Protein 3LID (pdb70)

Nearest PDB structures (foldseek):
  3lid-assembly1_A  TM=1.004E+00  e=1.587E-54  Vibrio parahaemolyticus
  2p7j-assembly1_A  TM=9.965E-01  e=7.376E-49  Vibrio parahaemolyticus RIMD 2210633
  3lie-assembly2_B  TM=9.604E-01  e=1.108E-43  Vibrio parahaemolyticus
  3lie-assembly1_A  TM=9.553E-01  e=3.890E-42  Vibrio parahaemolyticus
  6fu4-assembly2_B  TM=5.283E-01  e=1.754E-09  Pseudomonas aeruginosa PAO1

Radius of gyration: 26.39 Å; Cα contacts (8 Å, |Δi|>4): 1049; chains: 2; bounding box: 69×64×71 Å

Organism: Vibrio parahaemolyticus serotype O3:K6 (strain RIMD 2210633) (NCBI:txid223926)

InterPro domains:
  IPR000014 PAS domain [PF13426] (352-453)
  IPR000014 PAS domain [PS50112] (338-409)
  IPR000014 PAS domain [TIGR00229] (344-461)
  IPR000014 PAS domain [cd00130] (351-451)
  IPR000160 GGDEF domain [PF00990] (467-614)
  IPR000160 GGDEF domain [PS50887] (497-621)
  IPR000160 GGDEF domain [SM00267] (454-619)
  IPR000160 GGDEF domain [TIGR00254] (462-617)
  IPR000160 GGDEF domain [cd01949] (468-616)
  IPR000700 PAS-associated, C-terminal [PS50113] (411-463)
  IPR029151 Periplasmic sensor-like domain superfamily [SSF103190] (36-206)
  IPR029151 Periplasmic sensor-like domain superfamily [SSF103190] (207-298)
  IPR029787 Nucleotide cyclase [SSF55073] (470-618)
  IPR035965 PAS domain superfamily [SSF55785] (352-462)
  IPR043128 Reverse transcriptase/Diguanylate cyclase domain [G3DSA:3.30.70.270] (469-624)
  IPR048760 Histidine kinase VP0354-like, sensor domain [PF21623] (38-290)
  IPR050469 Diguanylate cyclase Dgc-like, bacteria [PTHR45138] (398-618)

CATH classification: 1.20.5.170 (+2 more: 3.30.450.20, 3.30.450.20)

Secondary structure (DSSP, 8-state):
-HHHHHHHHHHHHHHHHHHHHHHHHHHHHHHHHHHHHHT-HHHHHHHHS--HHHHHHHHHHHHHHHHHH--EEEEEEEETTSBEEEEEEEETTTTEEEE-S---B-TTSHHHHHHHHSPTT--EEPPPEE-EETTEEPSS--EEEEEEEEEEETTEEEEEEEEEEEHHHHHHHHSEETTTTEEPEEEETTSBEEE-S-GGGBTTTT-GGGTT-BHHHH-TTTHHHHHTT--EEEE-SSEEEEEEEEE-SSSSEEEEEEEEEHHHHHHTTT--HHHHS--/-HHHHHHHHHHHHHHHHHHHHHHHHHHHHHHHHHHT-HHHHHHHH---HHHHHHHHHHHHHHHHHH--EEEEEEEETTSBEEEEEEEETTTTEEEE-S---B-TTSHHHHHHHHSPTT--EE---EE-EETTEEPSS--EEEEEEEEEEETTEEEEEEEEEEEHHHHHHHHSEETTTTEEPEEEETTSBEEE-S-GGGB-TTTSGGGTT-BHHHH-TTTHHHHTT-SEEEEE-SSEEEEEEEE--SSSS-EEEEEEEEHHHHHHGGG--HHHHHH-

Structure (mmCIF, N/CA/C/O backbone):
data_3LID
#
_entry.id   3LID
#
_cell.length_a   74.102
_cell.length_b   79.444
_cell.length_c   123.142
_cell.angle_alpha   90.000
_cell.angle_beta   90.000
_cell.angle_gamma   90.000
#
_symmetry.space_group_name_H-M   'P 21 21 21'
#
loop_
_entity.id
_entity.type
_entity.pdbx_description
1 polymer 'Putative sensory box/GGDEF family protein'
2 non-polymer 'PHOSPHATE ION'
3 non-polymer 'CHLORIDE ION'
4 non-polymer 1,2-ETHANEDIOL
5 water water
#
loop_
_atom_site.group_PDB
_atom_site.id
_atom_site.type_symbol
_atom_site.label_atom_id
_atom_site.label_alt_id
_atom_site.label_comp_id
_atom_site.label_asym_id
_atom_site.label_entity_id
_atom_site.label_seq_id
_atom_site.pdbx_PDB_ins_code
_atom_site.Cartn_x
_atom_site.Cartn_y
_atom_site.Cartn_z
_atom_site.occupancy
_atom_site.B_iso_or_equiv
_atom_site.auth_seq_id
_atom_site.auth_comp_id
_atom_site.auth_asym_id
_atom_site.auth_atom_id
_atom_site.pdbx_PDB_model_num
ATOM 1 N N . LEU A 1 8 ? -12.416 55.323 -31.693 1.00 51.85 33 LEU A N 1
ATOM 2 C CA . LEU A 1 8 ? -12.298 54.337 -30.585 1.00 51.31 33 LEU A CA 1
ATOM 3 C C . LEU A 1 8 ? -11.476 53.112 -31.009 1.00 50.32 33 LEU A C 1
ATOM 4 O O . LEU A 1 8 ? -10.273 53.091 -30.771 1.00 50.44 33 LEU A O 1
ATOM 9 N N . ALA A 1 9 ? -12.084 52.122 -31.666 1.00 49.19 34 ALA A N 1
ATOM 10 C CA . ALA A 1 9 ? -11.336 50.895 -32.015 1.00 46.79 34 ALA A CA 1
ATOM 11 C C . ALA A 1 9 ? -9.819 51.077 -31.810 1.00 45.65 34 ALA A C 1
ATOM 12 O O . ALA A 1 9 ? -9.218 50.449 -30.946 1.00 43.13 34 ALA A O 1
ATOM 14 N N . ASN A 1 10 ? -9.196 51.972 -32.571 1.00 44.73 35 ASN A N 1
ATOM 15 C CA . ASN A 1 10 ? -7.753 52.175 -32.400 1.00 45.34 35 ASN A CA 1
ATOM 16 C C . ASN A 1 10 ? -7.333 52.716 -31.048 1.00 42.99 35 ASN A C 1
ATOM 17 O O . ASN A 1 10 ? -6.262 52.369 -30.538 1.00 41.84 35 ASN A O 1
ATOM 22 N N . ASN A 1 11 ? -8.149 53.582 -30.477 1.00 40.99 36 ASN A N 1
ATOM 23 C CA . ASN A 1 11 ? -7.833 54.078 -29.143 1.00 40.01 36 ASN A CA 1
ATOM 24 C C . ASN A 1 11 ? -8.000 53.033 -28.033 1.00 36.94 36 ASN A C 1
ATOM 25 O O . ASN A 1 11 ? -7.185 52.937 -27.123 1.00 35.42 36 ASN A O 1
ATOM 30 N N . VAL A 1 12 ? -8.988 52.160 -28.170 1.00 33.21 37 VAL A N 1
ATOM 31 C CA . VAL A 1 12 ? -9.082 51.023 -27.285 1.00 31.70 37 VAL A CA 1
ATOM 32 C C . VAL A 1 12 ? -7.822 50.204 -27.384 1.00 30.19 37 VAL A C 1
ATOM 33 O O . VAL A 1 12 ? -7.222 49.826 -26.369 1.00 28.94 37 VAL A O 1
ATOM 37 N N . GLU A 1 13 ? -7.372 49.945 -28.600 1.00 28.89 38 GLU A N 1
ATOM 38 C CA . GLU A 1 13 ? -6.238 49.080 -28.766 1.00 27.33 38 GLU A CA 1
ATOM 39 C C . GLU A 1 13 ? -4.969 49.727 -28.239 1.00 27.01 38 GLU A C 1
ATOM 40 O O . GLU A 1 13 ? -4.069 49.061 -27.736 1.00 26.91 38 GLU A O 1
ATOM 46 N N . ASN A 1 14 ? -4.862 51.012 -28.450 1.00 25.07 39 ASN A N 1
ATOM 47 C CA . ASN A 1 14 ? -3.592 51.678 -28.086 1.00 27.68 39 ASN A CA 1
ATOM 48 C C . ASN A 1 14 ? -3.556 51.731 -26.566 1.00 25.8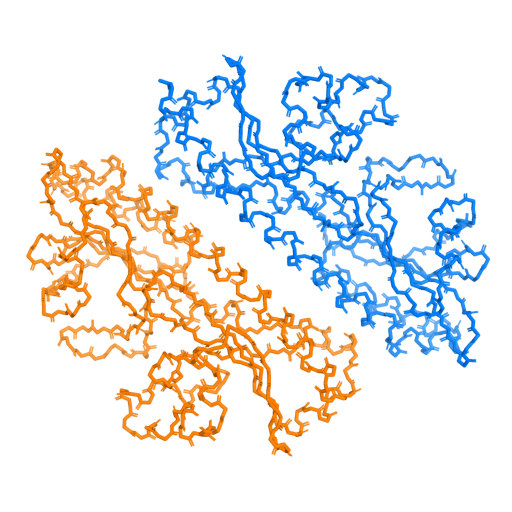4 39 ASN A C 1
ATOM 49 O O . ASN A 1 14 ? -2.510 51.605 -25.980 1.00 26.12 39 ASN A O 1
ATOM 54 N N . THR A 1 15 ? -4.720 51.897 -25.966 1.00 25.28 40 THR A N 1
ATOM 55 C CA . THR A 1 15 ? -4.769 51.951 -24.475 1.00 25.68 40 THR A CA 1
ATOM 56 C C . THR A 1 15 ? -4.431 50.572 -23.941 1.00 24.39 40 THR A C 1
ATOM 57 O O . THR A 1 15 ? -3.710 50.437 -22.929 1.00 24.46 40 THR A O 1
ATOM 61 N N . ALA A 1 16 ? -4.886 49.545 -24.645 1.00 22.04 41 ALA A N 1
ATOM 62 C CA . ALA A 1 16 ? -4.644 48.199 -24.164 1.00 21.14 41 ALA A CA 1
ATOM 63 C C . ALA A 1 16 ? -3.159 47.895 -24.232 1.00 24.05 41 ALA A C 1
ATOM 64 O O . ALA A 1 16 ? -2.594 47.206 -23.299 1.00 21.78 41 ALA A O 1
ATOM 66 N N . LYS A 1 17 ? -2.480 48.381 -25.287 1.00 23.23 42 LYS A N 1
ATOM 67 C CA . LYS A 1 17 ? -1.031 48.176 -25.387 1.00 25.94 42 LYS A CA 1
ATOM 68 C C . LYS A 1 17 ? -0.304 48.900 -24.210 1.00 24.51 42 LYS A C 1
ATOM 69 O O . LYS A 1 17 ? 0.648 48.337 -23.593 1.00 24.34 42 LYS A O 1
ATOM 75 N N . GLU A 1 18 ? -0.728 50.128 -23.876 1.00 23.22 43 GLU A N 1
ATOM 76 C CA . GLU A 1 18 ? -0.060 50.842 -22.774 1.00 21.66 43 GLU A CA 1
ATOM 77 C C . GLU A 1 18 ? -0.288 50.070 -21.438 1.00 21.24 43 GLU A C 1
ATOM 78 O O . GLU A 1 18 ? 0.594 49.930 -20.605 1.00 21.10 43 GLU A O 1
ATOM 84 N N . ALA A 1 19 ? -1.501 49.614 -21.272 1.00 19.58 44 ALA A N 1
ATOM 85 C CA . ALA A 1 19 ? -1.830 48.897 -20.023 1.00 19.00 44 ALA A CA 1
ATOM 86 C C . ALA A 1 19 ? -1.066 47.614 -19.940 1.00 19.82 44 ALA A C 1
ATOM 87 O O . ALA A 1 19 ? -0.672 47.164 -18.819 1.00 19.23 44 ALA A O 1
ATOM 89 N N . LEU A 1 20 ? -0.845 46.965 -21.073 1.00 18.27 45 LEU A N 1
ATOM 90 C CA . LEU A 1 20 ? -0.009 45.766 -21.030 1.00 19.76 45 LEU A CA 1
ATOM 91 C C . LEU A 1 20 ? 1.420 46.111 -20.574 1.00 19.34 45 LEU A C 1
ATOM 92 O O . LEU A 1 20 ? 2.083 45.293 -19.856 1.00 19.06 45 LEU A O 1
ATOM 97 N N . HIS A 1 21 ? 1.951 47.238 -21.059 1.00 18.89 46 HIS A N 1
ATOM 98 C CA . HIS A 1 21 ? 3.295 47.621 -20.563 1.00 19.78 46 HIS A CA 1
ATOM 99 C C . HIS A 1 21 ? 3.235 47.837 -19.059 1.00 18.99 46 HIS A C 1
ATOM 100 O O . HIS A 1 21 ? 4.173 47.479 -18.338 1.00 18.39 46 HIS A O 1
ATOM 107 N N . GLN A 1 22 ? 2.173 48.484 -18.604 1.00 17.48 47 GLN A N 1
ATOM 108 C CA . GLN A 1 22 ? 2.079 48.849 -17.171 1.00 16.33 47 GLN A CA 1
ATOM 109 C C . GLN A 1 22 ? 2.042 47.499 -16.390 1.00 16.26 47 GLN A C 1
ATOM 110 O O . GLN A 1 22 ? 2.679 47.365 -15.300 1.00 14.74 47 GLN A O 1
ATOM 116 N N . LEU A 1 23 ? 1.213 46.564 -16.848 1.00 17.23 48 LEU A N 1
ATOM 117 C CA . LEU A 1 23 ? 1.098 45.266 -16.123 1.00 17.03 48 LEU A CA 1
ATOM 118 C C . LEU A 1 23 ? 2.463 44.552 -16.060 1.00 17.58 48 LEU A C 1
ATOM 119 O O . LEU A 1 23 ? 2.791 43.932 -15.071 1.00 16.63 48 LEU A O 1
ATOM 124 N N . ALA A 1 24 ? 3.265 44.609 -17.139 1.00 16.14 49 ALA A N 1
ATOM 125 C CA . ALA A 1 24 ? 4.569 44.020 -17.068 1.00 16.56 49 ALA A CA 1
ATOM 126 C C . ALA A 1 24 ? 5.464 44.736 -16.049 1.00 15.67 49 ALA A C 1
ATOM 127 O O . ALA A 1 24 ? 6.238 44.058 -15.348 1.00 16.39 49 ALA A O 1
ATOM 129 N N . TYR A 1 25 ? 5.414 46.069 -16.040 1.00 14.97 50 TYR A N 1
ATOM 130 C CA . TYR A 1 25 ? 6.167 46.883 -15.098 1.00 14.50 50 TYR A CA 1
ATOM 131 C C . TYR A 1 25 ? 5.828 46.474 -13.623 1.00 14.61 50 TYR A C 1
ATOM 132 O O . TYR A 1 25 ? 6.740 46.237 -12.785 1.00 14.92 50 TYR A O 1
ATOM 141 N N . THR A 1 26 ? 4.540 46.454 -13.373 1.00 14.14 51 THR A N 1
ATOM 142 C CA . THR A 1 26 ? 4.134 46.284 -11.996 1.00 16.16 51 THR A CA 1
ATOM 143 C C . THR A 1 26 ? 4.397 44.836 -11.633 1.00 14.34 51 THR A C 1
ATOM 144 O O . THR A 1 26 ? 4.745 44.527 -10.470 1.00 14.02 51 THR A O 1
ATOM 148 N N . GLY A 1 27 ? 4.274 43.906 -12.579 1.00 14.32 52 GLY A N 1
ATOM 149 C CA . GLY A 1 27 ? 4.590 42.504 -12.220 1.00 15.88 52 GLY A CA 1
ATOM 150 C C . GLY A 1 27 ? 6.033 42.368 -11.818 1.00 15.32 52 GLY A C 1
ATOM 151 O O . GLY A 1 27 ? 6.358 41.615 -10.878 1.00 14.82 52 GLY A O 1
ATOM 152 N N . ARG A 1 28 ? 6.933 43.069 -12.533 1.00 13.88 53 ARG A N 1
ATOM 153 C CA . ARG A 1 28 ? 8.343 43.033 -12.154 1.00 14.48 53 ARG A CA 1
ATOM 154 C C . ARG A 1 28 ? 8.574 43.622 -10.743 1.00 14.50 53 ARG A C 1
ATOM 155 O O . ARG A 1 28 ? 9.431 43.137 -9.991 1.00 15.52 53 ARG A O 1
ATOM 163 N N . GLU A 1 29 ? 7.820 44.650 -10.404 1.00 13.76 54 GLU A N 1
ATOM 164 C CA . GLU A 1 29 ? 7.941 45.231 -9.042 1.00 14.47 54 GLU A CA 1
ATOM 165 C C . GLU A 1 29 ? 7.504 44.207 -7.956 1.00 15.06 54 GLU A C 1
ATOM 166 O O . GLU A 1 29 ? 8.229 44.030 -6.940 1.00 14.76 54 GLU A O 1
ATOM 172 N N . TYR A 1 30 ? 6.400 43.496 -8.190 1.00 15.36 55 TYR A N 1
ATOM 173 C CA . TYR A 1 30 ? 6.024 42.430 -7.243 1.00 14.25 55 TYR A CA 1
ATOM 174 C C . TYR A 1 30 ? 7.076 41.343 -7.203 1.00 15.28 55 TYR A C 1
ATOM 175 O O . TYR A 1 30 ? 7.337 40.801 -6.105 1.00 15.24 55 TYR A O 1
ATOM 184 N N . ASN A 1 31 ? 7.636 40.954 -8.352 1.00 13.50 56 ASN A N 1
ATOM 185 C CA . ASN A 1 31 ? 8.701 39.950 -8.273 1.00 14.68 56 ASN A CA 1
ATOM 186 C C . ASN A 1 31 ? 9.878 40.419 -7.442 1.00 14.84 56 ASN A C 1
ATOM 187 O O . ASN A 1 31 ? 10.481 39.614 -6.671 1.00 15.20 56 ASN A O 1
ATOM 192 N N . ASN A 1 32 ? 10.219 41.691 -7.566 1.00 13.62 57 ASN A N 1
ATOM 193 C CA . ASN A 1 32 ? 11.305 42.233 -6.742 1.00 14.53 57 ASN A CA 1
ATOM 194 C C . ASN A 1 32 ? 10.945 42.250 -5.254 1.00 15.41 57 ASN A C 1
ATOM 195 O O . ASN A 1 32 ? 11.739 41.923 -4.349 1.00 16.15 57 ASN A O 1
ATOM 200 N N . ILE A 1 33 ? 9.730 42.646 -4.988 1.00 14.39 58 ILE A N 1
ATOM 201 C CA . ILE A 1 33 ? 9.285 42.615 -3.572 1.00 13.76 58 ILE A CA 1
ATOM 202 C C . ILE A 1 33 ? 9.394 41.153 -3.008 1.00 16.19 58 ILE A C 1
ATOM 203 O O . ILE A 1 33 ? 9.835 40.922 -1.865 1.00 15.24 58 ILE A O 1
ATOM 208 N N . GLN A 1 34 ? 8.964 40.181 -3.795 1.00 15.12 59 GLN A N 1
ATOM 209 C CA . GLN A 1 34 ? 9.089 38.786 -3.356 1.00 15.67 59 GLN A CA 1
ATOM 210 C C . GLN A 1 34 ? 10.562 38.437 -3.038 1.00 16.33 59 GLN A C 1
ATOM 211 O O . GLN A 1 34 ? 10.858 37.813 -1.986 1.00 15.46 59 GLN A O 1
ATOM 217 N N . ASP A 1 35 ? 11.490 38.846 -3.890 1.00 15.26 60 ASP A N 1
ATOM 218 C CA . ASP A 1 35 ? 12.956 38.558 -3.642 1.00 16.24 60 ASP A CA 1
ATOM 219 C C . ASP A 1 35 ? 13.374 39.236 -2.304 1.00 16.32 60 ASP A C 1
ATOM 220 O O . ASP A 1 35 ? 14.119 38.663 -1.486 1.00 19.59 60 ASP A O 1
ATOM 225 N N . GLN A 1 36 ? 12.903 40.447 -2.066 1.00 15.51 61 GLN A N 1
ATOM 226 C CA . GLN A 1 36 ? 13.291 41.238 -0.866 1.00 17.36 61 GLN A CA 1
ATOM 227 C C . GLN A 1 36 ? 12.716 40.467 0.392 1.00 17.84 61 GLN A C 1
ATOM 228 O O . GLN A 1 36 ? 13.353 40.321 1.431 1.00 17.09 61 GLN A O 1
ATOM 234 N N . ILE A 1 37 ? 11.466 40.004 0.262 1.00 15.09 62 ILE A N 1
ATOM 235 C CA . ILE A 1 37 ? 10.837 39.251 1.362 1.00 16.21 62 ILE A CA 1
ATOM 236 C C . ILE A 1 37 ? 11.603 37.893 1.605 1.00 16.73 62 ILE A C 1
ATOM 237 O O . ILE A 1 37 ? 11.887 37.504 2.783 1.00 18.35 62 ILE A O 1
ATOM 242 N N . GLU A 1 38 ? 11.931 37.194 0.548 1.00 17.94 63 GLU A N 1
ATOM 243 C CA . GLU A 1 38 ? 12.730 35.949 0.707 1.00 20.17 63 GLU A CA 1
ATOM 244 C C . GLU A 1 38 ? 14.049 36.171 1.397 1.00 20.90 63 GLU A C 1
ATOM 245 O O . GLU A 1 38 ? 14.411 35.400 2.279 1.00 19.16 63 GLU A O 1
ATOM 251 N N . THR A 1 39 ? 14.748 37.233 1.028 1.00 18.55 64 THR A N 1
ATOM 252 C CA . THR A 1 39 ? 16.032 37.499 1.638 1.00 18.11 64 THR A CA 1
ATOM 253 C C . THR A 1 39 ? 15.931 37.859 3.103 1.00 17.88 64 THR A C 1
ATOM 254 O O . THR A 1 39 ? 16.746 37.344 3.973 1.00 17.13 64 THR A O 1
ATOM 258 N N . ILE A 1 40 ? 15.008 38.767 3.418 1.00 15.52 65 ILE A N 1
ATOM 259 C CA . ILE A 1 40 ? 14.891 39.283 4.767 1.00 14.48 65 ILE A CA 1
ATOM 260 C C . ILE A 1 40 ? 14.351 38.122 5.629 1.00 16.35 65 ILE A C 1
ATOM 261 O O . ILE A 1 40 ? 14.763 38.006 6.822 1.00 16.41 65 ILE A O 1
ATOM 266 N N . SER A 1 41 ? 13.437 37.307 5.097 1.00 15.55 66 SER A N 1
ATOM 267 C CA . SER A 1 41 ? 12.865 36.216 5.988 1.00 17.06 66 SER A CA 1
ATOM 268 C C . SER A 1 41 ? 14.004 35.258 6.380 1.00 18.64 66 SER A C 1
ATOM 269 O O . SER A 1 41 ? 14.088 34.790 7.571 1.00 18.89 66 SER A O 1
ATOM 272 N N . ASP A 1 42 ? 14.844 34.929 5.407 1.00 17.33 67 ASP A N 1
ATOM 273 C CA . ASP A 1 42 ? 16.005 34.061 5.691 1.00 18.97 67 ASP A CA 1
ATOM 274 C C . ASP A 1 42 ? 16.944 34.703 6.731 1.00 19.73 67 ASP A C 1
ATOM 275 O O . ASP A 1 42 ? 17.424 34.017 7.662 1.00 19.66 67 ASP A O 1
ATOM 280 N N . LEU A 1 43 ? 17.222 36.019 6.616 1.00 16.95 68 LEU A N 1
ATOM 281 C CA . LEU A 1 43 ? 18.114 36.694 7.584 1.00 17.06 68 LEU A CA 1
ATOM 282 C C . LEU A 1 43 ? 17.436 36.696 8.943 1.00 16.85 68 LEU A C 1
ATOM 283 O O . LEU A 1 43 ? 18.111 36.423 9.960 1.00 17.67 68 LEU A O 1
ATOM 288 N N . LEU A 1 44 ? 16.108 36.947 9.010 1.00 16.01 69 LEU A N 1
ATOM 289 C CA . LEU A 1 44 ? 15.549 36.980 10.371 1.00 16.92 69 LEU A CA 1
ATOM 290 C C . LEU A 1 44 ? 15.539 35.568 11.027 1.00 19.52 69 LEU A C 1
ATOM 291 O O . LEU A 1 44 ? 15.691 35.430 12.233 1.00 20.06 69 LEU A O 1
ATOM 296 N N . GLY A 1 45 ? 15.396 34.561 10.210 1.00 18.20 70 GLY A N 1
ATOM 297 C CA . GLY A 1 45 ? 15.277 33.219 10.739 1.00 20.29 70 GLY A CA 1
ATOM 298 C C . GLY A 1 45 ? 16.639 32.725 11.191 1.00 20.15 70 GLY A C 1
ATOM 299 O O . GLY A 1 45 ? 16.703 31.816 12.010 1.00 25.09 70 GLY A O 1
ATOM 300 N N . HIS A 1 46 ? 17.702 33.300 10.682 1.00 19.12 71 HIS A N 1
ATOM 301 C CA . HIS A 1 46 ? 19.075 32.889 11.037 1.00 20.92 71 HIS A CA 1
ATOM 302 C C . HIS A 1 46 ? 19.823 33.950 11.849 1.00 21.53 71 HIS A C 1
ATOM 303 O O . HIS A 1 46 ? 21.070 34.011 11.828 1.00 23.63 71 HIS A O 1
ATOM 310 N N . SER A 1 47 ? 19.121 34.763 12.613 1.00 20.21 72 SER A N 1
ATOM 311 C CA . SER A 1 47 ? 19.743 35.912 13.172 1.00 22.02 72 SER A CA 1
ATOM 312 C C . SER A 1 47 ? 20.280 35.578 14.557 1.00 19.44 72 SER A C 1
ATOM 313 O O . SER A 1 47 ? 19.748 34.730 15.304 1.00 19.00 72 SER A O 1
ATOM 316 N N . GLN A 1 48 ? 21.371 36.219 14.842 1.00 20.86 73 GLN A N 1
ATOM 317 C CA . GLN A 1 48 ? 22.012 36.047 16.153 1.00 22.49 73 GLN A CA 1
ATOM 318 C C . GLN A 1 48 ? 21.085 36.476 17.317 1.00 21.33 73 GLN A C 1
ATOM 319 O O . GLN A 1 48 ? 21.029 35.806 18.375 1.00 21.40 73 GLN A O 1
ATOM 325 N N . SER A 1 49 ? 20.367 37.576 17.140 1.00 18.78 74 SER A N 1
ATOM 326 C CA . SER A 1 49 ? 19.505 38.087 18.202 1.00 19.63 74 SER A CA 1
ATOM 327 C C . SER A 1 49 ? 18.385 37.088 18.479 1.00 18.51 74 SER A C 1
ATOM 328 O O . SER A 1 49 ? 17.970 36.902 19.605 1.00 16.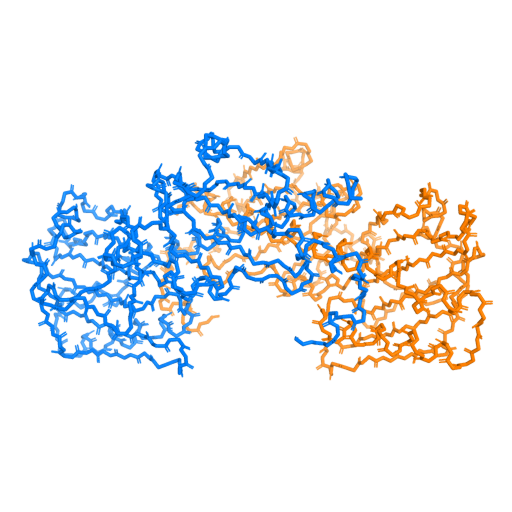90 74 SER A O 1
ATOM 331 N N . LEU A 1 50 ? 17.855 36.452 17.428 1.00 17.71 75 LEU A N 1
ATOM 332 C CA . LEU A 1 50 ? 16.788 35.496 17.700 1.00 16.26 75 LEU A CA 1
ATOM 333 C C . LEU A 1 50 ? 17.405 34.244 18.389 1.00 17.30 75 LEU A C 1
ATOM 334 O O . LEU A 1 50 ? 16.845 33.721 19.380 1.00 16.03 75 LEU A O 1
ATOM 339 N N . TYR A 1 51 ? 18.561 33.815 17.897 1.00 18.72 76 TYR A N 1
ATOM 340 C CA . TYR A 1 51 ? 19.264 32.654 18.464 1.00 19.71 76 TYR A CA 1
ATOM 341 C C . TYR A 1 51 ? 19.542 32.910 19.946 1.00 19.63 76 TYR A C 1
ATOM 342 O O . TYR A 1 51 ? 19.224 32.067 20.804 1.00 19.83 76 TYR A O 1
ATOM 351 N N . ASP A 1 52 ? 20.059 34.092 20.244 1.00 19.86 77 ASP A N 1
ATOM 352 C CA . ASP A 1 52 ? 20.352 34.404 21.673 1.00 20.13 77 ASP A CA 1
ATOM 353 C C . ASP A 1 52 ? 19.141 34.325 22.571 1.00 19.88 77 ASP A C 1
ATOM 354 O O . ASP A 1 52 ? 19.218 33.769 23.727 1.00 19.36 77 ASP A O 1
ATOM 359 N N . TYR A 1 53 ? 18.028 34.894 22.116 1.00 17.10 78 TYR A N 1
ATOM 360 C CA . TYR A 1 53 ? 16.812 34.858 22.839 1.00 17.51 78 TYR A CA 1
ATOM 361 C C . TYR A 1 53 ? 16.330 33.382 23.030 1.00 16.25 78 TYR A C 1
ATOM 362 O O . TYR A 1 53 ? 15.864 33.037 24.125 1.00 17.40 78 TYR A O 1
ATOM 371 N N . LEU A 1 54 ? 16.326 32.593 21.975 1.00 15.13 79 LEU A N 1
ATOM 372 C CA . LEU A 1 54 ? 15.789 31.242 22.114 1.00 16.06 79 LEU A CA 1
ATOM 373 C C . LEU A 1 54 ? 16.696 30.418 23.083 1.00 18.66 79 LEU A C 1
ATOM 374 O O . LEU A 1 54 ? 16.218 29.525 23.791 1.00 18.09 79 LEU A O 1
ATOM 379 N N . ARG A 1 55 ? 17.972 30.668 23.056 1.00 20.24 80 ARG A N 1
ATOM 380 C CA . ARG A 1 55 ? 18.878 29.970 24.027 1.00 20.71 80 ARG A CA 1
ATOM 381 C C . ARG A 1 55 ? 18.642 30.439 25.455 1.00 22.07 80 ARG A C 1
ATOM 382 O O . ARG A 1 55 ? 18.656 29.622 26.393 1.00 21.78 80 ARG A O 1
ATOM 390 N N . GLU A 1 56 ? 18.464 31.731 25.618 1.00 19.52 81 GLU A N 1
ATOM 391 C CA . GLU A 1 56 ? 18.334 32.295 26.939 1.00 21.34 81 GLU A CA 1
ATOM 392 C C . GLU A 1 56 ? 17.244 33.350 26.896 1.00 20.52 81 GLU A C 1
ATOM 393 O O . GLU A 1 56 ? 17.570 34.556 26.688 1.00 19.42 81 GLU A O 1
ATOM 399 N N . PRO A 1 57 ? 15.968 32.931 27.091 1.00 19.51 82 PRO A N 1
ATOM 400 C CA . PRO A 1 57 ? 14.887 33.940 26.886 1.00 19.30 82 PRO A CA 1
ATOM 401 C C . PRO A 1 57 ? 14.660 34.900 28.078 1.00 19.07 82 PRO A C 1
ATOM 402 O O . PRO A 1 57 ? 13.519 34.986 28.588 1.00 21.06 82 PRO A O 1
ATOM 406 N N . SER A 1 58 ? 15.723 35.590 28.447 1.00 19.04 83 SER A N 1
ATOM 407 C CA . SER A 1 58 ? 15.693 36.599 29.507 1.00 21.56 83 SER A CA 1
ATOM 408 C C . SER A 1 58 ? 14.978 37.848 28.999 1.00 21.60 83 SER A C 1
ATOM 409 O O . SER A 1 58 ? 14.939 38.107 27.789 1.00 21.12 83 SER A O 1
ATOM 412 N N . LYS A 1 59 ? 14.505 38.664 29.917 1.00 23.32 84 LYS A N 1
ATOM 413 C CA . LYS A 1 59 ? 13.955 39.964 29.531 1.00 25.10 84 LYS A CA 1
ATOM 414 C C . LYS A 1 59 ? 14.980 40.747 28.712 1.00 25.28 84 LYS A C 1
ATOM 415 O O . LYS A 1 59 ? 14.620 41.407 27.746 1.00 25.13 84 LYS A O 1
ATOM 421 N N . ALA A 1 60 ? 16.257 40.692 29.100 1.00 23.90 85 ALA A N 1
ATOM 422 C CA . ALA A 1 60 ? 17.272 41.396 28.382 1.00 23.17 85 ALA A CA 1
ATOM 423 C C . ALA A 1 60 ? 17.412 40.963 26.919 1.00 22.59 85 ALA A C 1
ATOM 424 O O . ALA A 1 60 ? 17.606 41.792 26.034 1.00 21.87 85 ALA A O 1
ATOM 426 N N . ASN A 1 61 ? 17.436 39.665 26.699 1.00 18.72 86 ASN A N 1
ATOM 427 C CA . ASN A 1 61 ? 17.530 39.165 25.346 1.00 19.25 86 ASN A CA 1
ATOM 428 C C . ASN A 1 61 ? 16.248 39.409 24.559 1.00 18.15 86 ASN A C 1
ATOM 429 O O . ASN A 1 61 ? 16.293 39.609 23.316 1.00 17.70 86 ASN A O 1
ATOM 434 N N . LEU A 1 62 ? 15.124 39.413 25.235 1.00 18.35 87 LEU A N 1
ATOM 435 C CA . LEU A 1 62 ? 13.839 39.661 24.522 1.00 17.49 87 LEU A CA 1
ATOM 436 C C . LEU A 1 62 ? 13.899 41.116 24.048 1.00 20.49 87 LEU A C 1
ATOM 437 O O . LEU A 1 62 ? 13.465 41.491 22.956 1.00 19.05 87 LEU A O 1
ATOM 442 N N . THR A 1 63 ? 14.391 41.992 24.912 1.00 19.47 88 THR A N 1
ATOM 443 C CA . THR A 1 63 ? 14.453 43.426 24.507 1.00 20.16 88 THR A CA 1
ATOM 444 C C . THR A 1 63 ? 15.344 43.644 23.296 1.00 18.27 88 THR A C 1
ATOM 445 O O . THR A 1 63 ? 15.019 44.419 22.399 1.00 19.04 88 THR A O 1
ATOM 449 N N . ILE A 1 64 ? 16.501 43.005 23.277 1.00 18.35 89 ILE A N 1
ATOM 450 C CA . ILE A 1 64 ? 17.388 43.152 22.157 1.00 18.28 89 ILE A CA 1
ATOM 451 C C . ILE A 1 64 ? 16.684 42.669 20.863 1.00 18.63 89 ILE A C 1
ATOM 452 O O . ILE A 1 64 ? 16.769 43.353 19.808 1.00 17.62 89 ILE A O 1
ATOM 457 N N . LEU A 1 65 ? 16.015 41.514 20.956 1.00 16.85 90 LEU A N 1
ATOM 458 C CA . LEU A 1 65 ? 15.314 40.945 19.787 1.00 16.78 90 LEU A CA 1
ATOM 459 C C . LEU A 1 65 ? 14.199 41.919 19.345 1.00 17.11 90 LEU A C 1
ATOM 460 O O . LEU A 1 65 ? 14.088 42.234 18.162 1.00 17.67 90 LEU A O 1
ATOM 465 N N . GLU A 1 66 ? 13.398 42.410 20.295 1.00 15.74 91 GLU A N 1
ATOM 466 C CA . GLU A 1 66 ? 12.282 43.292 19.982 1.00 15.69 91 GLU A CA 1
ATOM 467 C C . GLU A 1 66 ? 12.802 44.585 19.300 1.00 17.16 91 GLU A C 1
ATOM 468 O O . GLU A 1 66 ? 12.233 45.052 18.311 1.00 15.57 91 GLU A O 1
ATOM 474 N N . ASN A 1 67 ? 13.887 45.135 19.826 1.00 16.51 92 ASN A N 1
ATOM 475 C CA . ASN A 1 67 ? 14.454 46.364 19.235 1.00 18.05 92 ASN A CA 1
ATOM 476 C C . ASN A 1 67 ? 14.928 46.102 17.825 1.00 18.46 92 ASN A C 1
ATOM 477 O O . ASN A 1 67 ? 14.761 46.967 16.951 1.00 18.08 92 ASN A O 1
ATOM 482 N N . MET A 1 68 ? 15.544 44.928 17.592 1.00 17.27 93 MET A N 1
ATOM 483 C CA A MET A 1 68 ? 16.003 44.595 16.269 0.50 16.50 93 MET A CA 1
ATOM 484 C CA B MET A 1 68 ? 15.990 44.594 16.267 0.50 16.56 93 MET A CA 1
ATOM 485 C C . MET A 1 68 ? 14.813 44.461 15.309 1.00 15.76 93 MET A C 1
ATOM 486 O O . MET A 1 68 ? 14.809 45.060 14.179 1.00 15.47 93 MET A O 1
ATOM 495 N N . TRP A 1 69 ? 13.800 43.681 15.713 1.00 15.04 94 TRP A N 1
ATOM 496 C CA . TRP A 1 69 ? 12.651 43.500 14.823 1.00 15.40 94 TRP A CA 1
ATOM 497 C C . TRP A 1 69 ? 11.928 44.833 14.574 1.00 16.36 94 TRP A C 1
ATOM 498 O O . TRP A 1 69 ? 11.418 45.026 13.486 1.00 16.09 94 TRP A O 1
ATOM 509 N N . SER A 1 70 ? 11.827 45.714 15.569 1.00 15.80 95 SER A N 1
ATOM 510 C CA . SER A 1 70 ? 11.199 46.989 15.370 1.00 16.42 95 SER A CA 1
ATOM 511 C C . SE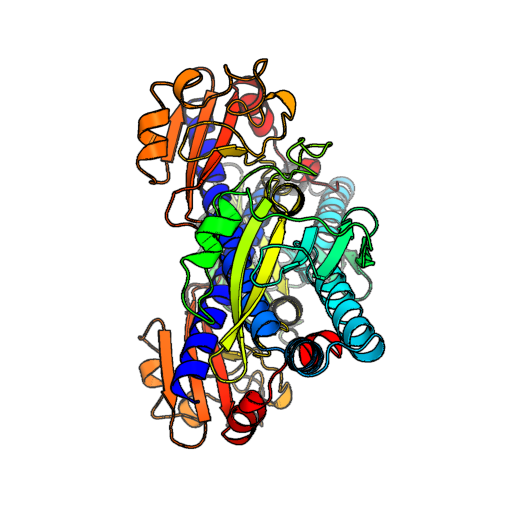R A 1 70 ? 12.013 47.755 14.316 1.00 15.70 95 SER A C 1
ATOM 512 O O . SER A 1 70 ? 11.383 48.445 13.466 1.00 16.06 95 SER A O 1
ATOM 515 N N . SER A 1 71 ? 13.349 47.731 14.429 1.00 16.91 96 SER A N 1
ATOM 516 C CA . SER A 1 71 ? 14.198 48.408 13.411 1.00 16.40 96 SER A CA 1
ATOM 517 C C . SER A 1 71 ? 13.982 47.844 12.035 1.00 17.34 96 SER A C 1
ATOM 518 O O . SER A 1 71 ? 13.964 48.589 11.028 1.00 16.50 96 SER A O 1
ATOM 521 N N . VAL A 1 72 ? 13.897 46.517 11.945 1.00 15.95 97 VAL A N 1
ATOM 522 C CA . VAL A 1 72 ? 13.711 45.876 10.625 1.00 15.04 97 VAL A CA 1
ATOM 523 C C . VAL A 1 72 ? 12.312 46.323 10.077 1.00 15.21 97 VAL A C 1
ATOM 524 O O . VAL A 1 72 ? 12.188 46.585 8.850 1.00 15.56 97 VAL A O 1
ATOM 528 N N . ALA A 1 73 ? 11.282 46.335 10.937 1.00 14.20 98 ALA A N 1
ATOM 529 C CA . ALA A 1 73 ? 9.962 46.713 10.437 1.00 14.14 98 ALA A CA 1
ATOM 530 C C . ALA A 1 73 ? 9.976 48.166 9.919 1.00 15.35 98 ALA A C 1
ATOM 531 O O . ALA A 1 73 ? 9.310 48.452 8.927 1.00 14.94 98 ALA A O 1
ATOM 533 N N . ARG A 1 74 ? 10.597 49.073 10.667 1.00 15.34 99 ARG A N 1
ATOM 534 C CA . ARG A 1 74 ? 10.676 50.483 10.206 1.00 15.35 99 ARG A CA 1
ATOM 535 C C . ARG A 1 74 ? 11.460 50.607 8.879 1.00 16.08 99 ARG A C 1
ATOM 536 O O . ARG A 1 74 ? 11.130 51.473 8.016 1.00 16.04 99 ARG A O 1
ATOM 544 N N . ASN A 1 75 ? 12.506 49.793 8.718 1.00 16.42 100 ASN A N 1
ATOM 545 C CA . ASN A 1 75 ? 13.341 49.816 7.515 1.00 17.02 100 ASN A CA 1
ATOM 546 C C . ASN A 1 75 ? 12.638 49.193 6.297 1.00 18.42 100 ASN A C 1
ATOM 547 O O . ASN A 1 75 ? 12.666 49.792 5.181 1.00 18.95 100 ASN A O 1
ATOM 552 N N . GLN A 1 76 ? 11.904 48.096 6.511 1.00 15.57 101 GLN A N 1
ATOM 553 C CA . GLN A 1 76 ? 11.300 47.364 5.389 1.00 15.75 101 GLN A CA 1
ATOM 554 C C . GLN A 1 76 ? 9.870 47.827 5.020 1.00 14.96 101 GLN A C 1
ATOM 555 O O . GLN A 1 76 ? 9.477 47.635 3.871 1.00 15.83 101 GLN A O 1
ATOM 561 N N . LYS A 1 77 ? 9.104 48.279 6.017 1.00 15.28 102 LYS A N 1
ATOM 562 C CA . LYS A 1 77 ? 7.747 48.891 5.932 1.00 15.06 102 LYS A CA 1
ATOM 563 C C . LYS A 1 77 ? 6.615 47.896 5.550 1.00 14.40 102 LYS A C 1
ATOM 564 O O . LYS A 1 77 ? 5.457 48.160 5.902 1.00 16.59 102 LYS A O 1
ATOM 570 N N . LEU A 1 78 ? 6.945 46.800 4.864 1.00 14.40 103 LEU A N 1
ATOM 571 C CA . LEU A 1 78 ? 5.906 45.951 4.342 1.00 15.51 103 LEU A CA 1
ATOM 572 C C . LEU A 1 78 ? 5.435 44.854 5.312 1.00 16.23 103 LEU A C 1
ATOM 573 O O . LEU A 1 78 ? 4.506 44.104 4.969 1.00 17.74 103 LEU A O 1
ATOM 578 N N . TYR A 1 79 ? 6.067 44.783 6.469 1.00 15.86 104 TYR A N 1
ATOM 579 C CA . TYR A 1 79 ? 5.579 43.833 7.533 1.00 16.22 104 TYR A CA 1
ATOM 580 C C . TYR A 1 79 ? 4.702 44.533 8.544 1.00 16.08 104 TYR A C 1
ATOM 581 O O . TYR A 1 79 ? 5.140 45.499 9.162 1.00 18.93 104 TYR A O 1
ATOM 590 N N . LYS A 1 80 ? 3.450 44.090 8.646 1.00 14.93 105 LYS A N 1
ATOM 591 C CA . LYS A 1 80 ? 2.524 44.626 9.615 1.00 16.96 105 LYS A CA 1
ATOM 592 C C . LYS A 1 80 ? 2.794 43.997 11.027 1.00 15.14 105 LYS A C 1
ATOM 593 O O . LYS A 1 80 ? 2.600 44.639 12.036 1.00 16.21 105 LYS A O 1
ATOM 599 N N . GLN A 1 81 ? 3.316 42.789 11.044 1.00 13.26 106 GLN A N 1
ATOM 600 C CA . GLN A 1 81 ? 3.737 42.166 12.295 1.00 13.72 106 GLN A CA 1
ATOM 601 C C . GLN A 1 81 ? 4.882 41.272 12.027 1.00 12.81 106 GLN A C 1
ATOM 602 O O . GLN A 1 81 ? 5.006 40.751 10.948 1.00 14.40 106 GLN A O 1
ATOM 608 N N . ILE A 1 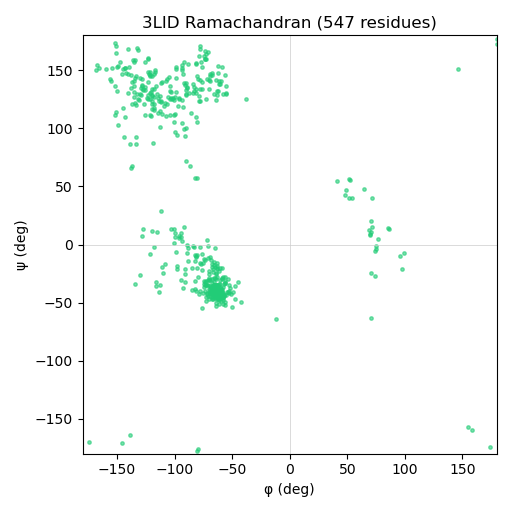82 ? 5.718 41.056 13.059 1.00 12.81 107 ILE A N 1
ATOM 609 C CA . ILE A 1 82 ? 6.809 40.113 13.016 1.00 13.04 107 ILE A CA 1
ATOM 610 C C . ILE A 1 82 ? 6.720 39.414 14.383 1.00 14.15 107 ILE A C 1
ATOM 611 O O . ILE A 1 82 ? 6.727 40.099 15.416 1.00 14.30 107 ILE A O 1
ATOM 616 N N . ARG A 1 83 ? 6.544 38.091 14.355 1.00 13.61 108 ARG A N 1
ATOM 617 C CA . ARG A 1 83 ? 6.272 37.363 15.585 1.00 12.60 108 ARG A CA 1
ATOM 618 C C . ARG A 1 83 ? 7.086 36.106 15.687 1.00 12.96 108 ARG A C 1
ATOM 619 O O . ARG A 1 83 ? 7.514 35.480 14.709 1.00 12.51 108 ARG A O 1
ATOM 627 N N . PHE A 1 84 ? 7.252 35.677 16.940 1.00 13.78 109 PHE A N 1
ATOM 628 C CA . PHE A 1 84 ? 7.751 34.337 17.183 1.00 13.63 109 PHE A CA 1
ATOM 629 C C . PHE A 1 84 ? 6.653 33.646 18.018 1.00 15.09 109 PHE A C 1
ATOM 630 O O . PHE A 1 84 ? 6.166 34.204 19.020 1.00 14.96 109 PHE A O 1
ATOM 638 N N . LEU A 1 85 ? 6.186 32.486 17.533 1.00 13.99 110 LEU A N 1
ATOM 639 C CA . LEU A 1 85 ? 5.207 31.632 18.255 1.00 13.73 110 LEU A CA 1
ATOM 640 C C . LEU A 1 85 ? 5.965 30.419 18.773 1.00 14.04 110 LEU A C 1
ATOM 641 O O . LEU A 1 85 ? 6.822 29.856 18.107 1.00 14.94 110 LEU A O 1
ATOM 646 N N . ASP A 1 86 ? 5.601 29.981 19.980 1.00 15.04 111 ASP A N 1
ATOM 647 C CA . ASP A 1 86 ? 6.292 28.770 20.451 1.00 15.15 111 ASP A CA 1
ATOM 648 C C . ASP A 1 86 ? 5.681 27.528 19.823 1.00 15.46 111 ASP A C 1
ATOM 649 O O . ASP A 1 86 ? 4.737 27.638 18.987 1.00 17.65 111 ASP A O 1
ATOM 654 N N . THR A 1 87 ? 6.167 26.342 20.239 1.00 17.59 112 THR A N 1
ATOM 655 C CA . THR A 1 87 ? 5.661 25.145 19.552 1.00 18.37 112 THR A CA 1
ATOM 656 C C . THR A 1 87 ? 4.199 24.879 19.812 1.00 18.62 112 THR A C 1
ATOM 657 O O . THR A 1 87 ? 3.558 24.199 19.036 1.00 20.63 112 THR A O 1
ATOM 661 N N . SER A 1 88 ? 3.627 25.438 20.870 1.00 19.95 113 SER A N 1
ATOM 662 C CA . SER A 1 88 ? 2.200 25.268 21.126 1.00 22.02 113 SER A CA 1
ATOM 663 C C . SER A 1 88 ? 1.318 26.238 20.362 1.00 21.76 113 SER A C 1
ATOM 664 O O . SER A 1 88 ? 0.076 26.140 20.399 1.00 21.60 113 SER A O 1
ATOM 667 N N . GLY A 1 89 ? 1.972 27.133 19.614 1.00 19.58 114 GLY A N 1
ATOM 668 C CA . GLY A 1 89 ? 1.250 28.170 18.838 1.00 17.97 114 GLY A CA 1
ATOM 669 C C . GLY A 1 89 ? 0.910 29.446 19.591 1.00 17.34 114 GLY A C 1
ATOM 670 O O . GLY A 1 89 ? 0.121 30.287 19.100 1.00 17.68 114 GLY A O 1
ATOM 671 N N . THR A 1 90 ? 1.509 29.645 20.757 1.00 17.61 115 THR A N 1
ATOM 672 C CA . THR A 1 90 ? 1.287 30.847 21.578 1.00 16.92 115 THR A CA 1
ATOM 673 C C . THR A 1 90 ? 2.330 31.924 21.180 1.00 15.21 115 THR A C 1
ATOM 674 O O . THR A 1 90 ? 3.514 31.641 21.100 1.00 15.23 115 THR A O 1
ATOM 678 N N . GLU A 1 91 ? 1.854 33.127 20.910 1.00 15.40 116 GLU A N 1
ATOM 679 C CA . GLU A 1 91 ? 2.780 34.231 20.576 1.00 15.05 116 GLU A CA 1
ATOM 680 C C . GLU A 1 91 ? 3.697 34.509 21.770 1.00 15.57 116 GLU A C 1
ATOM 681 O O . GLU A 1 91 ? 3.197 34.662 22.916 1.00 16.37 116 GLU A O 1
ATOM 687 N N . LYS A 1 92 ? 4.983 34.606 21.516 1.00 14.20 117 LYS A N 1
ATOM 688 C CA . LYS A 1 92 ? 5.974 34.873 22.593 1.00 15.05 117 LYS A CA 1
ATOM 689 C C . LYS A 1 92 ? 6.628 36.245 22.310 1.00 16.15 117 LYS A C 1
ATOM 690 O O . LYS A 1 92 ? 6.999 36.995 23.274 1.00 16.43 117 LYS A O 1
ATOM 696 N N . VAL A 1 93 ? 6.765 36.585 21.013 1.00 15.78 118 VAL A N 1
ATOM 697 C CA . VAL A 1 93 ? 7.415 37.862 20.648 1.00 15.23 118 VAL A CA 1
ATOM 698 C C . VAL A 1 93 ? 6.530 38.434 19.574 1.00 14.79 118 VAL A C 1
ATOM 699 O O . VAL A 1 93 ? 6.168 37.717 18.632 1.00 14.30 118 VAL A O 1
ATOM 703 N N . ARG A 1 94 ? 6.096 39.680 19.754 1.00 13.15 119 ARG A N 1
ATOM 704 C CA . ARG A 1 94 ? 5.181 40.233 18.750 1.00 14.59 119 ARG A CA 1
ATOM 705 C C . ARG A 1 94 ? 5.498 41.721 18.531 1.00 15.47 119 ARG A C 1
ATOM 706 O O . ARG A 1 94 ? 5.272 42.553 19.432 1.00 16.05 119 ARG A O 1
ATOM 714 N N . ILE A 1 95 ? 6.043 42.020 17.354 1.00 14.14 120 ILE A N 1
ATOM 715 C CA . ILE A 1 95 ? 6.301 43.434 17.005 1.00 16.15 120 ILE A CA 1
ATOM 716 C C . ILE A 1 95 ? 5.213 43.768 16.028 1.00 15.28 120 ILE A C 1
ATOM 717 O O . ILE A 1 95 ? 4.946 43.002 15.116 1.00 14.87 120 ILE A O 1
ATOM 722 N N . LYS A 1 96 ? 4.640 44.950 16.214 1.00 14.63 121 LYS A N 1
ATOM 723 C CA . LYS A 1 96 ? 3.581 45.465 15.297 1.00 15.21 121 LYS A CA 1
ATOM 724 C C . LYS A 1 96 ? 4.134 46.740 14.683 1.00 16.40 121 LYS A C 1
ATOM 725 O O . LYS A 1 96 ? 4.865 47.492 15.353 1.00 16.78 121 LYS A O 1
ATOM 731 N N . TYR A 1 97 ? 3.749 46.991 13.416 1.00 15.15 122 TYR A N 1
ATOM 732 C CA . TYR A 1 97 ? 4.259 48.186 12.726 1.00 15.79 122 TYR A CA 1
ATOM 733 C C . TYR A 1 97 ? 3.080 48.830 12.029 1.00 14.96 122 TYR A C 1
ATOM 734 O O . TYR A 1 97 ? 2.182 48.143 11.432 1.00 17.36 122 TYR A O 1
ATOM 743 N N . ASP A 1 98 ? 3.063 50.169 12.074 1.00 15.80 123 ASP A N 1
ATOM 744 C CA . ASP A 1 98 ? 1.960 50.887 11.479 1.00 15.37 123 ASP A CA 1
ATOM 745 C C . ASP A 1 98 ? 2.538 51.814 10.383 1.00 17.63 123 ASP A C 1
ATOM 746 O O . ASP A 1 98 ? 3.284 52.720 10.715 1.00 17.44 123 ASP A O 1
ATOM 751 N N . PHE A 1 99 ? 2.253 51.505 9.116 1.00 18.01 124 PHE A N 1
ATOM 752 C CA . PHE A 1 99 ? 3.001 52.252 8.059 1.00 21.55 124 PHE A CA 1
ATOM 753 C C . PHE A 1 99 ? 2.640 53.702 7.997 1.00 22.56 124 PHE A C 1
ATOM 754 O O . PHE A 1 99 ? 3.460 54.522 7.643 1.00 22.62 124 PHE A O 1
ATOM 762 N N . LYS A 1 100 ? 1.415 54.040 8.346 1.00 23.79 125 LYS A N 1
ATOM 763 C CA . LYS A 1 100 ? 1.064 55.481 8.292 1.00 25.69 125 LYS A CA 1
ATOM 764 C C . LYS A 1 100 ? 1.868 56.369 9.190 1.00 26.03 125 LYS A C 1
ATOM 765 O O . LYS A 1 100 ? 2.230 57.478 8.797 1.00 27.54 125 LYS A O 1
ATOM 771 N N . THR A 1 101 ? 2.186 55.933 10.390 1.00 23.25 126 THR A N 1
ATOM 772 C CA . THR A 1 101 ? 2.933 56.709 11.350 1.00 22.73 126 THR A CA 1
ATOM 773 C C . THR A 1 101 ? 4.393 56.344 11.359 1.00 23.69 126 THR A C 1
ATOM 774 O O . THR A 1 101 ? 5.200 57.084 11.910 1.00 24.34 126 THR A O 1
ATOM 778 N N . SER A 1 102 ? 4.694 55.173 10.825 1.00 22.82 127 SER A N 1
ATOM 779 C CA . SER A 1 102 ? 6.053 54.558 10.898 1.00 24.77 127 SER A CA 1
ATOM 780 C C . SER A 1 102 ? 6.475 54.063 12.289 1.00 21.17 127 SER A C 1
ATOM 781 O O . SER A 1 102 ? 7.686 53.848 12.576 1.00 19.31 127 SER A O 1
ATOM 784 N N . ILE A 1 103 ? 5.502 53.836 13.174 1.00 18.23 128 ILE A N 1
ATOM 785 C CA . ILE A 1 103 ? 5.799 53.381 14.528 1.00 17.11 128 ILE A CA 1
ATOM 786 C C . ILE A 1 103 ? 5.830 51.854 14.569 1.00 17.14 128 ILE A C 1
ATOM 787 O O . ILE A 1 103 ? 4.877 51.237 14.052 1.00 18.15 128 ILE A O 1
ATOM 792 N N . ALA A 1 104 ? 6.914 51.286 15.112 1.00 17.44 129 ALA A N 1
ATOM 793 C CA . ALA A 1 104 ? 7.030 49.842 15.386 1.00 17.62 129 ALA A CA 1
ATOM 794 C C . ALA A 1 104 ? 7.298 49.656 16.851 1.00 18.88 129 ALA A C 1
ATOM 795 O O . ALA A 1 104 ? 8.090 50.417 17.455 1.00 19.95 129 ALA A O 1
ATOM 797 N N . GLY A 1 105 ? 6.795 48.576 17.453 1.00 17.67 130 GLY A N 1
ATOM 798 C CA . GLY A 1 105 ? 7.254 48.268 18.797 1.00 16.21 130 GLY A CA 1
ATOM 799 C C . GLY A 1 105 ? 6.533 47.009 19.262 1.00 16.64 130 GLY A C 1
ATOM 800 O O . GLY A 1 105 ? 5.574 46.512 18.594 1.00 14.30 130 GLY A O 1
ATOM 801 N N . PRO A 1 106 ? 6.937 46.495 20.413 1.00 17.70 131 PRO A N 1
ATOM 802 C CA . PRO A 1 106 ? 6.392 45.196 20.849 1.00 17.92 131 PRO A CA 1
ATOM 803 C C . PRO A 1 106 ? 5.038 45.335 21.498 1.00 18.20 131 PRO A C 1
ATOM 804 O O . PRO A 1 106 ? 4.727 46.420 22.080 1.00 18.70 131 PRO A O 1
ATOM 808 N N . SER A 1 107 ? 4.238 44.263 21.494 1.00 16.51 132 SER A N 1
ATOM 809 C CA . SER A 1 107 ? 2.971 44.236 22.240 1.00 15.90 132 SER A CA 1
ATOM 810 C C . SER A 1 107 ? 3.015 43.168 23.298 1.00 16.92 132 SER A C 1
ATOM 811 O O . SER A 1 107 ? 3.630 42.060 23.059 1.00 18.69 132 SER A O 1
ATOM 814 N N . LEU A 1 108 ? 2.280 43.418 24.378 1.00 16.38 133 LEU A N 1
ATOM 815 C CA . LEU A 1 108 ? 2.155 42.388 25.377 1.00 18.01 133 LEU A CA 1
ATOM 816 C C . LEU A 1 108 ? 0.821 41.670 25.183 1.00 18.82 133 LEU A C 1
ATOM 817 O O . LEU A 1 108 ? 0.472 40.772 26.032 1.00 20.17 133 LEU A O 1
ATOM 822 N N . ILE A 1 109 ? 0.131 41.939 24.068 1.00 17.20 134 ILE A N 1
ATOM 823 C CA . ILE A 1 109 ? -1.167 41.280 23.826 1.00 17.80 134 ILE A CA 1
ATOM 824 C C . ILE A 1 109 ? -0.773 39.998 23.037 1.00 18.63 134 ILE A C 1
ATOM 825 O O . ILE A 1 109 ? -0.532 40.086 21.816 1.00 18.85 134 ILE A O 1
ATOM 830 N N . LEU A 1 110 ? -0.569 38.879 23.767 1.00 17.65 135 LEU A N 1
ATOM 831 C CA . LEU A 1 110 ? 0.002 37.665 23.205 1.00 17.85 135 LEU A CA 1
ATOM 832 C C . LEU A 1 110 ? -1.071 36.577 23.241 1.00 18.89 135 LEU A C 1
ATOM 833 O O . LEU A 1 110 ? -1.657 36.320 24.299 1.00 20.95 135 LEU A O 1
ATOM 838 N N . ARG A 1 111 ? -1.358 35.953 22.115 1.00 17.27 136 ARG A N 1
ATOM 839 C CA . ARG A 1 111 ? -2.514 35.041 22.035 1.00 17.30 136 ARG A CA 1
ATOM 840 C C . ARG A 1 111 ? -2.106 33.657 21.596 1.00 17.85 136 ARG A C 1
ATOM 841 O O . ARG A 1 111 ? -1.026 33.433 21.026 1.00 18.46 136 ARG A O 1
ATOM 849 N N . ASP A 1 112 ? -2.996 32.707 21.910 1.00 17.54 137 ASP A N 1
ATOM 850 C CA . ASP A 1 112 ? -2.801 31.339 21.412 1.00 16.69 137 ASP A CA 1
ATOM 851 C C . ASP A 1 112 ? -3.401 31.230 20.002 1.00 15.55 137 ASP A C 1
ATOM 852 O O . ASP A 1 112 ? -4.623 31.328 19.832 1.00 16.48 137 ASP A O 1
ATOM 857 N N . LYS A 1 113 ? -2.534 31.022 18.984 1.00 16.93 138 LYS A N 1
ATOM 858 C CA . LYS A 1 113 ? -2.938 30.984 17.579 1.00 14.96 138 LYS A CA 1
ATOM 859 C C . LYS A 1 113 ? -3.055 29.568 17.075 1.00 16.66 138 LYS A C 1
ATOM 860 O O . LYS A 1 113 ? -3.118 29.308 15.864 1.00 15.83 138 LYS A O 1
ATOM 866 N N . SER A 1 114 ? -3.050 28.613 18.027 1.00 18.03 139 SER A N 1
ATOM 867 C CA . SER A 1 114 ? -3.011 27.227 17.587 1.00 17.81 139 SER A CA 1
ATOM 868 C C . SER A 1 114 ? -4.207 26.735 16.770 1.00 18.25 139 SER A C 1
ATOM 869 O O . SER A 1 114 ? -4.049 25.699 16.045 1.00 18.38 139 SER A O 1
ATOM 872 N N . ALA A 1 115 ? -5.364 27.407 16.845 1.00 17.10 140 ALA A N 1
ATOM 873 C CA . ALA A 1 115 ? -6.543 26.977 16.067 1.00 18.61 140 ALA A CA 1
ATOM 874 C C . ALA A 1 115 ? -6.494 27.459 14.606 1.00 19.27 140 ALA A C 1
ATOM 875 O O . ALA A 1 115 ? -7.254 26.960 13.759 1.00 19.54 140 ALA A O 1
ATOM 877 N N . ARG A 1 116 ? -5.553 28.347 14.283 1.00 15.46 141 ARG A N 1
ATOM 878 C CA . ARG A 1 116 ? -5.514 28.904 12.944 1.00 17.08 141 ARG A CA 1
ATOM 879 C C . ARG A 1 116 ? -4.940 27.930 11.949 1.00 16.54 141 ARG A C 1
ATOM 880 O O . ARG A 1 116 ? -3.955 27.245 12.219 1.00 15.80 141 ARG A O 1
ATOM 888 N N . GLU A 1 117 ? -5.546 27.902 10.752 1.00 16.77 142 GLU A N 1
ATOM 889 C CA . GLU A 1 117 ? -4.995 26.988 9.749 1.00 17.69 142 GLU A CA 1
ATOM 890 C C . GLU A 1 117 ? -3.567 27.309 9.329 1.00 17.80 142 GLU A C 1
ATOM 891 O O . GLU A 1 117 ? -2.806 26.415 8.971 1.00 19.01 142 GLU A O 1
ATOM 897 N N . TYR A 1 118 ? -3.170 28.583 9.411 1.00 17.25 143 TYR A N 1
ATOM 898 C CA . TYR A 1 118 ? -1.840 28.920 8.954 1.00 16.33 143 TYR A CA 1
ATOM 899 C C . TYR A 1 118 ? -0.859 28.340 9.933 1.00 15.05 143 TYR A C 1
ATOM 900 O O . TYR A 1 118 ? 0.261 27.981 9.555 1.00 15.60 143 TYR A O 1
ATOM 909 N N . PHE A 1 119 ? -1.286 28.215 11.204 1.00 15.22 144 PHE A N 1
ATOM 910 C CA . PHE A 1 119 ? -0.423 27.627 12.208 1.00 14.80 144 PHE A CA 1
ATOM 911 C C . PHE A 1 119 ? -0.292 26.129 12.015 1.00 15.30 144 PHE A C 1
ATOM 912 O O . PHE A 1 119 ? 0.821 25.586 12.053 1.00 15.38 144 PHE A O 1
ATOM 920 N N . LYS A 1 120 ? -1.401 25.454 11.775 1.00 16.28 145 LYS A N 1
ATOM 921 C CA . LYS A 1 120 ? -1.302 24.026 11.513 1.00 18.38 145 LYS A CA 1
ATOM 922 C C . LYS A 1 120 ? -0.448 23.752 10.276 1.00 17.40 145 LYS A C 1
ATOM 923 O O . LYS A 1 120 ? 0.286 22.759 10.228 1.00 18.61 145 LYS A O 1
ATOM 929 N N . TYR A 1 121 ? -0.553 24.611 9.255 1.00 16.99 146 TYR A N 1
ATOM 930 C CA . TYR A 1 121 ? 0.339 24.490 8.066 1.00 18.29 146 TYR A CA 1
ATOM 931 C C . TYR A 1 121 ? 1.825 24.676 8.466 1.00 16.92 146 TYR A C 1
ATOM 932 O O . TYR A 1 121 ? 2.711 23.870 8.135 1.00 16.87 146 TYR A O 1
ATOM 941 N N . ALA A 1 122 ? 2.089 25.717 9.259 1.00 16.35 147 ALA A N 1
ATOM 942 C CA . ALA A 1 122 ? 3.505 25.965 9.666 1.00 16.44 147 ALA A CA 1
ATOM 943 C C . ALA A 1 122 ? 4.049 24.709 10.404 1.00 16.66 147 ALA A C 1
ATOM 944 O O . ALA A 1 122 ? 5.213 24.394 10.273 1.00 17.70 147 ALA A O 1
ATOM 946 N N . GLN A 1 123 ? 3.219 24.052 11.184 1.00 16.35 148 GLN A N 1
ATOM 947 C CA . GLN A 1 123 ? 3.698 22.895 11.954 1.00 18.61 148 GLN A CA 1
ATOM 948 C C . GLN A 1 123 ? 4.138 21.788 11.029 1.00 20.94 148 GLN A C 1
ATOM 949 O O . GLN A 1 123 ? 5.029 21.021 11.362 1.00 19.82 148 GLN A O 1
ATOM 955 N N . SER A 1 124 ? 3.427 21.648 9.896 1.00 20.96 149 SER A N 1
ATOM 956 C CA . SER A 1 124 ? 3.785 20.677 8.859 1.00 21.00 149 SER A CA 1
ATOM 957 C C . SER A 1 124 ? 5.105 20.894 8.124 1.00 21.67 149 SER A C 1
ATOM 958 O O . SER A 1 124 ? 5.646 19.967 7.482 1.00 21.51 149 SER A O 1
ATOM 961 N N . LEU A 1 125 ? 5.700 22.079 8.229 1.00 19.75 150 LEU A N 1
ATOM 962 C CA . LEU A 1 125 ? 6.957 22.412 7.582 1.00 19.94 150 LEU A CA 1
ATOM 963 C C . LEU A 1 125 ? 8.139 21.736 8.278 1.00 20.74 150 LEU A C 1
ATOM 964 O O . LEU A 1 125 ? 8.031 21.339 9.447 1.00 20.70 150 LEU A O 1
ATOM 969 N N . ASP A 1 126 ? 9.235 21.612 7.566 1.00 20.45 151 ASP A N 1
ATOM 970 C CA . ASP A 1 126 ? 10.478 21.122 8.190 1.00 21.82 151 ASP A CA 1
ATOM 971 C C . ASP A 1 126 ? 11.160 22.221 8.975 1.00 21.28 151 ASP A C 1
ATOM 972 O O . ASP A 1 126 ? 10.913 23.385 8.751 1.00 20.12 151 ASP A O 1
ATOM 977 N N . ASN A 1 127 ? 12.077 21.850 9.877 1.00 20.70 152 ASN A N 1
ATOM 978 C CA . ASN A 1 127 ? 12.888 22.875 10.553 1.00 20.87 152 ASN A CA 1
ATOM 979 C C . ASN A 1 127 ? 13.644 23.713 9.543 1.00 21.16 152 ASN A C 1
ATOM 980 O O . ASN A 1 127 ? 14.250 23.157 8.649 1.00 21.40 152 ASN A O 1
ATOM 985 N N . GLU A 1 128 ? 13.542 25.040 9.658 1.00 20.50 153 GLU A N 1
ATOM 986 C CA . GLU A 1 128 ? 14.286 26.038 8.932 1.00 21.01 153 GLU A CA 1
ATOM 987 C C . GLU A 1 128 ? 13.742 26.169 7.508 1.00 21.82 153 GLU A C 1
ATOM 988 O O . GLU A 1 128 ? 14.284 26.900 6.715 1.00 21.67 153 GLU A O 1
ATOM 994 N N . GLN A 1 129 ? 12.659 25.446 7.214 1.00 20.66 154 GLN A N 1
ATOM 995 C CA . GLN A 1 129 ? 12.017 25.586 5.905 1.00 22.58 154 GLN A CA 1
ATOM 996 C C . GLN A 1 129 ? 11.167 26.836 5.872 1.00 21.91 154 GLN A C 1
ATOM 997 O O . GLN A 1 129 ? 10.283 27.007 6.726 1.00 22.46 154 GLN A O 1
ATOM 1003 N N . ILE A 1 130 ? 11.374 27.690 4.870 1.00 21.42 155 ILE A N 1
ATOM 1004 C CA . ILE A 1 130 ? 10.547 28.901 4.755 1.00 19.51 155 ILE A CA 1
ATOM 1005 C C . ILE A 1 130 ? 9.406 28.645 3.778 1.00 19.94 155 ILE A C 1
ATOM 1006 O O . ILE A 1 130 ? 9.664 28.212 2.632 1.00 18.83 155 ILE A O 1
ATOM 1011 N N . SER A 1 131 ? 8.160 28.858 4.182 1.00 17.90 156 SER A N 1
ATOM 1012 C CA . SER A 1 131 ? 7.102 28.738 3.233 1.00 17.07 156 SER A CA 1
ATOM 1013 C C . SER A 1 131 ? 6.149 29.901 3.541 1.00 16.98 156 SER A C 1
ATOM 1014 O O . SER A 1 131 ? 6.539 30.859 4.180 1.00 16.17 156 SER A O 1
ATOM 1017 N N . ALA A 1 132 ? 4.926 29.824 3.021 1.00 16.32 157 ALA A N 1
ATOM 1018 C CA . ALA A 1 132 ? 3.987 30.948 3.150 1.00 15.21 157 ALA A CA 1
ATOM 1019 C C . ALA A 1 132 ? 2.545 30.510 3.073 1.00 16.08 157 ALA A C 1
ATOM 1020 O O . ALA A 1 132 ? 2.257 29.489 2.442 1.00 17.58 157 ALA A O 1
ATOM 1022 N N . TRP A 1 133 ? 1.646 31.257 3.722 1.00 15.46 158 TRP A N 1
ATOM 1023 C CA . TRP A 1 133 ? 0.231 30.947 3.719 1.00 14.39 158 TRP A CA 1
ATOM 1024 C C . TRP A 1 133 ? -0.424 31.862 2.641 1.00 14.81 158 TRP A C 1
ATOM 1025 O O . TRP A 1 133 ? 0.078 32.963 2.354 1.00 15.40 158 TRP A O 1
ATOM 1036 N N . GLY A 1 134 ? -1.524 31.369 2.037 1.00 17.03 159 GLY A N 1
ATOM 1037 C CA . GLY A 1 134 ? -2.298 32.249 1.074 1.00 17.82 159 GLY A CA 1
ATOM 1038 C C . GLY A 1 134 ? -2.785 33.535 1.775 1.00 17.27 159 GLY A C 1
ATOM 1039 O O . GLY A 1 134 ? -3.063 33.571 2.980 1.00 16.00 159 GLY A O 1
ATOM 1040 N N . ILE A 1 135 ? -2.957 34.591 0.995 1.00 16.81 160 ILE A N 1
ATOM 1041 C CA . ILE A 1 135 ? -3.441 35.873 1.534 1.00 15.32 160 ILE A CA 1
ATOM 1042 C C . ILE A 1 135 ? -4.765 35.683 2.276 1.00 15.42 160 ILE A C 1
ATOM 1043 O O . ILE A 1 135 ? -5.661 35.003 1.778 1.00 17.72 160 ILE A O 1
ATOM 1048 N N . GLU A 1 136 ? -4.826 36.208 3.511 1.00 14.90 161 GLU A N 1
ATOM 1049 C CA . GLU A 1 136 ? -5.973 35.958 4.412 1.00 15.00 161 GLU A CA 1
ATOM 1050 C C . GLU A 1 136 ? -6.020 37.094 5.401 1.00 14.85 161 GLU A C 1
ATOM 1051 O O . GLU A 1 136 ? -4.959 37.614 5.857 1.00 14.86 161 GLU A O 1
ATOM 1057 N N . LEU A 1 137 ? -7.241 37.503 5.721 1.00 13.82 162 LEU A N 1
ATOM 1058 C CA . LEU A 1 137 ? -7.396 38.685 6.623 1.00 13.38 162 LEU A CA 1
ATOM 1059 C C . LEU A 1 137 ? -6.889 38.317 8.026 1.00 14.82 162 LEU A C 1
ATOM 1060 O O . LEU A 1 137 ? -7.035 37.187 8.493 1.00 15.77 162 LEU A O 1
ATOM 1065 N N . GLU A 1 138 ? -6.319 39.300 8.689 1.00 14.28 163 GLU A N 1
ATOM 1066 C CA . GLU A 1 138 ? -5.918 39.126 10.117 1.00 13.84 163 GLU A CA 1
ATOM 1067 C C . GLU A 1 138 ? -7.104 38.974 11.080 1.00 14.91 163 GLU A C 1
ATOM 1068 O O . GLU A 1 138 ? -8.177 39.569 10.851 1.00 14.55 163 GLU A O 1
ATOM 1074 N N . ARG A 1 139 ? -6.877 38.192 12.128 1.00 16.25 164 ARG A N 1
ATOM 1075 C CA . ARG A 1 139 ? -7.905 38.046 13.173 1.00 15.04 164 ARG A CA 1
ATOM 1076 C C . ARG A 1 139 ? -7.259 38.168 14.569 1.00 16.28 164 ARG A C 1
ATOM 1077 O O . ARG A 1 139 ? -6.051 37.929 14.741 1.00 16.10 164 ARG A O 1
ATOM 1085 N N . ASP A 1 140 ? -8.128 38.497 15.551 1.00 16.34 165 ASP A N 1
ATOM 1086 C CA . ASP A 1 140 ? -7.766 38.542 17.011 1.00 16.43 165 ASP A CA 1
ATOM 1087 C C . ASP A 1 140 ? -8.815 37.662 17.674 1.00 15.64 165 ASP A C 1
ATOM 1088 O O . ASP A 1 140 ? -10.009 37.974 17.599 1.00 16.88 165 ASP A O 1
ATOM 1093 N N . LYS A 1 141 ? -8.365 36.595 18.358 1.00 16.48 166 LYS A N 1
ATOM 1094 C CA . LYS A 1 141 ? -9.279 35.626 19.027 1.00 17.96 166 LYS A CA 1
ATOM 1095 C C . LYS A 1 141 ? -10.381 35.194 18.081 1.00 18.16 166 LYS A C 1
ATOM 1096 O O . LYS A 1 141 ? -11.593 35.179 18.424 1.00 19.09 166 LYS A O 1
ATOM 1102 N N . GLY A 1 142 ? -9.965 34.940 16.815 1.00 18.43 167 GLY A N 1
ATOM 1103 C CA . GLY A 1 142 ? -10.875 34.534 15.791 1.00 18.67 167 GLY A CA 1
ATOM 1104 C C . GLY A 1 142 ? -11.798 35.598 15.178 1.00 18.12 167 GLY A C 1
ATOM 1105 O O . GLY A 1 142 ? -12.620 35.253 14.339 1.00 19.92 167 GLY A O 1
ATOM 1106 N N . GLU A 1 143 ? -11.744 36.833 15.634 1.00 17.91 168 GLU A N 1
ATOM 1107 C CA . GLU A 1 143 ? -12.618 37.869 15.126 1.00 16.81 168 GLU A CA 1
ATOM 1108 C C . GLU A 1 143 ? -11.831 38.662 14.113 1.00 17.48 168 GLU A C 1
ATOM 1109 O O . GLU A 1 143 ? -10.681 38.992 14.365 1.00 16.08 168 GLU A O 1
ATOM 1115 N N . LEU A 1 144 ? -12.480 39.094 13.059 1.00 15.40 169 LEU A N 1
ATOM 1116 C CA . LEU A 1 144 ? -11.724 39.910 12.108 1.00 14.46 169 LEU A CA 1
ATOM 1117 C C . LEU A 1 144 ? -11.170 41.217 12.704 1.00 15.93 169 LEU A C 1
ATOM 1118 O O . LEU A 1 144 ? -11.882 41.949 13.437 1.00 15.82 169 LEU A O 1
ATOM 1123 N N . VAL A 1 145 ? -9.950 41.534 12.298 1.00 15.31 170 VAL A N 1
ATOM 1124 C CA . VAL A 1 145 ? -9.369 42.824 12.652 1.00 15.58 170 VAL A CA 1
ATOM 1125 C C . VAL A 1 145 ? -9.900 43.847 11.708 1.00 17.46 170 VAL A C 1
ATOM 1126 O O . VAL A 1 145 ? -9.928 43.588 10.493 1.00 16.89 170 VAL A O 1
ATOM 1130 N N . TYR A 1 146 ? -10.403 44.960 12.233 1.00 17.16 171 TYR A N 1
ATOM 1131 C CA . TYR A 1 146 ? -10.816 46.085 11.356 1.00 18.10 171 TYR A CA 1
ATOM 1132 C C . TYR A 1 146 ? -10.000 47.282 11.718 1.00 20.92 171 TYR A C 1
ATOM 1133 O O . TYR A 1 146 ? -9.763 47.530 12.930 1.00 22.95 171 TYR A O 1
ATOM 1142 N N . PRO A 1 147 ? -9.646 48.121 10.730 1.00 22.07 172 PRO A N 1
ATOM 1143 C CA . PRO A 1 147 ? -10.019 47.897 9.309 1.00 20.65 172 PRO A CA 1
ATOM 1144 C C . PRO A 1 147 ? -9.389 46.609 8.808 1.00 19.52 172 PRO A C 1
ATOM 1145 O O . PRO A 1 147 ? -8.274 46.204 9.228 1.00 17.41 172 PRO A O 1
ATOM 1149 N N . LEU A 1 148 ? -10.057 46.035 7.811 1.00 17.70 173 LEU A N 1
ATOM 1150 C CA . LEU A 1 148 ? -9.679 44.722 7.319 1.00 16.26 173 LEU A CA 1
ATOM 1151 C C . LEU A 1 148 ? -8.279 44.749 6.814 1.00 18.00 173 LEU A C 1
ATOM 1152 O O . LEU A 1 148 ? -7.858 45.695 6.138 1.00 18.46 173 LEU A O 1
ATOM 1157 N N . SER A 1 149 ? -7.584 43.672 7.106 1.00 16.89 174 SER A N 1
ATOM 1158 C CA . SER A 1 149 ? -6.128 43.596 6.934 1.00 19.14 174 SER A CA 1
ATOM 1159 C C . SER A 1 149 ? -5.640 42.324 6.239 1.00 16.86 174 SER A C 1
ATOM 1160 O O . SER A 1 149 ? -5.319 41.309 6.910 1.00 17.19 174 SER A O 1
ATOM 1163 N N . PRO A 1 150 ? -5.602 42.320 4.873 1.00 17.10 175 PRO A N 1
ATOM 1164 C CA . PRO A 1 150 ? -5.171 41.136 4.144 1.00 15.54 175 PRO A CA 1
ATOM 1165 C C . PRO A 1 150 ? -3.630 40.948 4.282 1.00 16.53 175 PRO A C 1
ATOM 1166 O O . PRO A 1 150 ? -2.852 41.930 4.048 1.00 16.12 175 PRO A O 1
ATOM 1170 N N . SER A 1 151 ? -3.230 39.772 4.750 1.00 14.92 176 SER A N 1
ATOM 1171 C CA . SER A 1 151 ? -1.796 39.498 5.040 1.00 14.35 176 SER A CA 1
ATOM 1172 C C . SER A 1 151 ? -1.387 38.238 4.357 1.00 14.31 176 SER A C 1
ATOM 1173 O O . SER A 1 151 ? -2.160 37.280 4.277 1.00 14.10 176 SER A O 1
ATOM 1176 N N . LEU A 1 152 ? -0.134 38.256 3.860 1.00 13.85 177 LEU A N 1
ATOM 1177 C CA . LEU A 1 152 ? 0.502 37.079 3.304 1.00 13.43 177 LEU A CA 1
ATOM 1178 C C . LEU A 1 152 ? 1.561 36.662 4.346 1.00 13.82 177 LEU A C 1
ATOM 1179 O O . LEU A 1 152 ? 2.500 37.399 4.640 1.00 15.05 177 LEU A O 1
ATOM 1184 N N . ARG A 1 153 ? 1.317 35.545 4.999 1.00 13.34 178 ARG A N 1
ATOM 1185 C CA . ARG A 1 153 ? 2.149 35.221 6.200 1.00 14.14 178 ARG A CA 1
ATOM 1186 C C . ARG A 1 153 ? 3.307 34.335 5.734 1.00 14.77 178 ARG A C 1
ATOM 1187 O O . ARG A 1 153 ? 3.109 33.258 5.177 1.00 15.14 178 ARG A O 1
ATOM 1195 N N . ILE A 1 154 ? 4.528 34.769 6.019 1.00 14.76 179 ILE A N 1
ATOM 1196 C CA . ILE A 1 154 ? 5.732 33.929 5.763 1.00 13.89 179 ILE A CA 1
ATOM 1197 C C . ILE A 1 154 ? 5.947 33.095 7.074 1.00 13.47 179 ILE A C 1
ATOM 1198 O O . ILE A 1 154 ? 5.811 33.681 8.177 1.00 13.91 179 ILE A O 1
ATOM 1203 N N . LEU A 1 155 ? 6.212 31.811 6.922 1.00 14.68 180 LEU A N 1
ATOM 1204 C CA . LEU A 1 155 ? 6.253 30.863 8.042 1.00 13.65 180 LEU A CA 1
ATOM 1205 C C . LEU A 1 155 ? 7.552 30.112 8.000 1.00 16.19 180 LEU A C 1
ATOM 1206 O O . LEU A 1 155 ? 7.959 29.679 6.956 1.00 15.89 180 LEU A O 1
ATOM 1211 N N . MET A 1 156 ? 8.231 29.990 9.168 1.00 15.42 181 MET A N 1
ATOM 1212 C CA . MET A 1 156 ? 9.519 29.275 9.201 1.00 15.78 181 MET A CA 1
ATOM 1213 C C . MET A 1 156 ? 9.664 28.677 10.608 1.00 15.88 181 MET A C 1
ATOM 1214 O O . MET A 1 156 ? 9.891 29.432 11.580 1.00 16.43 181 MET A O 1
ATOM 1219 N N . PRO A 1 157 ? 9.648 27.344 10.701 1.00 17.46 182 PRO A N 1
ATOM 1220 C CA . PRO A 1 157 ? 9.942 26.730 12.047 1.00 15.87 182 PRO A CA 1
ATOM 1221 C C . PRO A 1 157 ? 11.438 26.949 12.343 1.00 16.20 182 PRO A C 1
ATOM 1222 O O . PRO A 1 157 ? 12.288 26.893 11.419 1.00 16.45 182 PRO A O 1
ATOM 1226 N N . ILE A 1 158 ? 11.771 27.245 13.621 1.00 15.19 183 ILE A N 1
ATOM 1227 C CA . ILE A 1 158 ? 13.103 27.615 13.994 1.00 15.93 183 ILE A CA 1
ATOM 1228 C C . ILE A 1 158 ? 13.541 26.538 15.050 1.00 17.32 183 ILE A C 1
ATOM 1229 O O . ILE A 1 158 ? 12.800 26.263 15.969 1.00 18.46 183 ILE A O 1
ATOM 1234 N N . SER A 1 159 ? 14.728 25.988 14.828 1.00 18.36 184 SER A N 1
ATOM 1235 C CA . SER A 1 159 ? 15.232 24.930 15.737 1.00 18.07 184 SER A CA 1
ATOM 1236 C C . SER A 1 159 ? 16.593 25.328 16.330 1.00 18.25 184 SER A C 1
ATOM 1237 O O . SER A 1 159 ? 17.339 26.196 15.810 1.00 18.14 184 SER A O 1
ATOM 1240 N N . VAL A 1 160 ? 16.942 24.675 17.446 1.00 17.99 185 VAL A N 1
ATOM 1241 C CA . VAL A 1 160 ? 18.258 24.893 18.131 1.00 18.44 185 VAL A CA 1
ATOM 1242 C C . VAL A 1 160 ? 18.719 23.455 18.419 1.00 18.62 185 VAL A C 1
ATOM 1243 O O . VAL A 1 160 ? 17.944 22.695 19.053 1.00 18.04 185 VAL A O 1
ATOM 1247 N N . ASN A 1 161 ? 19.893 23.097 17.890 1.00 19.33 186 ASN A N 1
ATOM 1248 C CA . ASN A 1 161 ? 20.394 21.705 18.018 1.00 21.50 186 ASN A CA 1
ATOM 1249 C C . ASN A 1 161 ? 19.363 20.739 17.517 1.00 21.19 186 ASN A C 1
ATOM 1250 O O . ASN A 1 161 ? 19.114 19.706 18.120 1.00 21.90 186 ASN A O 1
ATOM 1255 N N . ASP A 1 162 ? 18.679 21.093 16.406 1.00 20.58 187 ASP A N 1
ATOM 1256 C CA . ASP A 1 162 ? 17.659 20.228 15.847 1.00 21.23 187 ASP A CA 1
ATOM 1257 C C . ASP A 1 162 ? 16.369 20.054 16.604 1.00 20.11 187 ASP A C 1
ATOM 1258 O O . ASP A 1 162 ? 15.548 19.285 16.193 1.00 22.94 187 ASP A O 1
ATOM 1263 N N . VAL A 1 163 ? 16.144 20.832 17.671 1.00 18.53 188 VAL A N 1
ATOM 1264 C CA . VAL A 1 163 ? 14.923 20.736 18.391 1.00 16.65 188 VAL A CA 1
ATOM 1265 C C . VAL A 1 163 ? 14.095 22.008 18.087 1.00 17.18 188 VAL A C 1
ATOM 1266 O O . VAL A 1 163 ? 14.555 23.123 18.334 1.00 17.84 188 VAL A O 1
ATOM 1270 N N . ARG A 1 164 ? 12.904 21.776 17.561 1.00 17.79 189 ARG A N 1
ATOM 1271 C CA . ARG A 1 164 ? 12.056 22.925 17.182 1.00 18.37 189 ARG A CA 1
ATOM 1272 C C . ARG A 1 164 ? 11.707 23.747 18.413 1.00 18.38 189 ARG A C 1
ATOM 1273 O O . ARG A 1 164 ? 11.262 23.205 19.464 1.00 18.24 189 ARG A O 1
ATOM 1281 N N . GLN A 1 165 ? 11.946 25.063 18.326 1.00 17.14 190 GLN A N 1
ATOM 1282 C CA . GLN A 1 165 ? 11.605 26.023 19.397 1.00 17.85 190 GLN A CA 1
ATOM 1283 C C . GLN A 1 165 ? 10.281 26.760 19.173 1.00 17.53 190 GLN A C 1
ATOM 1284 O O . GLN A 1 165 ? 9.668 27.290 20.100 1.00 16.60 190 GLN A O 1
ATOM 1290 N N . GLY A 1 166 ? 9.860 26.785 17.924 1.00 16.17 191 GLY A N 1
ATOM 1291 C CA . GLY A 1 166 ? 8.674 27.607 17.588 1.00 14.85 191 GLY A CA 1
ATOM 1292 C C . GLY A 1 166 ? 8.746 27.993 16.095 1.00 14.87 191 GLY A C 1
ATOM 1293 O O . GLY A 1 166 ? 9.430 27.391 15.304 1.00 15.70 191 GLY A O 1
ATOM 1294 N N . TYR A 1 167 ? 8.041 29.080 15.800 1.00 14.15 192 TYR A N 1
ATOM 1295 C CA . TYR A 1 167 ? 7.856 29.495 14.402 1.00 15.06 192 TYR A CA 1
ATOM 1296 C C . TYR A 1 167 ? 8.070 30.963 14.295 1.00 15.72 192 TYR A C 1
ATOM 1297 O O . TYR A 1 167 ? 7.485 31.738 15.048 1.00 16.31 192 TYR A O 1
ATOM 1306 N N . LEU A 1 168 ? 8.888 31.359 13.321 1.00 14.12 193 LEU A N 1
ATOM 1307 C CA . LEU A 1 168 ? 8.929 32.776 12.919 1.00 14.16 193 LEU A CA 1
ATOM 1308 C C . LEU A 1 168 ? 7.783 33.016 11.943 1.00 14.20 193 LEU A C 1
ATOM 1309 O O . LEU A 1 168 ? 7.619 32.243 11.009 1.00 14.29 193 LEU A O 1
ATOM 1314 N N . VAL A 1 169 ? 7.011 34.085 12.156 1.00 12.77 194 VAL A N 1
ATOM 1315 C CA . VAL A 1 169 ? 5.888 34.393 11.294 1.00 14.07 194 VAL A CA 1
ATOM 1316 C C . VAL A 1 169 ? 5.975 35.857 10.944 1.00 15.66 194 VAL A C 1
ATOM 1317 O O . VAL A 1 169 ? 6.075 36.725 11.833 1.00 12.84 194 VAL A O 1
ATOM 1321 N N . LEU A 1 170 ? 5.892 36.157 9.637 1.00 14.13 195 LEU A N 1
ATOM 1322 C CA . LEU A 1 170 ? 5.978 37.564 9.229 1.00 14.23 195 LEU A CA 1
ATOM 1323 C C . LEU A 1 170 ? 4.719 37.889 8.446 1.00 14.39 195 LEU A C 1
ATOM 1324 O O . LEU A 1 170 ? 4.402 37.175 7.531 1.00 15.18 195 LEU A O 1
ATOM 1329 N N . ASN A 1 171 ? 4.027 38.940 8.784 1.00 12.69 196 ASN A N 1
ATOM 1330 C CA . ASN A 1 171 ? 2.759 39.268 8.109 1.00 12.42 196 ASN A CA 1
ATOM 1331 C C . ASN A 1 171 ? 3.089 40.354 7.108 1.00 12.87 196 ASN A C 1
ATOM 1332 O O . ASN A 1 171 ? 3.203 41.524 7.471 1.00 14.88 196 ASN A O 1
ATOM 1337 N N . VAL A 1 172 ? 3.116 39.940 5.851 1.00 14.74 197 VAL A N 1
ATOM 1338 C CA . VAL A 1 172 ? 3.306 40.891 4.715 1.00 14.64 197 VAL A CA 1
ATOM 1339 C C . VAL A 1 172 ? 1.978 41.583 4.444 1.00 14.09 197 VAL A C 1
ATOM 1340 O O . VAL A 1 172 ? 0.923 40.945 4.265 1.00 14.66 197 VAL A O 1
ATOM 1344 N N . ASP A 1 173 ? 2.010 42.890 4.492 1.00 15.68 198 ASP A N 1
ATOM 1345 C CA . ASP A 1 173 ? 0.809 43.730 4.520 1.00 15.87 198 ASP A CA 1
ATOM 1346 C C . ASP A 1 173 ? 0.405 44.066 3.045 1.00 15.71 198 ASP A C 1
ATOM 1347 O O . ASP A 1 173 ? 1.047 44.857 2.323 1.00 14.85 198 ASP A O 1
ATOM 1352 N N . ILE A 1 174 ? -0.590 43.326 2.551 1.00 15.50 199 ILE A N 1
ATOM 1353 C CA . ILE A 1 174 ? -1.041 43.542 1.149 1.00 17.12 199 ILE A CA 1
ATOM 1354 C C . ILE A 1 174 ? -1.650 44.931 0.912 1.00 17.25 199 ILE A C 1
ATOM 1355 O O . ILE A 1 174 ? -1.488 45.519 -0.175 1.00 18.03 199 ILE A O 1
ATOM 1360 N N . GLU A 1 175 ? -2.259 45.543 1.927 1.00 16.92 200 GLU A N 1
ATOM 1361 C CA . GLU A 1 175 ? -2.747 46.901 1.739 1.00 18.62 200 GLU A CA 1
ATOM 1362 C C . GLU A 1 175 ? -1.611 47.909 1.511 1.00 17.75 200 GLU A C 1
ATOM 1363 O O . GLU A 1 175 ? -1.693 48.788 0.674 1.00 17.69 200 GLU A O 1
ATOM 1369 N N . TYR A 1 176 ? -0.542 47.766 2.286 1.00 17.06 201 TYR A N 1
ATOM 1370 C CA . TYR A 1 176 ? 0.625 48.618 2.087 1.00 16.14 201 TYR A CA 1
ATOM 1371 C C . TYR A 1 176 ? 1.181 48.370 0.649 1.00 15.90 201 TYR A C 1
ATOM 1372 O O . TYR A 1 176 ? 1.474 49.367 -0.059 1.00 15.82 201 TYR A O 1
ATOM 1381 N N . LEU A 1 177 ? 1.401 47.099 0.291 1.00 15.20 202 LEU A N 1
ATOM 1382 C CA . LEU A 1 177 ? 1.994 46.826 -1.009 1.00 16.22 202 LEU A CA 1
ATOM 1383 C C . LEU A 1 177 ? 1.088 47.413 -2.113 1.00 17.33 202 LEU A C 1
ATOM 1384 O O . LEU A 1 177 ? 1.603 47.936 -3.094 1.00 17.12 202 LEU A O 1
ATOM 1389 N N . SER A 1 178 ? -0.244 47.243 -1.983 1.00 16.22 203 SER A N 1
ATOM 1390 C CA . SER A 1 178 ? -1.193 47.842 -2.959 1.00 18.05 203 SER A CA 1
ATOM 1391 C C . SER A 1 178 ? -1.033 49.338 -3.047 1.00 17.96 203 SER A C 1
ATOM 1392 O O . SER A 1 178 ? -1.045 49.899 -4.158 1.00 18.35 203 SER A O 1
ATOM 1395 N N . SER A 1 179 ? -0.927 49.998 -1.901 1.00 19.19 204 SER A N 1
ATOM 1396 C CA . SER A 1 179 ? -0.777 51.436 -1.845 1.00 20.14 204 SER A CA 1
ATOM 1397 C C . SER A 1 179 ? 0.536 51.842 -2.519 1.00 20.53 204 SER A C 1
ATOM 1398 O O . SER A 1 179 ? 0.601 52.846 -3.199 1.00 20.99 204 SER A O 1
ATOM 1401 N N . LEU A 1 180 ? 1.560 51.015 -2.391 1.00 16.25 205 LEU A N 1
ATOM 1402 C CA . LEU A 1 180 ? 2.900 51.341 -2.917 1.00 16.96 205 LEU A CA 1
ATOM 1403 C C . LEU A 1 180 ? 2.943 51.115 -4.431 1.00 19.13 205 LEU A C 1
ATOM 1404 O O . LEU A 1 180 ? 3.575 51.914 -5.156 1.00 20.94 205 LEU A O 1
ATOM 1409 N N . LEU A 1 181 ? 2.319 50.052 -4.921 1.00 15.72 206 LEU A N 1
ATOM 1410 C CA . LEU A 1 181 ? 2.648 49.536 -6.235 1.00 18.00 206 LEU A CA 1
ATOM 1411 C C . LEU A 1 181 ? 1.540 49.753 -7.279 1.00 18.65 206 LEU A C 1
ATOM 1412 O O . LEU A 1 181 ? 1.816 49.652 -8.494 1.00 19.25 206 LEU A O 1
ATOM 1417 N N . ASN A 1 182 ? 0.310 49.883 -6.835 1.00 18.34 207 ASN A N 1
ATOM 1418 C CA . ASN A 1 182 ? -0.807 49.628 -7.789 1.00 19.18 207 ASN A CA 1
ATOM 1419 C C . ASN A 1 182 ? -1.335 50.891 -8.490 1.00 20.95 207 ASN A C 1
ATOM 1420 O O . ASN A 1 182 ? -2.331 50.788 -9.228 1.00 24.23 207 ASN A O 1
ATOM 1425 N N . TYR A 1 183 ? -0.683 52.020 -8.297 1.00 18.19 208 TYR A N 1
ATOM 1426 C CA . TYR A 1 183 ? -1.054 53.198 -9.146 1.00 21.49 208 TYR A CA 1
ATOM 1427 C C . TYR A 1 183 ? 0.179 53.724 -9.808 1.00 23.67 208 TYR A C 1
ATOM 1428 O O . TYR A 1 183 ? 1.232 53.868 -9.163 1.00 24.34 208 TYR A O 1
ATOM 1437 N N . SER A 1 184 ? 0.071 54.020 -11.108 1.00 24.06 209 SER A N 1
ATOM 1438 C CA . SER A 1 184 ? 1.190 54.572 -11.863 1.00 26.24 209 SER A CA 1
ATOM 1439 C C . SER A 1 184 ? 0.844 56.004 -12.245 1.00 27.53 209 SER A C 1
ATOM 1440 O O . SER A 1 184 ? -0.078 56.228 -13.005 1.00 26.89 209 SER A O 1
ATOM 1443 N N . PRO A 1 185 ? 1.593 56.962 -11.719 1.00 30.15 210 PRO A N 1
ATOM 1444 C CA . PRO A 1 185 ? 1.207 58.324 -12.007 1.00 32.03 210 PRO A CA 1
ATOM 1445 C C . PRO A 1 185 ? 1.543 58.638 -13.474 1.00 32.12 210 PRO A C 1
ATOM 1446 O O . PRO A 1 185 ? 0.812 59.389 -14.116 1.00 34.98 210 PRO A O 1
ATOM 1450 N N . VAL A 1 186 ? 2.590 58.039 -14.019 1.00 31.89 211 VAL A N 1
ATOM 1451 C CA . VAL A 1 186 ? 2.971 58.402 -15.359 1.00 33.87 211 VAL A CA 1
ATOM 1452 C C . VAL A 1 186 ? 1.950 57.911 -16.381 1.00 33.49 211 VAL A C 1
ATOM 1453 O O . VAL A 1 186 ? 1.503 58.703 -17.233 1.00 34.21 211 VAL A O 1
ATOM 1457 N N . ARG A 1 187 ? 1.526 56.643 -16.288 1.00 30.70 212 ARG A N 1
ATOM 1458 C CA . ARG A 1 187 ? 0.490 56.149 -17.212 1.00 27.97 212 ARG A CA 1
ATOM 1459 C C . ARG A 1 187 ? -0.946 56.342 -16.722 1.00 28.55 212 ARG A C 1
ATOM 1460 O O . ARG A 1 187 ? -1.856 56.082 -17.475 1.00 25.28 212 ARG A O 1
ATOM 1468 N N . ASP A 1 188 ? -1.116 56.786 -15.474 1.00 27.07 213 ASP A N 1
ATOM 1469 C CA . ASP A 1 188 ? -2.424 57.000 -14.846 1.00 25.78 213 ASP A CA 1
ATOM 1470 C C . ASP A 1 188 ? -3.262 55.749 -14.969 1.00 26.13 213 ASP A C 1
ATOM 1471 O O . ASP A 1 188 ? -4.391 55.785 -15.456 1.00 26.50 213 ASP A O 1
ATOM 1476 N N . PHE A 1 189 ? -2.733 54.622 -14.497 1.00 22.82 214 PHE A N 1
ATOM 1477 C CA . PHE A 1 189 ? -3.536 53.448 -14.426 1.00 19.01 214 PHE A CA 1
ATOM 1478 C C . PHE A 1 189 ? -3.616 52.933 -12.944 1.00 20.89 214 PHE A C 1
ATOM 1479 O O . PHE A 1 189 ? -2.615 53.007 -12.235 1.00 20.70 214 PHE A O 1
ATOM 1487 N N . HIS A 1 190 ? -4.770 52.394 -12.589 1.00 21.45 215 HIS A N 1
ATOM 1488 C CA . HIS A 1 190 ? -4.947 51.655 -11.305 1.00 22.38 215 HIS A CA 1
ATOM 1489 C C . HIS A 1 190 ? -4.922 50.166 -11.540 1.00 22.87 215 HIS A C 1
ATOM 1490 O O . HIS A 1 190 ? -5.692 49.653 -12.334 1.00 23.17 215 HIS A O 1
ATOM 1497 N N . ILE A 1 191 ? -4.048 49.442 -10.830 1.00 18.96 216 ILE A N 1
ATOM 1498 C CA . ILE A 1 191 ? -4.061 48.012 -11.046 1.00 18.96 216 ILE A CA 1
ATOM 1499 C C . ILE A 1 191 ? -4.865 47.402 -9.918 1.00 18.98 216 ILE A C 1
ATOM 1500 O O . ILE A 1 191 ? -4.641 47.762 -8.765 1.00 20.63 216 ILE A O 1
ATOM 1505 N N . GLU A 1 192 ? -5.794 46.539 -10.226 1.00 16.74 217 GLU A N 1
ATOM 1506 C CA . GLU A 1 192 ? -6.563 45.832 -9.209 1.00 17.69 217 GLU A CA 1
ATOM 1507 C C . GLU A 1 192 ? -5.918 44.461 -9.061 1.00 15.30 217 GLU A C 1
ATOM 1508 O O . GLU A 1 192 ? -5.331 43.922 -10.027 1.00 16.96 217 GLU A O 1
ATOM 1514 N N . LEU A 1 193 ? -6.037 43.854 -7.869 1.00 15.86 218 LEU A N 1
ATOM 1515 C CA . LEU A 1 193 ? -5.564 42.493 -7.727 1.00 14.81 218 LEU A CA 1
ATOM 1516 C C . LEU A 1 193 ? -6.754 41.598 -7.488 1.00 16.12 218 LEU A C 1
ATOM 1517 O O . LEU A 1 193 ? -7.561 41.836 -6.575 1.00 16.21 218 LEU A O 1
ATOM 1522 N N . VAL A 1 194 ? -6.843 40.560 -8.276 1.00 15.26 219 VAL A N 1
ATOM 1523 C CA . VAL A 1 194 ? -7.898 39.555 -8.249 1.00 15.14 219 VAL A CA 1
ATOM 1524 C C . VAL A 1 194 ? -7.312 38.256 -7.985 1.00 13.86 219 VAL A C 1
ATOM 1525 O O . VAL A 1 194 ? -6.399 37.781 -8.693 1.00 16.22 219 VAL A O 1
ATOM 1529 N N . LYS A 1 195 ? -7.840 37.541 -6.968 1.00 14.56 220 LYS A N 1
ATOM 1530 C CA . LYS A 1 195 ? -7.270 36.265 -6.631 1.00 15.79 220 LYS A CA 1
ATOM 1531 C C . LYS A 1 195 ? -7.685 35.152 -7.566 1.00 16.98 220 LYS A C 1
ATOM 1532 O O . LYS A 1 195 ? -8.583 35.321 -8.402 1.00 17.16 220 LYS A O 1
ATOM 1538 N N . HIS A 1 196 ? -7.055 34.025 -7.405 1.00 18.08 221 HIS A N 1
ATOM 1539 C CA . HIS A 1 196 ? -7.339 32.835 -8.212 1.00 20.16 221 HIS A CA 1
ATOM 1540 C C . HIS A 1 196 ? -8.821 32.445 -8.126 1.00 20.76 221 HIS A C 1
ATOM 1541 O O . HIS A 1 196 ? -9.426 31.868 -9.106 1.00 19.75 221 HIS A O 1
ATOM 1548 N N . LYS A 1 197 ? -9.413 32.703 -6.949 1.00 20.35 222 LYS A N 1
ATOM 1549 C CA . LYS A 1 197 ? -10.865 32.460 -6.758 1.00 19.58 222 LYS A CA 1
ATOM 1550 C C . LYS A 1 197 ? -11.785 33.504 -7.338 1.00 19.16 222 LYS A C 1
ATOM 1551 O O . LYS A 1 197 ? -12.997 33.326 -7.242 1.00 22.33 222 LYS A O 1
ATOM 1557 N N . GLY A 1 198 ? -11.268 34.579 -7.943 1.00 18.30 223 GLY A N 1
ATOM 1558 C CA . GLY A 1 198 ? -12.104 35.597 -8.590 1.00 18.09 223 GLY A CA 1
ATOM 1559 C C . GLY A 1 198 ? -12.464 36.841 -7.793 1.00 16.93 223 GLY A C 1
ATOM 1560 O O . GLY A 1 198 ? -12.921 37.825 -8.312 1.00 17.79 223 GLY A O 1
ATOM 1561 N N . PHE A 1 199 ? -12.165 36.825 -6.469 1.00 18.63 224 PHE A N 1
ATOM 1562 C CA . PHE A 1 199 ? -12.518 37.953 -5.672 1.00 16.76 224 PHE A CA 1
ATOM 1563 C C . PHE A 1 199 ? -11.376 38.962 -5.595 1.00 17.49 224 PHE A C 1
ATOM 1564 O O . PHE A 1 199 ? -10.203 38.584 -5.764 1.00 18.25 224 PHE A O 1
ATOM 1572 N N . TYR A 1 200 ? -11.720 40.191 -5.307 1.00 16.67 225 TYR A N 1
ATOM 1573 C CA . TYR A 1 200 ? -10.767 41.306 -5.319 1.00 17.51 225 TYR A CA 1
ATOM 1574 C C . TYR A 1 200 ? -10.096 41.502 -3.977 1.00 19.65 225 TYR A C 1
ATOM 1575 O O . TYR A 1 200 ? -10.797 41.501 -2.925 1.00 20.02 225 TYR A O 1
ATOM 1584 N N . ILE A 1 201 ? -8.770 41.695 -3.994 1.00 18.44 226 ILE A N 1
ATOM 1585 C CA . ILE A 1 201 ? -8.085 42.056 -2.723 1.00 16.44 226 ILE A CA 1
ATOM 1586 C C . ILE A 1 201 ? -7.430 43.415 -2.827 1.00 19.68 226 ILE A C 1
ATOM 1587 O O . ILE A 1 201 ? -6.827 43.908 -1.841 1.00 19.97 226 ILE A O 1
ATOM 1592 N N . ALA A 1 202 ? -7.491 44.075 -3.988 1.00 17.91 227 ALA A N 1
ATOM 1593 C CA . ALA A 1 202 ? -7.081 45.450 -4.038 1.00 19.12 227 ALA A CA 1
ATOM 1594 C C . ALA A 1 202 ? -7.775 46.128 -5.189 1.00 20.65 227 ALA A C 1
ATOM 1595 O O . ALA A 1 202 ? -7.887 45.548 -6.280 1.00 21.14 227 ALA A O 1
ATOM 1597 N N . SER A 1 203 ? -8.182 47.380 -4.958 1.00 21.70 228 SER A N 1
ATOM 1598 C CA . SER A 1 203 ? -8.910 48.130 -5.965 1.00 23.46 228 SER A CA 1
ATOM 1599 C C . SER A 1 203 ? -8.995 49.603 -5.555 1.00 25.52 228 SER A C 1
ATOM 1600 O O . SER A 1 203 ? -9.059 49.885 -4.347 1.00 26.28 228 SER A O 1
ATOM 1603 N N . PRO A 1 204 ? -9.048 50.544 -6.534 1.00 27.22 229 PRO A N 1
ATOM 1604 C CA . PRO A 1 204 ? -9.325 51.934 -6.124 1.00 28.58 229 PRO A CA 1
ATOM 1605 C C . PRO A 1 204 ? -10.739 51.977 -5.579 1.00 30.68 229 PRO A C 1
ATOM 1606 O O . PRO A 1 204 ? -11.077 52.868 -4.788 1.00 30.62 229 PRO A O 1
ATOM 1610 N N . ASP A 1 205 ? -11.528 50.967 -5.900 1.00 29.19 230 ASP A N 1
ATOM 1611 C CA . ASP A 1 205 ? -12.872 50.853 -5.334 1.00 31.52 230 ASP A CA 1
ATOM 1612 C C . ASP A 1 205 ? -12.991 49.905 -4.116 1.00 29.17 230 ASP A C 1
ATOM 1613 O O . ASP A 1 205 ? -13.208 48.696 -4.261 1.00 27.92 230 ASP A O 1
ATOM 1618 N N . GLU A 1 206 ? -12.888 50.479 -2.904 1.00 30.90 231 GLU A N 1
ATOM 1619 C CA . GLU A 1 206 ? -12.865 49.714 -1.642 1.00 32.55 231 GLU A CA 1
ATOM 1620 C C . GLU A 1 206 ? -14.060 48.849 -1.517 1.00 32.17 231 GLU A C 1
ATOM 1621 O O . GLU A 1 206 ? -14.045 47.820 -0.839 1.00 30.41 231 GLU A O 1
ATOM 1627 N N . SER A 1 207 ? -15.154 49.264 -2.147 1.00 32.14 232 SER A N 1
ATOM 1628 C CA . SER A 1 207 ? -16.381 48.571 -1.888 1.00 32.27 232 SER A CA 1
ATOM 1629 C C . SER A 1 207 ? -16.458 47.241 -2.583 1.00 31.42 232 SER A C 1
ATOM 1630 O O . SER A 1 207 ? -17.346 46.464 -2.294 1.00 31.45 232 SER A O 1
ATOM 1633 N N . ARG A 1 208 ? -15.493 46.928 -3.462 1.00 28.67 233 ARG A N 1
ATOM 1634 C CA . ARG A 1 208 ? -15.550 45.610 -4.082 1.00 27.77 233 ARG A CA 1
ATOM 1635 C C . ARG A 1 208 ? -14.615 44.594 -3.439 1.00 25.82 233 ARG A C 1
ATOM 1636 O O . ARG A 1 208 ? -14.522 43.469 -3.908 1.00 24.65 233 ARG A O 1
ATOM 1644 N N . LEU A 1 209 ? -13.967 44.967 -2.335 1.00 23.79 234 LEU A N 1
ATOM 1645 C CA . LEU A 1 209 ? -12.952 44.008 -1.773 1.00 22.83 234 LEU A CA 1
ATOM 1646 C C . LEU A 1 209 ? -13.517 42.870 -0.965 1.00 22.40 234 LEU A C 1
ATOM 1647 O O . LEU A 1 209 ? -14.435 43.090 -0.130 1.00 23.83 234 LEU A O 1
ATOM 1652 N N . TYR A 1 210 ? -12.918 41.669 -1.086 1.00 21.69 235 TYR A N 1
ATOM 1653 C CA . TYR A 1 210 ? -13.088 40.560 -0.139 1.00 22.60 235 TYR A CA 1
ATOM 1654 C C . TYR A 1 210 ? -14.524 40.043 -0.122 1.00 24.63 235 TYR A C 1
ATOM 1655 O O . TYR A 1 210 ? -15.084 39.693 0.961 1.00 23.22 235 TYR A O 1
ATOM 1664 N N . GLY A 1 211 ? -15.037 39.833 -1.340 1.00 23.77 236 GLY A N 1
ATOM 1665 C CA . GLY A 1 211 ? -16.407 39.304 -1.489 1.00 24.27 236 GLY A CA 1
ATOM 1666 C C . GLY A 1 211 ? -16.532 37.882 -1.046 1.00 24.39 236 GLY A C 1
ATOM 1667 O O . GLY A 1 211 ? -17.659 37.369 -0.990 1.00 25.99 236 GLY A O 1
ATOM 1668 N N . ASP A 1 212 ? -15.434 37.183 -0.795 1.00 21.93 237 ASP A N 1
ATOM 1669 C CA . ASP A 1 212 ? -15.470 35.820 -0.313 1.00 22.69 237 ASP A CA 1
ATOM 1670 C C . ASP A 1 212 ? -15.692 35.838 1.214 1.00 23.64 237 ASP A C 1
ATOM 1671 O O . ASP A 1 212 ? -15.998 34.826 1.819 1.00 25.68 237 ASP A O 1
ATOM 1676 N N . ILE A 1 213 ? -15.518 37.004 1.781 1.00 24.57 238 ILE A N 1
ATOM 1677 C CA . ILE A 1 213 ? -15.655 37.174 3.272 1.00 26.52 238 ILE A CA 1
ATOM 1678 C C . ILE A 1 213 ? -16.831 38.036 3.657 1.00 27.57 238 ILE A C 1
ATOM 1679 O O . ILE A 1 213 ? -17.460 37.729 4.654 1.00 29.89 238 ILE A O 1
ATOM 1684 N N . ILE A 1 214 ? -17.089 39.124 2.943 1.00 29.07 239 ILE A N 1
ATOM 1685 C CA . ILE A 1 214 ? -18.132 40.087 3.239 1.00 30.71 239 ILE A CA 1
ATOM 1686 C C . ILE A 1 214 ? -19.336 39.820 2.362 1.00 34.37 239 ILE A C 1
ATOM 1687 O O . ILE A 1 214 ? -19.285 40.079 1.140 1.00 31.61 239 ILE A O 1
ATOM 1692 N N . PRO A 1 215 ? -20.462 39.375 2.984 1.00 35.84 240 PRO A N 1
ATOM 1693 C CA . PRO A 1 215 ? -21.726 38.986 2.296 1.00 36.72 240 PRO A CA 1
ATOM 1694 C C . PRO A 1 215 ? -22.255 40.016 1.323 1.00 36.57 240 PRO A C 1
ATOM 1695 O O . PRO A 1 215 ? -22.609 39.634 0.221 1.00 38.53 240 PRO A O 1
ATOM 1699 N N . GLU A 1 216 ? -22.233 41.305 1.679 1.00 37.36 241 GLU A N 1
ATOM 1700 C CA . GLU A 1 216 ? -22.824 42.374 0.843 1.00 38.60 241 GLU A CA 1
ATOM 1701 C C . GLU A 1 216 ? -21.997 42.642 -0.422 1.00 37.40 241 GLU A C 1
ATOM 1702 O O . GLU A 1 216 ? -22.272 43.585 -1.172 1.00 36.91 241 GLU A O 1
ATOM 1708 N N . ARG A 1 217 ? -20.939 41.832 -0.601 1.00 36.11 242 ARG A N 1
ATOM 1709 C CA . ARG A 1 217 ? -19.943 42.096 -1.656 1.00 32.72 242 ARG A CA 1
ATOM 1710 C C . ARG A 1 217 ? -19.727 40.868 -2.494 1.00 32.11 242 ARG A C 1
ATOM 1711 O O . ARG A 1 217 ? -18.820 40.834 -3.336 1.00 30.75 242 ARG A O 1
ATOM 1719 N N . SER A 1 218 ? -20.534 39.851 -2.257 1.00 30.79 243 SER A N 1
ATOM 1720 C CA . SER A 1 218 ? -20.297 38.554 -2.820 1.00 30.22 243 SER A CA 1
ATOM 1721 C C . SER A 1 218 ? -20.513 38.596 -4.346 1.00 30.61 243 SER A C 1
ATOM 1722 O O . SER A 1 218 ? -20.047 37.733 -5.056 1.00 28.92 243 SER A O 1
ATOM 1725 N N . GLN A 1 219 ? -21.124 39.663 -4.829 1.00 29.56 244 GLN A N 1
ATOM 1726 C CA . GLN A 1 219 ? -21.326 39.827 -6.290 1.00 30.77 244 GLN A CA 1
ATOM 1727 C C . GLN A 1 219 ? -20.051 40.279 -7.028 1.00 30.84 244 GLN A C 1
ATOM 1728 O O . GLN A 1 219 ? -19.918 40.185 -8.288 1.00 30.21 244 GLN A O 1
ATOM 1734 N N . PHE A 1 220 ? -19.094 40.782 -6.256 1.00 29.52 245 PHE A N 1
ATOM 1735 C CA . PHE A 1 220 ? -17.873 41.306 -6.842 1.00 28.07 245 PHE A CA 1
ATOM 1736 C C . PHE A 1 220 ? -16.873 40.199 -7.026 1.00 26.82 245 PHE A C 1
ATOM 1737 O O . PHE A 1 220 ? -15.801 40.132 -6.313 1.00 25.26 245 PHE A O 1
ATOM 1745 N N . ASN A 1 221 ? -17.198 39.281 -7.940 1.00 25.19 246 ASN A N 1
ATOM 1746 C CA . ASN A 1 221 ? -16.266 38.264 -8.328 1.00 21.39 246 ASN A CA 1
ATOM 1747 C C . ASN A 1 221 ? -16.056 38.473 -9.840 1.00 23.57 246 ASN A C 1
ATOM 1748 O O . ASN A 1 221 ? -17.031 38.739 -10.586 1.00 20.92 246 ASN A O 1
ATOM 1753 N N . PHE A 1 222 ? -14.790 38.455 -10.264 1.00 21.44 247 PHE A N 1
ATOM 1754 C CA . PHE A 1 222 ? -14.495 38.748 -11.652 1.00 22.34 247 PHE A CA 1
ATOM 1755 C C . PHE A 1 222 ? -15.253 37.773 -12.579 1.00 21.66 247 PHE A C 1
ATOM 1756 O O . PHE A 1 222 ? -15.668 38.159 -13.681 1.00 24.19 247 PHE A O 1
ATOM 1764 N N . SER A 1 223 ? -15.416 36.567 -12.135 1.00 23.12 248 SER A N 1
ATOM 1765 C CA . SER A 1 223 ? -16.091 35.569 -12.989 1.00 25.70 248 SER A CA 1
ATOM 1766 C C . SER A 1 223 ? -17.588 35.861 -13.149 1.00 26.19 248 SER A C 1
ATOM 1767 O O . SER A 1 223 ? -18.202 35.422 -14.123 1.00 26.10 248 SER A O 1
ATOM 1770 N N . ASN A 1 224 ? -18.173 36.557 -12.188 1.00 25.31 249 ASN A N 1
ATOM 1771 C CA . ASN A 1 224 ? -19.584 36.957 -12.270 1.00 26.51 249 ASN A CA 1
ATOM 1772 C C . ASN A 1 224 ? -19.679 38.238 -13.043 1.00 26.23 249 ASN A C 1
ATOM 1773 O O . ASN A 1 224 ? -20.612 38.454 -13.824 1.00 26.14 249 ASN A O 1
ATOM 1778 N N . MET A 1 225 ? -18.727 39.143 -12.831 1.00 23.90 250 MET A N 1
ATOM 1779 C CA . MET A 1 225 ? -18.727 40.439 -13.482 1.00 23.44 250 MET A CA 1
ATOM 1780 C C . MET A 1 225 ? -18.427 40.396 -15.015 1.00 24.38 250 MET A C 1
ATOM 1781 O O . MET A 1 225 ? -19.073 41.106 -15.807 1.00 23.75 250 MET A O 1
ATOM 1786 N N . TYR A 1 226 ? -17.481 39.552 -15.387 1.00 21.79 251 TYR A N 1
ATOM 1787 C CA . TYR A 1 226 ? -16.943 39.429 -16.744 1.00 24.14 251 TYR A CA 1
ATOM 1788 C C . TYR A 1 226 ? -16.786 37.978 -17.106 1.00 23.10 251 TYR A C 1
ATOM 1789 O O . TYR A 1 226 ? -15.686 37.467 -17.344 1.00 21.34 251 TYR A O 1
ATOM 1798 N N . PRO A 1 227 ? -17.899 37.269 -17.256 1.00 22.58 252 PRO A N 1
ATOM 1799 C CA . PRO A 1 227 ? -17.847 35.825 -17.444 1.00 23.58 252 PRO A CA 1
ATOM 1800 C C . PRO A 1 227 ? -17.086 35.369 -18.693 1.00 22.48 252 PRO A C 1
ATOM 1801 O O . PRO A 1 227 ? -16.471 34.318 -18.677 1.00 23.88 252 PRO A O 1
ATOM 1805 N N . ASP A 1 228 ? -17.105 36.191 -19.742 1.00 24.15 253 ASP A N 1
ATOM 1806 C CA . ASP A 1 228 ? -16.402 35.816 -20.958 1.00 25.99 253 ASP A CA 1
ATOM 1807 C C . ASP A 1 228 ? -14.992 36.245 -20.970 1.00 24.85 253 ASP A C 1
ATOM 1808 O O . ASP A 1 228 ? -14.254 35.773 -21.815 1.00 27.19 253 ASP A O 1
ATOM 1813 N N . ILE A 1 229 ? -14.617 37.132 -20.052 1.00 22.50 254 ILE A N 1
ATOM 1814 C CA . ILE A 1 229 ? -13.206 37.606 -19.967 1.00 21.83 254 ILE A CA 1
ATOM 1815 C C . ILE A 1 229 ? -12.415 36.769 -18.946 1.00 19.37 254 ILE A C 1
ATOM 1816 O O . ILE A 1 229 ? -11.224 36.497 -19.146 1.00 18.44 254 ILE A O 1
ATOM 1821 N N . TRP A 1 230 ? -13.112 36.291 -17.933 1.00 18.96 255 TRP A N 1
ATOM 1822 C CA . TRP A 1 230 ? -12.472 35.414 -16.914 1.00 19.65 255 TRP A CA 1
ATOM 1823 C C . TRP A 1 230 ? -11.607 34.270 -17.411 1.00 18.82 255 TRP A C 1
ATOM 1824 O O . TRP A 1 230 ? -10.474 34.127 -16.982 1.00 18.30 255 TRP A O 1
ATOM 1835 N N . PRO A 1 231 ? -12.059 33.457 -18.396 1.00 18.42 256 PRO A N 1
ATOM 1836 C CA . PRO A 1 231 ? -11.182 32.439 -18.913 1.00 18.35 256 PRO A CA 1
ATOM 1837 C C . PRO A 1 231 ? -9.843 32.938 -19.458 1.00 17.58 256 PRO A C 1
ATOM 1838 O O . PRO A 1 231 ? -8.848 32.220 -19.386 1.00 18.67 256 PRO A O 1
ATOM 1842 N N . ARG A 1 232 ? -9.818 34.129 -20.042 1.00 17.66 257 ARG A N 1
ATOM 1843 C CA . ARG A 1 232 ? -8.592 34.661 -20.608 1.00 18.71 257 ARG A CA 1
ATOM 1844 C C . ARG A 1 232 ? -7.676 34.967 -19.396 1.00 19.58 257 ARG A C 1
ATOM 1845 O O . ARG A 1 232 ? -6.474 34.752 -19.443 1.00 19.78 257 ARG A O 1
ATOM 1853 N N . VAL A 1 233 ? -8.269 35.514 -18.336 1.00 17.78 258 VAL A N 1
ATOM 1854 C CA . VAL A 1 233 ? -7.432 35.873 -17.142 1.00 18.07 258 VAL A CA 1
ATOM 1855 C C . VAL A 1 233 ? -6.866 34.608 -16.541 1.00 18.80 258 VAL A C 1
ATOM 1856 O O . VAL A 1 233 ? -5.666 34.523 -16.261 1.00 18.35 258 VAL A O 1
ATOM 1860 N N . VAL A 1 234 ? -7.731 33.577 -16.403 1.00 17.56 259 VAL A N 1
ATOM 1861 C CA . VAL A 1 234 ? -7.316 32.310 -15.770 1.00 18.54 259 VAL A CA 1
ATOM 1862 C C . VAL A 1 234 ? -6.237 31.597 -16.553 1.00 18.51 259 VAL A C 1
ATOM 1863 O O . VAL A 1 234 ? -5.428 30.864 -15.996 1.00 19.76 259 VAL A O 1
ATOM 1867 N N . SER A 1 235 ? -6.153 31.857 -17.859 1.00 18.08 260 SER A N 1
ATOM 1868 C CA . SER A 1 235 ? -5.079 31.294 -18.661 1.00 19.36 260 SER A CA 1
ATOM 1869 C C . SER A 1 235 ? -3.652 31.688 -18.169 1.00 18.93 260 SER A C 1
ATOM 1870 O O . SER A 1 235 ? -2.686 31.040 -18.498 1.00 20.67 260 SER A O 1
ATOM 1873 N N . GLU A 1 236 ? -3.603 32.770 -17.391 1.00 19.95 261 GLU A N 1
ATOM 1874 C CA . GLU A 1 236 ? -2.329 33.320 -16.815 1.00 18.85 261 GLU A CA 1
ATOM 1875 C C . GLU A 1 236 ? -1.457 33.951 -17.899 1.00 23.06 261 GLU A C 1
ATOM 1876 O O . GLU A 1 236 ? -0.355 34.387 -17.608 1.00 23.68 261 GLU A O 1
ATOM 1882 N N . GLN A 1 237 ? -1.987 34.143 -19.097 1.00 21.94 262 GLN A N 1
ATOM 1883 C CA . GLN A 1 237 ? -1.281 34.933 -20.132 1.00 24.03 262 GLN A CA 1
ATOM 1884 C C . GLN A 1 237 ? -1.605 36.381 -20.030 1.00 22.39 262 GLN A C 1
ATOM 1885 O O . GLN A 1 237 ? -2.631 36.779 -19.526 1.00 23.98 262 GLN A O 1
ATOM 1891 N N . ALA A 1 238 ? -0.725 37.230 -20.513 1.00 21.23 263 ALA A N 1
ATOM 1892 C CA . ALA A 1 238 ? -1.081 38.614 -20.590 1.00 19.14 263 ALA A CA 1
ATOM 1893 C C . ALA A 1 238 ? -1.860 38.949 -21.845 1.00 22.58 263 ALA A C 1
ATOM 1894 O O . ALA A 1 238 ? -1.457 38.565 -22.976 1.00 25.51 263 ALA A O 1
ATOM 1896 N N . GLY A 1 239 ? -2.860 39.757 -21.701 1.00 20.97 264 GLY A N 1
ATOM 1897 C CA . GLY A 1 239 ? -3.728 40.005 -22.899 1.00 21.16 264 GLY A CA 1
ATOM 1898 C C . GLY A 1 239 ? -4.755 41.048 -22.612 1.00 20.96 264 GLY A C 1
ATOM 1899 O O . GLY A 1 239 ? -4.749 41.717 -21.558 1.00 19.70 264 GLY A O 1
ATOM 1900 N N . TYR A 1 240 ? -5.713 41.227 -23.508 1.00 19.75 265 TYR A N 1
ATOM 1901 C CA . TYR A 1 240 ? -6.777 42.090 -23.108 1.00 20.51 265 TYR A CA 1
ATOM 1902 C C . TYR A 1 240 ? -8.049 41.629 -23.839 1.00 22.52 265 TYR A C 1
ATOM 1903 O O . TYR A 1 240 ? -7.987 40.797 -24.778 1.00 21.55 265 TYR A O 1
ATOM 1912 N N . SER A 1 241 ? -9.163 42.121 -23.346 1.00 21.60 266 SER A N 1
ATOM 1913 C CA . SER A 1 241 ? -10.462 41.909 -23.968 1.00 23.86 266 SER A CA 1
ATOM 1914 C C . SER A 1 241 ? -11.305 43.151 -23.858 1.00 25.36 266 SER A C 1
ATOM 1915 O O . SER A 1 241 ? -11.212 43.883 -22.915 1.00 24.70 266 SER A O 1
ATOM 1918 N N . TYR A 1 242 ? -12.168 43.417 -24.854 1.00 26.15 267 TYR A N 1
ATOM 1919 C CA . TYR A 1 242 ? -12.991 44.603 -24.813 1.00 27.31 267 TYR A CA 1
ATOM 1920 C C . TYR A 1 242 ? -14.386 44.131 -25.172 1.00 29.40 267 TYR A C 1
ATOM 1921 O O . TYR A 1 242 ? -14.576 43.532 -26.277 1.00 29.19 267 TYR A O 1
ATOM 1930 N N . SER A 1 243 ? -15.317 44.337 -24.243 1.00 27.84 268 SER A N 1
ATOM 1931 C CA . SER A 1 243 ? -16.696 43.836 -24.287 1.00 30.31 268 SER A CA 1
ATOM 1932 C C . SER A 1 243 ? -17.666 44.860 -24.903 1.00 32.01 268 SER A C 1
ATOM 1933 O O . SER A 1 243 ? -18.848 44.638 -24.861 1.00 33.83 268 SER A O 1
ATOM 1936 N N . GLY A 1 244 ? -17.196 46.004 -25.373 1.00 31.31 269 GLY A N 1
ATOM 1937 C CA . GLY A 1 244 ? -18.122 47.056 -25.811 1.00 33.26 269 GLY A CA 1
ATOM 1938 C C . GLY A 1 244 ? -18.368 48.123 -24.755 1.00 33.48 269 GLY A C 1
ATOM 1939 O O . GLY A 1 244 ? -18.791 49.237 -25.061 1.00 34.99 269 GLY A O 1
ATOM 1940 N N . GLU A 1 245 ? -18.102 47.791 -23.493 1.00 32.81 270 GLU A N 1
ATOM 1941 C CA . GLU A 1 245 ? -18.339 48.716 -22.388 1.00 31.84 270 GLU A CA 1
ATOM 1942 C C . GLU A 1 245 ? -17.137 48.904 -21.420 1.00 30.60 270 GLU A C 1
ATOM 1943 O O . GLU A 1 245 ? -16.980 49.959 -20.767 1.00 28.32 270 GLU A O 1
ATOM 1949 N N . HIS A 1 246 ? -16.311 47.889 -21.368 1.00 27.53 271 HIS A N 1
ATOM 1950 C CA . HIS A 1 246 ? -15.094 47.914 -20.548 1.00 26.97 271 HIS A CA 1
ATOM 1951 C C . HIS A 1 246 ? -13.978 47.322 -21.377 1.00 24.89 271 HIS A C 1
ATOM 1952 O O . HIS A 1 246 ? -14.143 46.275 -22.045 1.00 24.88 271 HIS A O 1
ATOM 1959 N N . LEU A 1 247 ? -12.809 47.936 -21.262 1.00 24.72 272 LEU A N 1
ATOM 1960 C CA . LEU A 1 247 ? -11.563 47.329 -21.728 1.00 21.81 272 LEU A CA 1
ATOM 1961 C C . LEU A 1 247 ? -10.877 46.753 -20.481 1.00 21.03 272 LEU A C 1
ATOM 1962 O O . LEU A 1 247 ? -10.755 47.473 -19.495 1.00 22.88 272 LEU A O 1
ATOM 1967 N N . ILE A 1 248 ? -10.565 45.477 -20.500 1.00 22.15 273 ILE A N 1
ATOM 1968 C CA . ILE A 1 248 ? -9.853 44.889 -19.356 1.00 20.73 273 ILE A CA 1
ATOM 1969 C C . ILE A 1 248 ? -8.529 44.358 -19.927 1.00 19.21 273 ILE A C 1
ATOM 1970 O O . ILE A 1 248 ? -8.514 43.509 -20.869 1.00 19.70 273 ILE A O 1
ATOM 1975 N N . ALA A 1 249 ? -7.417 44.828 -19.348 1.00 18.69 274 ALA A N 1
ATOM 1976 C CA . ALA A 1 249 ? -6.135 44.282 -19.635 1.00 17.12 274 ALA A CA 1
ATOM 1977 C C . ALA A 1 249 ? -5.706 43.469 -18.395 1.00 16.97 274 ALA A C 1
ATOM 1978 O O . ALA A 1 249 ? -6.064 43.866 -17.278 1.00 18.83 274 ALA A O 1
ATOM 1980 N N . PHE A 1 250 ? -5.090 42.325 -18.638 1.00 15.85 275 PHE A N 1
ATOM 1981 C CA . PHE A 1 250 ? -4.843 41.396 -17.526 1.00 15.97 275 PHE A CA 1
ATOM 1982 C C . PHE A 1 250 ? -3.503 40.714 -17.687 1.00 17.14 275 PHE A C 1
ATOM 1983 O O . PHE A 1 250 ? -2.936 40.534 -18.808 1.00 17.53 275 PHE A O 1
ATOM 1991 N N . SER A 1 251 ? -2.930 40.337 -16.539 1.00 15.45 276 SER A N 1
ATOM 1992 C CA . SER A 1 251 ? -1.729 39.558 -16.562 1.00 15.87 276 SER A CA 1
ATOM 1993 C C . SER A 1 251 ? -1.784 38.751 -15.251 1.00 15.51 276 SER A C 1
ATOM 1994 O O . SER A 1 251 ? -2.675 38.981 -14.413 1.00 17.44 276 SER A O 1
ATOM 1997 N N . SER A 1 252 ? -0.853 37.847 -15.091 1.00 16.60 277 SER A N 1
ATOM 1998 C CA . SER A 1 252 ? -0.794 36.988 -13.865 1.00 17.65 277 SER A CA 1
ATOM 1999 C C . SER A 1 252 ? 0.615 36.909 -13.313 1.00 18.46 277 SER A C 1
ATOM 2000 O O . SER A 1 252 ? 1.586 36.813 -14.109 1.00 16.77 277 SER A O 1
ATOM 2003 N N . ILE A 1 253 ? 0.722 36.883 -11.969 1.00 17.30 278 ILE A N 1
ATOM 2004 C CA . ILE A 1 253 ? 2.060 36.589 -11.394 1.00 16.12 278 ILE A CA 1
ATOM 2005 C C . ILE A 1 253 ? 1.863 35.574 -10.354 1.00 16.11 278 ILE A C 1
ATOM 2006 O O . ILE A 1 253 ? 0.689 35.233 -10.022 1.00 17.63 278 ILE A O 1
ATOM 2011 N N . LYS A 1 254 ? 3.003 35.023 -9.885 1.00 16.69 279 LYS A N 1
ATOM 2012 C CA . LYS A 1 254 ? 2.903 34.156 -8.724 1.00 18.32 279 LYS A CA 1
ATOM 2013 C C . LYS A 1 254 ? 3.659 34.888 -7.616 1.00 17.94 279 LYS A C 1
ATOM 2014 O O . LYS A 1 254 ? 4.850 35.114 -7.771 1.00 20.15 279 LYS A O 1
ATOM 2020 N N . PHE A 1 255 ? 2.920 35.337 -6.589 1.00 15.48 280 PHE A N 1
ATOM 2021 C CA . PHE A 1 255 ? 3.559 36.221 -5.577 1.00 15.39 280 PHE A CA 1
ATOM 2022 C C . PHE A 1 255 ? 3.623 35.435 -4.247 1.00 16.04 280 PHE A C 1
ATOM 2023 O O . PHE A 1 255 ? 2.602 35.357 -3.520 1.00 17.57 280 PHE A O 1
ATOM 2031 N N . VAL A 1 256 ? 4.831 34.893 -3.958 1.00 17.34 281 VAL A N 1
ATOM 2032 C CA . VAL A 1 256 ? 5.079 34.094 -2.755 1.00 18.34 281 VAL A CA 1
ATOM 2033 C C . VAL A 1 256 ? 3.970 33.030 -2.612 1.00 19.99 281 VAL A C 1
ATOM 2034 O O . VAL A 1 256 ? 3.345 32.886 -1.559 1.00 19.72 281 VAL A O 1
ATOM 2038 N N . SER A 1 257 ? 3.679 32.336 -3.710 1.00 19.31 282 SER A N 1
ATOM 2039 C CA . SER A 1 257 ? 2.582 31.366 -3.710 1.00 20.24 282 SER A CA 1
ATOM 2040 C C . SER A 1 257 ? 2.745 30.513 -4.946 1.00 21.43 282 SER A C 1
ATOM 2041 O O . SER A 1 257 ? 3.227 30.983 -5.951 1.00 23.95 282 SER A O 1
ATOM 2044 N N . ASN A 1 258 ? 2.287 29.294 -4.899 1.00 23.65 283 ASN A N 1
ATOM 2045 C CA . ASN A 1 258 ? 2.121 28.563 -6.134 1.00 25.49 283 ASN A CA 1
ATOM 2046 C C . ASN A 1 258 ? 0.816 28.902 -6.912 1.00 24.73 283 ASN A C 1
ATOM 2047 O O . ASN A 1 258 ? 0.655 28.456 -8.075 1.00 26.11 283 ASN A O 1
ATOM 2052 N N . GLU A 1 259 ? -0.104 29.674 -6.320 1.00 22.12 284 GLU A N 1
ATOM 2053 C CA . GLU A 1 259 ? -1.344 30.022 -7.001 1.00 21.82 284 GLU A CA 1
ATOM 2054 C C . GLU A 1 259 ? -1.128 31.356 -7.703 1.00 19.74 284 GLU A C 1
ATOM 2055 O O . GLU A 1 259 ? -0.393 32.238 -7.189 1.00 19.88 284 GLU A O 1
ATOM 2061 N N . PRO A 1 260 ? -1.816 31.587 -8.810 1.00 19.74 285 PRO A N 1
ATOM 2062 C CA . PRO A 1 260 ? -1.675 32.868 -9.470 1.00 18.41 285 PRO A CA 1
ATOM 2063 C C . PRO A 1 260 ? -2.420 34.002 -8.773 1.00 18.73 285 PRO A C 1
ATOM 2064 O O . PRO A 1 260 ? -3.447 33.782 -8.114 1.00 19.54 285 PRO A O 1
ATOM 2068 N N . LEU A 1 261 ? -1.894 35.208 -8.967 1.00 17.89 286 LEU A N 1
ATOM 2069 C CA . LEU A 1 261 ? -2.519 36.456 -8.556 1.00 17.03 286 LEU A CA 1
ATOM 2070 C C . LEU A 1 261 ? -2.713 37.223 -9.851 1.00 16.87 286 LEU A C 1
ATOM 2071 O O . LEU A 1 261 ? -1.786 37.336 -10.644 1.00 16.61 286 LEU A O 1
ATOM 2076 N N . HIS A 1 262 ? -3.917 37.708 -10.089 1.00 16.15 287 HIS A N 1
ATOM 2077 C CA . HIS A 1 262 ? -4.167 38.358 -11.432 1.00 16.05 287 HIS A CA 1
ATOM 2078 C C . HIS A 1 262 ? -4.163 39.836 -11.278 1.00 16.71 287 HIS A C 1
ATOM 2079 O O . HIS A 1 262 ? -4.777 40.392 -10.370 1.00 18.50 287 HIS A O 1
ATOM 2086 N N . LEU A 1 263 ? -3.420 40.522 -12.146 1.00 17.07 288 LEU A N 1
ATOM 2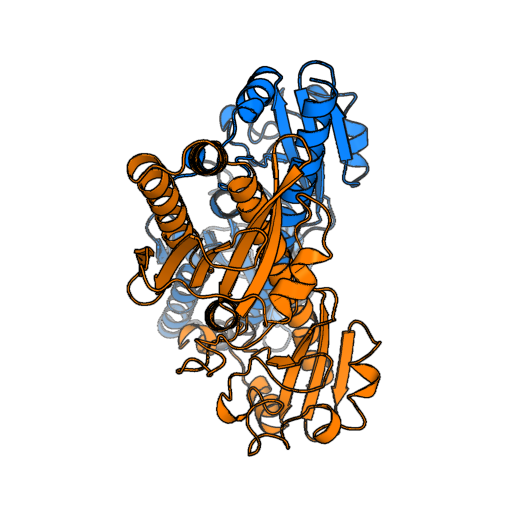087 C CA . LEU A 1 263 ? -3.332 41.957 -12.052 1.00 16.70 288 LEU A CA 1
ATOM 2088 C C . LEU A 1 263 ? -4.242 42.458 -13.206 1.00 17.86 288 LEU A C 1
ATOM 2089 O O . LEU A 1 263 ? -4.112 42.000 -14.337 1.00 17.55 288 LEU A O 1
ATOM 2094 N N . ILE A 1 264 ? -5.098 43.396 -12.877 1.00 18.03 289 ILE A N 1
ATOM 2095 C CA . ILE A 1 264 ? -6.161 43.865 -13.832 1.00 17.53 289 ILE A CA 1
ATOM 2096 C C . ILE A 1 264 ? -6.140 45.331 -13.958 1.00 16.68 289 ILE A C 1
ATOM 2097 O O . ILE A 1 264 ? -6.080 46.064 -12.968 1.00 18.28 289 ILE A O 1
ATOM 2102 N N . ILE A 1 265 ? -6.280 45.827 -15.217 1.00 18.20 290 ILE A N 1
ATOM 2103 C CA . ILE A 1 265 ? -6.552 47.208 -15.447 1.00 16.82 290 ILE A CA 1
ATOM 2104 C C . ILE A 1 265 ? -7.900 47.178 -16.178 1.00 19.63 290 ILE A C 1
ATOM 2105 O O . ILE A 1 265 ? -7.988 46.589 -17.238 1.00 20.03 290 ILE A O 1
ATOM 2110 N N . ASP A 1 266 ? -8.911 47.755 -15.550 1.00 19.54 291 ASP A N 1
ATOM 2111 C CA . ASP A 1 266 ? -10.310 47.708 -16.026 1.00 22.01 291 ASP A CA 1
ATOM 2112 C C . ASP A 1 266 ? -10.728 49.159 -16.225 1.00 24.08 291 ASP A C 1
ATOM 2113 O O . ASP A 1 266 ? -10.797 49.928 -15.287 1.00 24.63 291 ASP A O 1
ATOM 2118 N N . LEU A 1 267 ? -10.942 49.579 -17.489 1.00 25.21 292 LEU A N 1
ATOM 2119 C CA . LEU A 1 267 ? -11.377 50.955 -17.764 1.00 24.94 292 LEU A CA 1
ATOM 2120 C C . LEU A 1 267 ? -12.720 50.919 -18.529 1.00 26.16 292 LEU A C 1
ATOM 2121 O O . LEU A 1 267 ? -12.898 50.136 -19.494 1.00 24.20 292 LEU A O 1
ATOM 2126 N N . SER A 1 268 ? -13.676 51.691 -18.054 1.00 28.11 293 SER A N 1
ATOM 2127 C CA . SER A 1 268 ? -14.983 51.785 -18.789 1.00 31.39 293 SER A CA 1
ATOM 2128 C C . SER A 1 268 ? -14.808 52.721 -19.991 1.00 32.63 293 SER A C 1
ATOM 2129 O O . SER A 1 268 ? -13.775 53.445 -20.128 1.00 32.98 293 SER A O 1
ATOM 2132 N N . ASN A 1 269 ? -15.795 52.719 -20.886 1.00 34.25 294 ASN A N 1
ATOM 2133 C CA . ASN A 1 269 ? -15.752 53.642 -22.027 1.00 35.38 294 ASN A CA 1
ATOM 2134 C C . ASN A 1 269 ? -15.531 55.037 -21.612 1.00 35.36 294 ASN A C 1
ATOM 2135 O O . ASN A 1 269 ? -14.825 55.790 -22.281 1.00 36.00 294 ASN A O 1
ATOM 2140 N N . GLU A 1 270 ? -16.121 55.410 -20.493 1.00 37.07 295 GLU A N 1
ATOM 2141 C CA . GLU A 1 270 ? -16.058 56.801 -20.099 1.00 39.61 295 GLU A CA 1
ATOM 2142 C C . GLU A 1 270 ? -14.593 57.121 -19.784 1.00 39.64 295 GLU A C 1
ATOM 2143 O O . GLU A 1 270 ? -14.064 58.199 -20.149 1.00 39.44 295 GLU A O 1
ATOM 2149 N N . GLN A 1 271 ? -13.914 56.164 -19.145 1.00 38.45 296 GLN A N 1
ATOM 2150 C CA . GLN A 1 271 ? -12.563 56.448 -18.669 1.00 38.59 296 GLN A CA 1
ATOM 2151 C C . GLN A 1 271 ? -11.659 56.447 -19.847 1.00 38.37 296 GLN A C 1
ATOM 2152 O O . GLN A 1 271 ? -10.708 57.208 -19.896 1.00 38.75 296 GLN A O 1
ATOM 2158 N N . LEU A 1 272 ? -11.985 55.630 -20.844 1.00 39.54 297 LEU A N 1
ATOM 2159 C CA . LEU A 1 272 ? -11.172 55.555 -22.040 1.00 41.34 297 LEU A CA 1
ATOM 2160 C C . LEU A 1 272 ? -11.236 56.840 -22.887 1.00 43.10 297 LEU A C 1
ATOM 2161 O O . LEU A 1 272 ? -10.208 57.280 -23.428 1.00 43.05 297 LEU A O 1
ATOM 2166 N N . SER A 1 273 ? -12.430 57.414 -23.006 1.00 45.03 298 SER A N 1
ATOM 2167 C CA . SER A 1 273 ? -12.611 58.688 -23.749 1.00 47.87 298 SER A CA 1
ATOM 2168 C C . SER A 1 273 ? -11.611 59.757 -23.293 1.00 48.65 298 SER A C 1
ATOM 2169 O O . SER A 1 273 ? -10.883 60.366 -24.097 1.00 48.92 298 SER A O 1
ATOM 2172 N N . LYS A 1 274 ? -11.598 59.979 -21.987 1.00 50.23 299 LYS A N 1
ATOM 2173 C CA . LYS A 1 274 ? -10.727 60.972 -21.374 1.00 51.65 299 LYS A CA 1
ATOM 2174 C C . LYS A 1 274 ? -9.204 60.807 -21.646 1.00 51.89 299 LYS A C 1
ATOM 2175 O O . LYS A 1 274 ? -8.523 61.793 -21.944 1.00 51.76 299 LYS A O 1
ATOM 2181 N N . ARG A 1 275 ? -8.646 59.602 -21.581 1.00 51.83 300 ARG A N 1
ATOM 2182 C CA . ARG A 1 275 ? -7.199 59.532 -21.907 1.00 51.59 300 ARG A CA 1
ATOM 2183 C C . ARG A 1 275 ? -6.902 59.896 -23.365 1.00 52.30 300 ARG A C 1
ATOM 2184 O O . ARG A 1 275 ? -5.730 59.913 -23.791 1.00 51.83 300 ARG A O 1
ATOM 2192 N N . ALA A 1 276 ? -7.943 60.165 -24.149 1.00 52.96 301 ALA A N 1
ATOM 2193 C CA . ALA A 1 276 ? -7.698 60.752 -25.459 1.00 53.41 301 ALA A CA 1
ATOM 2194 C C . ALA A 1 276 ? -7.032 62.118 -25.206 1.00 53.12 301 ALA A C 1
ATOM 2195 O O . ALA A 1 276 ? -6.090 62.521 -25.888 1.00 53.38 301 ALA A O 1
ATOM 2197 N N . THR A 1 277 ? -7.498 62.811 -24.178 1.00 53.41 302 THR A N 1
ATOM 2198 C CA . THR A 1 277 ? -6.977 64.135 -23.925 1.00 53.70 302 THR A CA 1
ATOM 2199 C C . THR A 1 277 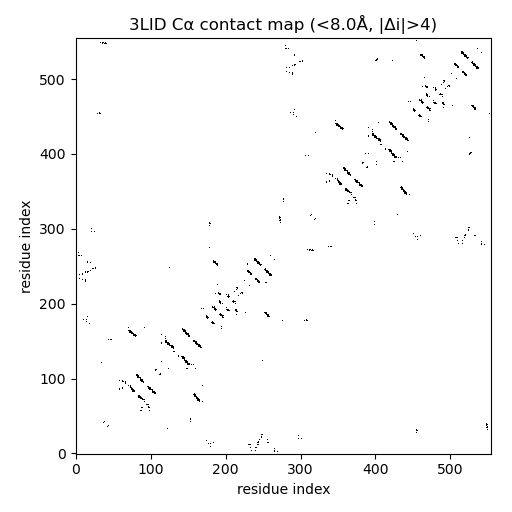? -5.506 64.130 -23.414 1.00 52.57 302 THR A C 1
ATOM 2200 O O . THR A 1 277 ? -4.781 65.087 -23.638 1.00 52.32 302 THR A O 1
ATOM 2204 N N . ARG A 1 278 ? -5.057 63.016 -22.828 1.00 51.06 303 ARG A N 1
ATOM 2205 C CA . ARG A 1 278 ? -3.792 62.981 -22.064 1.00 49.95 303 ARG A CA 1
ATOM 2206 C C . ARG A 1 278 ? -2.624 63.794 -22.604 1.00 48.59 303 ARG A C 1
ATOM 2207 O O . ARG A 1 278 ? -2.203 63.596 -23.735 1.00 48.54 303 ARG A O 1
ATOM 2215 N N . ASP A 1 279 ? -2.074 64.680 -21.769 1.00 47.56 304 ASP A N 1
ATOM 2216 C CA . ASP A 1 279 ? -0.917 65.500 -22.160 1.00 46.12 304 ASP A CA 1
ATOM 2217 C C . ASP A 1 279 ? -0.015 65.570 -20.932 1.00 45.65 304 ASP A C 1
ATOM 2218 O O . ASP A 1 279 ? -0.473 65.527 -19.758 1.00 45.38 304 ASP A O 1
ATOM 2223 N N . ILE A 1 280 ? 1.287 65.632 -21.186 1.00 45.37 305 ILE A N 1
ATOM 2224 C CA . ILE A 1 280 ? 2.261 65.706 -20.100 1.00 44.77 305 ILE A CA 1
ATOM 2225 C C . ILE A 1 280 ? 1.797 66.715 -19.061 1.00 46.44 305 ILE A C 1
ATOM 2226 O O . ILE A 1 280 ? 2.035 66.543 -17.866 1.00 47.94 305 ILE A O 1
ATOM 2231 N N . ASN A 1 281 ? 1.101 67.759 -19.500 1.00 48.19 306 ASN A N 1
ATOM 2232 C CA . ASN A 1 281 ? 0.701 68.828 -18.567 1.00 49.89 306 ASN A CA 1
ATOM 2233 C C . ASN A 1 281 ? -0.285 68.350 -17.507 1.00 50.04 306 ASN A C 1
ATOM 2234 O O . ASN A 1 281 ? -0.463 68.976 -16.460 1.00 50.14 306 ASN A O 1
ATOM 2239 N N . ASP A 1 282 ? -0.934 67.231 -17.792 1.00 50.58 307 ASP A N 1
ATOM 2240 C CA . ASP A 1 282 ? -1.841 66.596 -16.846 1.00 50.62 307 ASP A CA 1
ATOM 2241 C C . ASP A 1 282 ? -1.078 65.949 -15.677 1.00 50.53 307 ASP A C 1
ATOM 2242 O O . ASP A 1 282 ? -1.485 66.046 -14.518 1.00 49.71 307 ASP A O 1
ATOM 2247 N N . LEU A 1 283 ? 0.028 65.281 -16.002 1.00 50.69 308 LEU A N 1
ATOM 2248 C CA . LEU A 1 283 ? 0.892 64.664 -15.012 1.00 51.34 308 LEU A CA 1
ATOM 2249 C C . LEU A 1 283 ? 1.412 65.708 -14.021 1.00 51.50 308 LEU A C 1
ATOM 2250 O O . LEU A 1 283 ? 1.539 65.425 -12.840 1.00 49.87 308 LEU A O 1
ATOM 2255 N N . ILE A 1 284 ? 1.717 66.908 -14.521 1.00 52.38 309 ILE A N 1
ATOM 2256 C CA . ILE A 1 284 ? 2.277 67.964 -13.675 1.00 54.35 309 ILE A CA 1
ATOM 2257 C C . ILE A 1 284 ? 1.236 68.366 -12.613 1.00 55.90 309 ILE A C 1
ATOM 2258 O O . ILE A 1 284 ? 0.113 68.693 -12.963 1.00 56.33 309 ILE A O 1
ATOM 2263 N N . GLN A 1 285 ? 1.600 68.301 -11.330 1.00 58.07 310 GLN A N 1
ATOM 2264 C CA . GLN A 1 285 ? 2.879 67.702 -10.896 1.00 60.42 310 GLN A CA 1
ATOM 2265 C C . GLN A 1 285 ? 2.569 66.653 -9.827 1.00 61.75 310 GLN A C 1
ATOM 2266 O O . GLN A 1 285 ? 3.460 66.103 -9.162 1.00 61.50 310 GLN A O 1
ATOM 2272 N N . GLU A 1 286 ? 1.279 66.340 -9.747 1.00 63.03 311 GLU A N 1
ATOM 2273 C CA . GLU A 1 286 ? 0.649 65.830 -8.544 1.00 64.48 311 GLU A CA 1
ATOM 2274 C C . GLU A 1 286 ? 1.140 64.474 -8.061 1.00 65.36 311 GLU A C 1
ATOM 2275 O O . GLU A 1 286 ? 2.341 64.184 -8.038 1.00 66.14 311 GLU A O 1
ATOM 2281 N N . ASN B 1 11 ? 30.153 30.154 1.656 1.00 43.85 36 ASN B N 1
ATOM 2282 C CA . ASN B 1 11 ? 30.156 29.225 0.501 1.00 42.20 36 ASN B CA 1
ATOM 2283 C C . ASN B 1 11 ? 30.030 29.930 -0.842 1.00 41.08 36 ASN B C 1
ATOM 2284 O O . ASN B 1 11 ? 29.117 30.720 -1.090 1.00 39.71 36 ASN B O 1
ATOM 2289 N N . VAL B 1 12 ? 30.936 29.580 -1.728 1.00 38.87 37 VAL B N 1
ATOM 2290 C CA . VAL B 1 12 ? 31.038 30.203 -3.029 1.00 36.65 37 VAL B CA 1
ATOM 2291 C C . VAL B 1 12 ? 29.813 29.977 -3.922 1.00 36.21 37 VAL B C 1
ATOM 2292 O O . VAL B 1 12 ? 29.323 30.906 -4.536 1.00 33.23 37 VAL B O 1
ATOM 2296 N N . GLU B 1 13 ? 29.315 28.750 -3.980 1.00 35.61 38 GLU B N 1
ATOM 2297 C CA . GLU B 1 13 ? 28.236 28.437 -4.884 1.00 36.26 38 GLU B CA 1
ATOM 2298 C C . GLU B 1 13 ? 26.959 29.108 -4.437 1.00 35.02 38 GLU B C 1
ATOM 2299 O O . GLU B 1 13 ? 26.194 29.673 -5.245 1.00 34.76 38 GLU B O 1
ATOM 2305 N N . ASN B 1 14 ? 26.713 29.066 -3.154 1.00 34.25 39 ASN B N 1
ATOM 2306 C CA . ASN B 1 14 ? 25.515 29.726 -2.642 1.00 33.53 39 ASN B CA 1
ATOM 2307 C C . ASN B 1 14 ? 25.573 31.255 -2.783 1.00 31.55 39 ASN B C 1
ATOM 2308 O O . ASN B 1 14 ? 24.553 31.866 -3.055 1.00 29.76 39 ASN B O 1
ATOM 2313 N N . THR B 1 15 ? 26.753 31.829 -2.613 1.00 28.93 40 THR B N 1
ATOM 2314 C CA . THR B 1 15 ? 26.944 33.291 -2.796 1.00 27.15 40 THR B CA 1
ATOM 2315 C C . THR B 1 15 ? 26.671 33.625 -4.250 1.00 26.37 40 THR B C 1
ATOM 2316 O O . THR B 1 15 ? 25.990 34.641 -4.572 1.00 23.04 40 THR B O 1
ATOM 2320 N N . ALA B 1 16 ? 27.141 32.765 -5.128 1.00 23.67 41 ALA B N 1
ATOM 2321 C CA . ALA B 1 16 ? 26.884 32.942 -6.553 1.00 24.92 41 ALA B CA 1
ATOM 2322 C C . ALA B 1 16 ? 25.369 32.895 -6.872 1.00 24.38 41 ALA B C 1
ATOM 2323 O O . ALA B 1 16 ? 24.830 33.704 -7.653 1.00 23.81 41 ALA B O 1
ATOM 2325 N N . LYS B 1 17 ? 24.641 31.990 -6.260 1.00 24.42 42 LYS B N 1
ATOM 2326 C CA . LYS B 1 17 ? 23.198 31.998 -6.520 1.00 25.58 42 LYS B CA 1
ATOM 2327 C C . LYS B 1 17 ? 22.514 33.264 -6.004 1.00 24.68 42 LYS B C 1
ATOM 2328 O O . LYS B 1 17 ? 21.592 33.801 -6.694 1.00 24.12 42 LYS B O 1
ATOM 2334 N N . GLU B 1 18 ? 22.947 33.759 -4.847 1.00 22.30 43 GLU B N 1
ATOM 2335 C CA . GLU B 1 18 ? 22.361 35.013 -4.300 1.00 21.04 43 GLU B CA 1
ATOM 2336 C C . GLU B 1 18 ? 22.718 36.130 -5.318 1.00 20.82 43 GLU B C 1
ATOM 2337 O O . GLU B 1 18 ? 21.850 36.981 -5.650 1.00 19.83 43 GLU B O 1
ATOM 2343 N N . ALA B 1 19 ? 23.977 36.125 -5.766 1.00 18.94 44 ALA B N 1
ATOM 2344 C CA . ALA B 1 19 ? 24.405 37.195 -6.749 1.00 18.05 44 ALA B CA 1
ATOM 2345 C C . ALA B 1 19 ? 23.599 37.162 -8.032 1.00 19.92 44 ALA B C 1
ATOM 2346 O O . ALA B 1 19 ? 23.263 38.228 -8.590 1.00 18.31 44 ALA B O 1
ATOM 2348 N N . LEU B 1 20 ? 23.338 35.966 -8.575 1.00 18.79 45 LEU B N 1
ATOM 2349 C CA . LEU B 1 20 ? 22.483 35.842 -9.768 1.00 22.10 45 LEU B CA 1
ATOM 2350 C C . LEU B 1 20 ? 21.077 36.323 -9.525 1.00 21.09 45 LEU B C 1
ATOM 2351 O O . LEU B 1 20 ? 20.496 36.964 -10.398 1.00 21.09 45 LEU B O 1
ATOM 2356 N N . HIS B 1 21 ? 20.504 36.017 -8.352 1.00 20.13 46 HIS B N 1
ATOM 2357 C CA . HIS B 1 21 ? 19.206 36.576 -8.033 1.00 20.56 46 HIS B CA 1
ATOM 2358 C C . HIS B 1 21 ? 19.292 38.098 -7.989 1.00 19.35 46 HIS B C 1
ATOM 2359 O O . HIS B 1 21 ? 18.389 38.776 -8.423 1.00 18.51 46 HIS B O 1
ATOM 2366 N N . GLN B 1 22 ? 20.382 38.634 -7.444 1.00 18.48 47 GLN B N 1
ATOM 2367 C CA . GLN B 1 22 ? 20.497 40.095 -7.356 1.00 17.55 47 GLN B CA 1
ATOM 2368 C C . GLN B 1 22 ? 20.577 40.682 -8.783 1.00 17.55 47 GLN B C 1
ATOM 2369 O O . GLN B 1 22 ? 19.984 41.724 -9.064 1.00 15.15 47 GLN B O 1
ATOM 2375 N N . LEU B 1 23 ? 21.341 40.062 -9.654 1.00 17.05 48 LEU B N 1
ATOM 2376 C CA . LEU B 1 23 ? 21.454 40.557 -11.062 1.00 17.76 48 LEU B CA 1
ATOM 2377 C C . LEU B 1 23 ? 20.114 40.496 -11.782 1.00 17.58 48 LEU B C 1
ATOM 2378 O O . LEU B 1 23 ? 19.776 41.384 -12.552 1.00 16.65 48 LEU B O 1
ATOM 2383 N N . ALA B 1 24 ? 19.285 39.498 -11.494 1.00 17.14 49 ALA B N 1
ATOM 2384 C CA . ALA B 1 24 ? 17.974 39.516 -12.077 1.00 17.67 49 ALA B CA 1
ATOM 2385 C C . ALA B 1 24 ? 17.098 40.628 -11.518 1.00 16.41 49 ALA B C 1
ATOM 2386 O O . ALA B 1 24 ? 16.320 41.258 -12.299 1.00 18.16 49 ALA B O 1
ATOM 2388 N N . TYR B 1 25 ? 17.203 40.895 -10.223 1.00 15.76 50 TYR B N 1
ATOM 2389 C CA . TYR B 1 25 ? 16.406 41.908 -9.551 1.00 15.61 50 TYR B CA 1
ATOM 2390 C C . TYR B 1 25 ? 16.806 43.276 -10.162 1.00 16.68 50 TYR B C 1
ATOM 2391 O O . TYR B 1 25 ? 15.971 44.106 -10.556 1.00 16.57 50 TYR B O 1
ATOM 2400 N N . THR B 1 26 ? 18.108 43.521 -10.150 1.00 15.35 51 THR B N 1
ATOM 2401 C CA . THR B 1 26 ? 18.58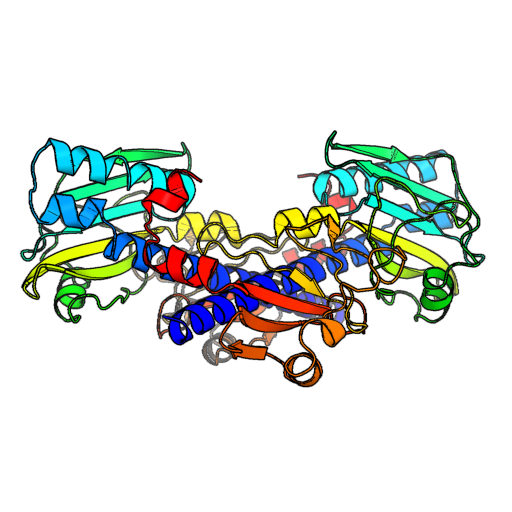2 44.834 -10.724 1.00 16.78 51 THR B CA 1
ATOM 2402 C C . THR B 1 26 ? 18.250 44.960 -12.217 1.00 16.01 51 THR B C 1
ATOM 2403 O O . THR B 1 26 ? 17.903 46.010 -12.696 1.00 16.33 51 THR B O 1
ATOM 2407 N N . GLY B 1 27 ? 18.371 43.878 -12.987 1.00 15.65 52 GLY B N 1
ATOM 2408 C CA . GLY B 1 27 ? 17.980 43.874 -14.400 1.00 16.74 52 GLY B CA 1
ATOM 2409 C C . GLY B 1 27 ? 16.507 44.320 -14.519 1.00 17.61 52 GLY B C 1
ATOM 2410 O O . GLY B 1 27 ? 16.152 45.077 -15.457 1.00 17.19 52 GLY B O 1
ATOM 2411 N N . ARG B 1 28 ? 15.642 43.813 -13.641 1.00 16.20 53 ARG B N 1
ATOM 2412 C CA . ARG B 1 28 ? 14.188 44.207 -13.689 1.00 16.11 53 ARG B CA 1
ATOM 2413 C C . ARG B 1 28 ? 14.061 45.693 -13.377 1.00 15.80 53 ARG B C 1
ATOM 2414 O O . ARG B 1 28 ? 13.210 46.358 -13.982 1.00 16.52 53 ARG B O 1
ATOM 2422 N N . GLU B 1 29 ? 14.901 46.212 -12.461 1.00 15.48 54 GLU B N 1
ATOM 2423 C CA . GLU B 1 29 ? 14.792 47.617 -12.103 1.00 15.18 54 GLU B CA 1
ATOM 2424 C C . GLU B 1 29 ? 15.193 48.477 -13.325 1.00 14.30 54 GLU B C 1
ATOM 2425 O O . GLU B 1 29 ? 14.559 49.506 -13.596 1.00 14.51 54 GLU B O 1
ATOM 2431 N N . TYR B 1 30 ? 16.252 48.070 -14.008 1.00 15.45 55 TYR B N 1
ATOM 2432 C CA . TYR B 1 30 ? 16.662 48.843 -15.242 1.00 15.76 55 TYR B CA 1
ATOM 2433 C C . TYR B 1 30 ? 15.566 48.739 -16.297 1.00 16.12 55 TYR B C 1
ATOM 2434 O O . TYR B 1 30 ? 15.325 49.690 -17.031 1.00 15.93 55 TYR B O 1
ATOM 2443 N N . ASN B 1 31 ? 14.946 47.566 -16.444 1.00 15.47 56 ASN B N 1
ATOM 2444 C CA . ASN B 1 31 ? 13.875 47.450 -17.417 1.00 16.42 56 ASN B CA 1
ATOM 2445 C C . ASN B 1 31 ? 12.740 48.393 -17.084 1.00 16.42 56 ASN B C 1
ATOM 2446 O O . ASN B 1 31 ? 12.169 49.042 -17.959 1.00 16.04 56 ASN B O 1
ATOM 2451 N N . ASN B 1 32 ? 12.401 48.506 -15.811 1.00 15.12 57 ASN B N 1
ATOM 2452 C CA . ASN B 1 32 ? 11.409 49.465 -15.355 1.00 15.61 57 ASN B CA 1
ATOM 2453 C C . ASN B 1 32 ? 11.797 50.915 -15.594 1.00 15.70 57 ASN B C 1
ATOM 2454 O O . ASN B 1 32 ? 10.989 51.704 -16.038 1.00 16.24 57 ASN B O 1
ATOM 2459 N N . ILE B 1 33 ? 13.044 51.241 -15.312 1.00 14.09 58 ILE B N 1
ATOM 2460 C CA . ILE B 1 33 ? 13.460 52.623 -15.546 1.00 15.04 58 ILE B CA 1
ATOM 2461 C C . ILE B 1 33 ? 13.349 52.909 -17.068 1.00 16.24 58 ILE B C 1
ATOM 2462 O O . ILE B 1 33 ? 12.935 54.012 -17.423 1.00 16.08 58 ILE B O 1
ATOM 2467 N N . GLN B 1 34 ? 13.744 51.959 -17.925 1.00 15.46 59 GLN B N 1
ATOM 2468 C CA . GLN B 1 34 ? 13.633 52.212 -19.376 1.00 16.53 59 GLN B CA 1
ATOM 2469 C C . GLN B 1 34 ? 12.158 52.442 -19.755 1.00 16.37 59 GLN B C 1
ATOM 2470 O O . GLN B 1 34 ? 11.809 53.308 -20.573 1.00 14.93 59 GLN B O 1
ATOM 2476 N N . ASP B 1 35 ? 11.239 51.639 -19.205 1.00 15.59 60 ASP B N 1
ATOM 2477 C CA . ASP B 1 35 ? 9.828 51.919 -19.479 1.00 16.78 60 ASP B CA 1
ATOM 2478 C C . ASP B 1 35 ? 9.423 53.323 -19.003 1.00 16.00 60 ASP B C 1
ATOM 2479 O O . ASP B 1 35 ? 8.683 54.076 -19.715 1.00 17.61 60 ASP B O 1
ATOM 2484 N N . GLN B 1 36 ? 9.819 53.718 -17.790 1.00 14.64 61 GLN B N 1
ATOM 2485 C CA . GLN B 1 36 ? 9.472 55.042 -17.245 1.00 16.46 61 GLN B CA 1
ATOM 2486 C C . GLN B 1 36 ? 10.013 56.166 -18.206 1.00 17.48 61 GLN B C 1
ATOM 2487 O O . GLN B 1 36 ? 9.314 57.153 -18.552 1.00 16.01 61 GLN B O 1
ATOM 2493 N N . ILE B 1 37 ? 11.242 55.939 -18.685 1.00 15.33 62 ILE B N 1
ATOM 2494 C CA . ILE B 1 37 ? 11.872 56.937 -19.606 1.00 17.38 62 ILE B CA 1
ATOM 2495 C C . ILE B 1 37 ? 11.123 57.003 -20.936 1.00 17.00 62 ILE B C 1
ATOM 2496 O O . ILE B 1 37 ? 10.813 58.138 -21.509 1.00 19.46 62 ILE B O 1
ATOM 2501 N N . GLU B 1 38 ? 10.815 55.852 -21.467 1.00 16.62 63 GLU B N 1
ATOM 2502 C CA . GLU B 1 38 ? 10.096 55.852 -22.779 1.00 18.10 63 GLU B CA 1
ATOM 2503 C C . GLU B 1 38 ? 8.734 56.484 -22.670 1.00 19.20 63 GLU B C 1
ATOM 2504 O O . GLU B 1 38 ? 8.311 57.232 -23.588 1.00 19.98 63 GLU B O 1
ATOM 2510 N N . THR B 1 39 ? 8.049 56.247 -21.544 1.00 17.87 64 THR B N 1
ATOM 2511 C CA . THR B 1 39 ? 6.733 56.844 -21.313 1.00 18.90 64 THR B CA 1
ATOM 2512 C C . THR B 1 39 ? 6.725 58.360 -21.255 1.00 18.93 64 THR B C 1
ATOM 2513 O O . THR B 1 39 ? 5.943 59.044 -21.954 1.00 18.01 64 THR B O 1
ATOM 2517 N N . ILE B 1 40 ? 7.669 58.905 -20.519 1.00 17.33 65 ILE B N 1
ATOM 2518 C CA . ILE B 1 40 ? 7.745 60.345 -20.380 1.00 18.91 65 ILE B CA 1
ATOM 2519 C C . ILE B 1 40 ? 8.283 60.929 -21.665 1.00 19.10 65 ILE B C 1
ATOM 2520 O O . ILE B 1 40 ? 7.823 62.026 -22.059 1.00 17.13 65 ILE B O 1
ATOM 2525 N N . SER B 1 41 ? 9.230 60.234 -22.308 1.00 17.02 66 SER B N 1
ATOM 2526 C CA . SER B 1 41 ? 9.758 60.737 -23.606 1.00 19.79 66 SER B CA 1
ATOM 2527 C C . SER B 1 41 ? 8.643 60.869 -24.633 1.00 17.71 66 SER B C 1
ATOM 2528 O O . SER B 1 41 ? 8.598 61.855 -25.347 1.00 17.94 66 SER B O 1
ATOM 2531 N N . ASP B 1 42 ? 7.785 59.873 -24.729 1.00 16.33 67 ASP B N 1
ATOM 2532 C CA . ASP B 1 42 ? 6.713 59.915 -25.669 1.00 18.90 67 ASP B CA 1
ATOM 2533 C C . ASP B 1 42 ? 5.728 61.014 -25.344 1.00 18.26 67 ASP B C 1
ATOM 2534 O O . ASP B 1 42 ? 5.270 61.684 -26.259 1.00 17.70 67 ASP B O 1
ATOM 2539 N N . LEU B 1 43 ? 5.450 61.237 -24.053 1.00 17.34 68 LEU B N 1
ATOM 2540 C CA . LEU B 1 43 ? 4.540 62.343 -23.659 1.00 18.41 68 LEU B CA 1
ATOM 2541 C C . LEU B 1 43 ? 5.137 63.695 -24.026 1.00 18.08 68 LEU B C 1
ATOM 2542 O O . LEU B 1 43 ? 4.451 64.578 -24.588 1.00 19.40 68 LEU B O 1
ATOM 2547 N N . LEU B 1 44 ? 6.435 63.854 -23.778 1.00 17.07 69 LEU B N 1
ATOM 2548 C CA . LEU B 1 44 ? 7.070 65.142 -24.137 1.00 16.73 69 LEU B CA 1
ATOM 2549 C C . LEU B 1 44 ? 7.143 65.364 -25.631 1.00 16.73 69 LEU B C 1
ATOM 2550 O O . LEU B 1 44 ? 6.918 66.514 -26.080 1.00 17.69 69 LEU B O 1
ATOM 2555 N N . GLY B 1 45 ? 7.358 64.310 -26.379 1.00 13.94 70 GLY B N 1
ATOM 2556 C CA . GLY B 1 45 ? 7.467 64.498 -27.828 1.00 14.66 70 GLY B CA 1
ATOM 2557 C C . GLY B 1 45 ? 6.085 64.786 -28.468 1.00 18.90 70 GLY B C 1
ATOM 2558 O O . GLY B 1 45 ? 6.075 65.190 -29.642 1.00 19.37 70 GLY B O 1
ATOM 2559 N N . HIS B 1 46 ? 4.989 64.563 -27.739 1.00 16.48 71 HIS B N 1
ATOM 2560 C CA . HIS B 1 46 ? 3.643 64.759 -28.342 1.00 19.26 71 HIS B CA 1
ATOM 2561 C C . HIS B 1 46 ? 2.891 65.900 -27.642 1.00 21.00 71 HIS B C 1
ATOM 2562 O O . HIS B 1 46 ? 1.660 66.084 -27.856 1.00 23.81 71 HIS B O 1
ATOM 2569 N N . SER B 1 47 ? 3.575 66.664 -26.814 1.00 19.76 72 SER B N 1
ATOM 2570 C CA . SER B 1 47 ? 2.872 67.707 -26.028 1.00 20.95 72 SER B CA 1
ATOM 2571 C C . SER B 1 47 ? 2.401 68.902 -26.871 1.00 19.81 72 SER B C 1
ATOM 2572 O O . SER B 1 47 ? 3.062 69.318 -27.795 1.00 19.59 72 SER B O 1
ATOM 2575 N N . GLN B 1 48 ? 1.223 69.446 -26.554 1.00 22.56 73 GLN B N 1
ATOM 2576 C CA . GLN B 1 48 ? 0.695 70.564 -27.379 1.00 24.67 73 GLN B CA 1
ATOM 2577 C C . GLN B 1 48 ? 1.634 71.747 -27.224 1.00 22.95 73 GLN B C 1
ATOM 2578 O O . GLN B 1 48 ? 1.806 72.538 -28.140 1.00 23.80 73 GLN B O 1
ATOM 2584 N N . SER B 1 49 ? 2.278 71.797 -26.068 1.00 21.26 74 SER B N 1
ATOM 2585 C CA . SER B 1 49 ? 3.222 72.891 -25.752 1.00 22.55 74 SER B CA 1
ATOM 2586 C C . SER B 1 49 ? 4.436 72.883 -26.667 1.00 21.89 74 SER B C 1
ATOM 2587 O O . SER B 1 49 ? 4.918 73.931 -27.085 1.00 19.72 74 SER B O 1
ATOM 2590 N N . LEU B 1 50 ? 4.869 71.661 -27.042 1.00 19.24 75 LEU B N 1
ATOM 2591 C CA . LEU B 1 50 ? 5.950 71.563 -27.965 1.00 18.37 75 LEU B CA 1
ATOM 2592 C C . LEU B 1 50 ? 5.442 71.976 -29.372 1.00 17.61 75 LEU B C 1
ATOM 2593 O O . LEU B 1 50 ? 6.073 72.778 -30.045 1.00 17.93 75 LEU B O 1
ATOM 2598 N N . TYR B 1 51 ? 4.301 71.424 -29.810 1.00 18.43 76 TYR B N 1
ATOM 2599 C CA . TYR B 1 51 ? 3.825 71.783 -31.130 1.00 19.42 76 TYR B CA 1
ATOM 2600 C C . TYR B 1 51 ? 3.535 73.310 -31.272 1.00 18.39 76 TYR B C 1
ATOM 2601 O O . TYR B 1 51 ? 3.817 73.882 -32.340 1.00 20.30 76 TYR B O 1
ATOM 2610 N N . ASP B 1 52 ? 3.079 73.900 -30.213 1.00 19.34 77 ASP B N 1
ATOM 2611 C CA . ASP B 1 52 ? 2.768 75.370 -30.199 1.00 20.60 77 ASP B CA 1
ATOM 2612 C C . ASP B 1 52 ? 4.060 76.178 -30.375 1.00 18.26 77 ASP B C 1
ATOM 2613 O O . ASP B 1 52 ? 4.123 77.102 -31.171 1.00 19.00 77 ASP B O 1
ATOM 2618 N N . TYR B 1 53 ? 5.145 75.779 -29.704 1.00 18.25 78 TYR B N 1
ATOM 2619 C CA . TYR B 1 53 ? 6.425 76.437 -29.838 1.00 18.29 78 TYR B CA 1
ATOM 2620 C C . TYR B 1 53 ? 6.982 76.228 -31.255 1.00 17.42 78 TYR B C 1
ATOM 2621 O O . TYR B 1 53 ? 7.523 77.139 -31.874 1.00 16.67 78 TYR B O 1
ATOM 2630 N N . LEU B 1 54 ? 6.803 75.035 -31.820 1.00 17.85 79 LEU B N 1
ATOM 2631 C CA . LEU B 1 54 ? 7.304 74.751 -33.130 1.00 18.23 79 LEU B CA 1
ATOM 2632 C C . LEU B 1 54 ? 6.567 75.572 -34.219 1.00 18.33 79 LEU B C 1
ATOM 2633 O O . LEU B 1 54 ? 7.228 76.045 -35.164 1.00 23.88 79 LEU B O 1
ATOM 2638 N N . ARG B 1 55 ? 5.295 75.833 -33.996 1.00 20.28 80 ARG B N 1
ATOM 2639 C CA . ARG B 1 55 ? 4.422 76.595 -34.959 1.00 22.98 80 ARG B CA 1
ATOM 2640 C C . ARG B 1 55 ? 4.732 78.113 -34.806 1.00 22.29 80 ARG B C 1
ATOM 2641 O O . ARG B 1 55 ? 4.952 78.826 -35.787 1.00 23.71 80 ARG B O 1
ATOM 2649 N N . GLU B 1 56 ? 4.870 78.545 -33.548 1.00 21.59 81 GLU B N 1
ATOM 2650 C CA . GLU B 1 56 ? 5.089 79.969 -33.248 1.00 20.09 81 GLU B CA 1
ATOM 2651 C C . GLU B 1 56 ? 6.056 80.119 -32.020 1.00 18.15 81 GLU B C 1
ATOM 2652 O O . GLU B 1 56 ? 5.636 80.024 -30.892 1.00 18.72 81 GLU B O 1
ATOM 2658 N N . PRO B 1 57 ? 7.320 80.239 -32.304 1.00 19.47 82 PRO B N 1
ATOM 2659 C CA . PRO B 1 57 ? 8.358 80.151 -31.293 1.00 17.98 82 PRO B CA 1
ATOM 2660 C C . PRO B 1 57 ? 8.487 81.491 -30.598 1.00 19.26 82 PRO B C 1
ATOM 2661 O O . PRO B 1 57 ? 9.546 82.085 -30.552 1.00 20.06 82 PRO B O 1
ATOM 2665 N N . SER B 1 58 ? 7.365 81.942 -30.041 1.00 18.55 83 SER B N 1
ATOM 2666 C CA . SER B 1 58 ? 7.398 83.229 -29.316 1.00 19.06 83 SER B CA 1
ATOM 2667 C C . SER B 1 58 ? 8.100 83.035 -27.975 1.00 20.97 83 SER B C 1
ATOM 2668 O O . SER B 1 58 ? 8.178 81.943 -27.441 1.00 20.38 83 SER B O 1
ATOM 2671 N N . LYS B 1 59 ? 8.534 84.143 -27.365 1.00 21.43 84 LYS B N 1
ATOM 2672 C CA . LYS B 1 59 ? 9.126 83.968 -26.020 1.00 22.46 84 LYS B CA 1
ATOM 2673 C C . LYS B 1 59 ? 8.074 83.375 -25.050 1.00 21.75 84 LYS B C 1
ATOM 2674 O O . LYS B 1 59 ? 8.459 82.571 -24.167 1.00 22.46 84 LYS B O 1
ATOM 2680 N N . ALA B 1 60 ? 6.791 83.718 -25.211 1.00 21.67 85 ALA B N 1
ATOM 2681 C CA . ALA B 1 60 ? 5.730 83.198 -24.392 1.00 22.54 85 ALA B CA 1
ATOM 2682 C C . ALA B 1 60 ? 5.597 81.697 -24.478 1.00 22.41 85 ALA B C 1
ATOM 2683 O O . ALA B 1 60 ? 5.472 81.040 -23.439 1.00 21.55 85 ALA B O 1
ATOM 2685 N N . ASN B 1 61 ? 5.639 81.184 -25.715 1.00 20.52 86 ASN B N 1
ATOM 2686 C CA . ASN B 1 61 ? 5.452 79.759 -25.936 1.00 19.96 86 ASN B CA 1
ATOM 2687 C C . ASN B 1 61 ? 6.719 79.036 -25.507 1.00 19.09 86 ASN B C 1
ATOM 2688 O O . ASN B 1 61 ? 6.632 77.918 -24.993 1.00 18.73 86 ASN B O 1
ATOM 2693 N N . LEU B 1 62 ? 7.892 79.656 -25.692 1.00 18.53 87 LEU B N 1
ATOM 2694 C CA . LEU B 1 62 ? 9.134 79.045 -25.243 1.00 17.18 87 LEU B CA 1
ATOM 2695 C C . LEU B 1 62 ? 9.075 78.898 -23.740 1.00 19.41 87 LEU B C 1
ATOM 2696 O O . LEU B 1 62 ? 9.400 77.862 -23.174 1.00 17.92 87 LEU B O 1
ATOM 2701 N N . THR B 1 63 ? 8.648 79.960 -23.092 1.00 19.57 88 THR B N 1
ATOM 2702 C CA . THR B 1 63 ? 8.594 79.928 -21.615 1.00 20.43 88 THR B CA 1
ATOM 2703 C C . THR B 1 63 ? 7.643 78.866 -21.089 1.00 19.84 88 THR B C 1
ATOM 2704 O O . THR B 1 63 ? 7.975 78.208 -20.107 1.00 21.33 88 THR B O 1
ATOM 2708 N N . ILE B 1 64 ? 6.493 78.697 -21.713 1.00 18.86 89 ILE B N 1
ATOM 2709 C CA . ILE B 1 64 ? 5.538 77.645 -21.325 1.00 19.64 89 ILE B CA 1
ATOM 2710 C C . ILE B 1 64 ? 6.197 76.278 -21.447 1.00 18.74 89 ILE B C 1
ATOM 2711 O O . ILE B 1 64 ? 6.045 75.402 -20.545 1.00 18.24 89 ILE B O 1
ATOM 2716 N N . LEU B 1 65 ? 6.924 76.112 -22.561 1.00 17.13 90 LEU B N 1
ATOM 2717 C CA . LEU B 1 65 ? 7.545 74.765 -22.842 1.00 17.03 90 LEU B CA 1
ATOM 2718 C C . LEU B 1 65 ? 8.630 74.508 -21.807 1.00 16.77 90 LEU B C 1
ATOM 2719 O O . LEU B 1 65 ? 8.704 73.427 -21.251 1.00 17.45 90 LEU B O 1
ATOM 2724 N N . GLU B 1 66 ? 9.486 75.503 -21.572 1.00 16.99 91 GLU B N 1
ATOM 2725 C CA . GLU B 1 66 ? 10.584 75.396 -20.609 1.00 18.53 91 GLU B CA 1
ATOM 2726 C C . GLU B 1 66 ? 10.068 75.083 -19.235 1.00 20.40 91 GLU B C 1
ATOM 2727 O O . GLU B 1 66 ? 10.670 74.262 -18.485 1.00 18.99 91 GLU B O 1
ATOM 2733 N N . ASN B 1 67 ? 8.961 75.735 -18.879 1.00 20.12 92 ASN B N 1
ATOM 2734 C CA . ASN B 1 67 ? 8.432 75.576 -17.535 1.00 19.72 92 ASN B CA 1
ATOM 2735 C C . ASN B 1 67 ? 7.880 74.187 -17.335 1.00 18.89 92 ASN B C 1
ATOM 2736 O O . ASN B 1 67 ? 8.058 73.608 -16.254 1.00 19.74 92 ASN B O 1
ATOM 2741 N N . MET B 1 68 ? 7.287 73.627 -18.386 1.00 17.19 93 MET B N 1
ATOM 2742 C CA . MET B 1 68 ? 6.807 72.256 -18.314 1.00 18.04 93 MET B CA 1
ATOM 2743 C C . MET B 1 68 ? 7.969 71.262 -18.200 1.00 19.58 93 MET B C 1
ATOM 2744 O O . MET B 1 68 ? 7.946 70.358 -17.365 1.00 17.81 93 MET B O 1
ATOM 2749 N N . TRP B 1 69 ? 9.002 71.451 -19.004 1.00 17.25 94 TRP B N 1
ATOM 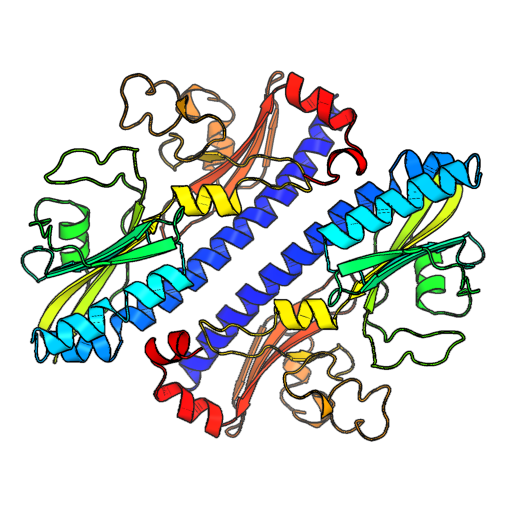2750 C CA . TRP B 1 69 ? 10.150 70.546 -18.945 1.00 17.17 94 TRP B CA 1
ATOM 2751 C C . TRP B 1 69 ? 10.824 70.653 -17.586 1.00 17.45 94 TRP B C 1
ATOM 2752 O O . TRP B 1 69 ? 11.275 69.640 -17.070 1.00 17.59 94 TRP B O 1
ATOM 2763 N N . SER B 1 70 ? 10.958 71.865 -17.032 1.00 17.91 95 SER B N 1
ATOM 2764 C CA . SER B 1 70 ? 11.545 72.015 -15.676 1.00 18.06 95 SER B CA 1
ATOM 2765 C C . SER B 1 70 ? 10.718 71.263 -14.610 1.00 18.12 95 SER B C 1
ATOM 2766 O O . SER B 1 70 ? 11.316 70.612 -13.769 1.00 15.94 95 SER B O 1
ATOM 2769 N N . SER B 1 71 ? 9.398 71.346 -14.698 1.00 17.45 96 SER B N 1
ATOM 2770 C CA . SER B 1 71 ? 8.538 70.596 -13.773 1.00 18.97 96 SER B CA 1
ATOM 2771 C C . SER B 1 71 ? 8.738 69.138 -13.911 1.00 18.30 96 SER B C 1
ATOM 2772 O O . SER B 1 71 ? 8.800 68.388 -12.910 1.00 18.35 96 SER B O 1
ATOM 2775 N N . VAL B 1 72 ? 8.818 68.674 -15.157 1.00 16.83 97 VAL B N 1
ATOM 2776 C CA . VAL B 1 72 ? 9.051 67.248 -15.365 1.00 14.82 97 VAL B CA 1
ATOM 2777 C C . VAL B 1 72 ? 10.414 66.828 -14.811 1.00 15.97 97 VAL B C 1
ATOM 2778 O O . VAL B 1 72 ? 10.524 65.773 -14.189 1.00 15.32 97 VAL B O 1
ATOM 2782 N N . ALA B 1 73 ? 11.458 67.628 -15.072 1.00 15.39 98 ALA B N 1
ATOM 2783 C CA . ALA B 1 73 ? 12.780 67.295 -14.612 1.00 14.24 98 ALA B CA 1
ATOM 2784 C C . ALA B 1 73 ? 12.715 67.222 -13.038 1.00 17.02 98 ALA B C 1
ATOM 2785 O O . ALA B 1 73 ? 13.364 66.343 -12.458 1.00 15.96 98 ALA B O 1
ATOM 2787 N N . ARG B 1 74 ? 12.045 68.197 -12.394 1.00 16.16 99 ARG B N 1
ATOM 2788 C CA . ARG B 1 74 ? 12.030 68.127 -10.894 1.00 19.55 99 ARG B CA 1
ATOM 2789 C C . ARG B 1 74 ? 11.284 66.926 -10.382 1.00 20.60 99 ARG B C 1
ATOM 2790 O O . ARG B 1 74 ? 11.619 66.363 -9.289 1.00 20.05 99 ARG B O 1
ATOM 2798 N N . ASN B 1 75 ? 10.259 66.507 -11.116 1.00 19.40 100 ASN B N 1
ATOM 2799 C CA . ASN B 1 75 ? 9.513 65.327 -10.714 1.00 20.36 100 ASN B CA 1
ATOM 2800 C C . ASN B 1 75 ? 10.237 64.019 -10.978 1.00 20.78 100 ASN B C 1
ATOM 2801 O O . ASN B 1 75 ? 10.152 63.094 -10.165 1.00 20.15 100 ASN B O 1
ATOM 2806 N N . GLN B 1 76 ? 10.909 63.856 -12.128 1.00 18.44 101 GLN B N 1
ATOM 2807 C CA . GLN B 1 76 ? 11.455 62.573 -12.472 1.00 17.41 101 GLN B CA 1
ATOM 2808 C C . GLN B 1 76 ? 12.883 62.332 -12.013 1.00 17.40 101 GLN B C 1
ATOM 2809 O O . GLN B 1 76 ? 13.311 61.189 -11.966 1.00 19.05 101 GLN B O 1
ATOM 2815 N N . LYS B 1 77 ? 13.636 63.413 -11.839 1.00 16.78 102 LYS B N 1
ATOM 2816 C CA . LYS B 1 77 ? 15.014 63.431 -11.204 1.00 18.90 102 LYS B CA 1
ATOM 2817 C C . LYS B 1 77 ? 16.116 62.889 -12.057 1.00 17.51 102 LYS B C 1
ATOM 2818 O O . LYS B 1 77 ? 17.267 63.283 -11.883 1.00 19.37 102 LYS B O 1
ATOM 2824 N N . LEU B 1 78 ? 15.775 61.974 -12.972 1.00 17.07 103 LEU B N 1
ATOM 2825 C CA . LEU B 1 78 ? 16.830 61.255 -13.630 1.00 18.22 103 LEU B CA 1
ATOM 2826 C C . LEU B 1 78 ? 17.364 61.917 -14.924 1.00 17.10 103 LEU B C 1
ATOM 2827 O O . LEU B 1 78 ? 18.326 61.403 -15.519 1.00 17.78 103 LEU B O 1
ATOM 2832 N N . TYR B 1 79 ? 16.790 63.068 -15.285 1.00 17.21 104 TYR B N 1
ATOM 2833 C CA . TYR B 1 79 ? 17.267 63.795 -16.486 1.00 16.96 104 TYR B CA 1
ATOM 2834 C C . TYR B 1 79 ? 18.126 64.965 -16.057 1.00 16.61 104 TYR B C 1
ATOM 2835 O O . TYR B 1 79 ? 17.672 65.846 -15.341 1.00 18.61 104 TYR B O 1
ATOM 2844 N N . LYS B 1 80 ? 19.336 64.997 -16.581 1.00 16.05 105 LYS B N 1
ATOM 2845 C CA . LYS B 1 80 ? 20.239 66.139 -16.324 1.00 17.14 105 LYS B CA 1
ATOM 2846 C C . LYS B 1 80 ? 19.940 67.351 -17.282 1.00 16.36 105 LYS B C 1
ATOM 2847 O O . LYS B 1 80 ? 20.154 68.521 -16.975 1.00 16.02 105 LYS B O 1
ATOM 2853 N N . GLN B 1 81 ? 19.489 66.991 -18.473 1.00 16.17 106 GLN B N 1
ATOM 2854 C CA . GLN B 1 81 ? 19.054 68.012 -19.439 1.00 15.35 106 GLN B CA 1
ATOM 2855 C C . GLN B 1 81 ? 17.908 67.453 -20.280 1.00 13.64 106 GLN B C 1
ATOM 2856 O O . GLN B 1 81 ? 17.766 66.235 -20.435 1.00 14.25 106 GLN B O 1
ATOM 2862 N N . ILE B 1 82 ? 17.134 68.373 -20.817 1.00 14.06 107 ILE B N 1
ATOM 2863 C CA . ILE B 1 82 ? 16.040 68.043 -21.770 1.00 12.82 107 ILE B CA 1
ATOM 2864 C C . ILE B 1 82 ? 16.167 69.180 -22.769 1.00 13.20 107 ILE B C 1
ATOM 2865 O O . ILE B 1 82 ? 16.197 70.359 -22.440 1.00 13.94 107 ILE B O 1
ATOM 2870 N N . ARG B 1 83 ? 16.207 68.816 -24.045 1.00 12.69 108 ARG B N 1
ATOM 2871 C CA . ARG B 1 83 ? 16.525 69.790 -25.137 1.00 12.94 108 ARG B CA 1
ATOM 2872 C C . ARG B 1 83 ? 15.735 69.474 -26.379 1.00 13.44 108 ARG B C 1
ATOM 2873 O O . ARG B 1 83 ? 15.305 68.363 -26.637 1.00 13.21 108 ARG B O 1
ATOM 2881 N N . PHE B 1 84 ? 15.485 70.544 -27.130 1.00 12.26 109 PHE B N 1
ATOM 2882 C CA . PHE B 1 84 ? 15.034 70.392 -28.512 1.00 12.91 109 PHE B CA 1
ATOM 2883 C C . PHE B 1 84 ? 16.153 70.934 -29.402 1.00 12.60 109 PHE B C 1
ATOM 2884 O O . PHE B 1 84 ? 16.678 72.039 -29.237 1.00 12.46 109 PHE B O 1
ATOM 2892 N N . LEU B 1 85 ? 16.636 70.087 -30.309 1.00 11.87 110 LEU B N 1
ATOM 2893 C CA . LEU B 1 85 ? 17.594 70.549 -31.325 1.00 13.26 110 LEU B CA 1
ATOM 2894 C C . LEU B 1 85 ? 16.856 70.684 -32.674 1.00 13.87 110 LEU B C 1
ATOM 2895 O O . LEU B 1 85 ? 16.022 69.855 -33.015 1.00 13.73 110 LEU B O 1
ATOM 2900 N N . ASP B 1 86 ? 17.217 71.684 -33.467 1.00 11.82 111 ASP B N 1
ATOM 2901 C CA . ASP B 1 86 ? 16.533 71.742 -34.791 1.00 15.46 111 ASP B CA 1
ATOM 2902 C C . ASP B 1 86 ? 17.190 70.737 -35.767 1.00 13.65 111 ASP B C 1
ATOM 2903 O O . ASP B 1 86 ? 18.077 69.934 -35.379 1.00 15.35 111 ASP B O 1
ATOM 2908 N N . THR B 1 87 ? 16.672 70.757 -37.010 1.00 14.72 112 THR B N 1
ATOM 2909 C CA . THR B 1 87 ? 17.189 69.748 -37.992 1.00 15.04 112 THR B CA 1
ATOM 2910 C C . THR B 1 87 ? 18.648 69.899 -38.305 1.00 18.25 112 THR B C 1
ATOM 2911 O O . THR B 1 87 ? 19.240 68.932 -38.805 1.00 18.46 112 THR B O 1
ATOM 2915 N N . SER B 1 88 ? 19.248 71.053 -38.031 1.00 16.77 113 SER B N 1
ATOM 2916 C CA A SER B 1 88 ? 20.693 71.275 -38.212 0.50 19.12 113 SER B CA 1
ATOM 2917 C CA B SER B 1 88 ? 20.691 71.208 -38.233 0.50 18.45 113 SER B CA 1
ATOM 2918 C C . SER B 1 88 ? 21.539 70.822 -37.035 1.00 18.46 113 SER B C 1
ATOM 2919 O O . SER B 1 88 ? 22.779 70.908 -37.092 1.00 18.77 113 SER B O 1
ATOM 2924 N N . GLY B 1 89 ? 20.866 70.403 -35.968 1.00 15.17 114 GLY B N 1
ATOM 2925 C CA . GLY B 1 89 ? 21.567 70.011 -34.745 1.00 15.78 114 GLY B CA 1
ATOM 2926 C C . GLY B 1 89 ? 21.889 71.157 -33.788 1.00 16.23 114 GLY B C 1
ATOM 2927 O O . GLY B 1 89 ? 22.749 70.980 -32.924 1.00 16.42 114 GLY B O 1
ATOM 2928 N N . THR B 1 90 ? 21.285 72.329 -33.980 1.00 16.02 115 THR B N 1
ATOM 2929 C CA . THR B 1 90 ? 21.553 73.395 -33.027 1.00 15.31 115 THR B CA 1
ATOM 2930 C C . THR B 1 90 ? 20.533 73.332 -31.935 1.00 13.39 115 THR B C 1
ATOM 2931 O O . THR B 1 90 ? 19.331 73.188 -32.162 1.00 14.05 115 THR B O 1
ATOM 2935 N N . GLU B 1 91 ? 21.010 73.503 -30.705 1.00 13.92 116 GLU B N 1
ATOM 2936 C CA . GLU B 1 91 ? 20.032 73.479 -29.586 1.00 13.93 116 GLU B CA 1
ATOM 2937 C C . GLU B 1 91 ? 19.161 74.753 -29.636 1.00 12.99 116 GLU B C 1
ATOM 2938 O O . GLU B 1 91 ? 19.685 75.916 -29.794 1.00 15.94 116 GLU B O 1
ATOM 2944 N N . LYS B 1 92 ? 17.860 74.536 -29.493 1.00 12.44 117 LYS B N 1
ATOM 2945 C CA . LYS B 1 92 ? 16.908 75.660 -29.464 1.00 14.23 117 LYS B CA 1
ATOM 2946 C C . LYS B 1 92 ? 16.258 75.826 -28.126 1.00 15.16 117 LYS B C 1
ATOM 2947 O O . LYS B 1 92 ? 15.897 76.993 -27.743 1.00 16.25 117 LYS B O 1
ATOM 2953 N N . VAL B 1 93 ? 16.004 74.713 -27.423 1.00 14.25 118 VAL B N 1
ATOM 2954 C CA . VAL B 1 93 ? 15.370 74.726 -26.123 1.00 13.78 118 VAL B CA 1
ATOM 2955 C C . VAL B 1 93 ? 16.263 73.890 -25.215 1.00 15.22 118 VAL B C 1
ATOM 2956 O O . VAL B 1 93 ? 16.685 72.784 -25.612 1.00 14.40 118 VAL B O 1
ATOM 2960 N N . ARG B 1 94 ? 16.662 74.389 -24.058 1.00 13.82 119 ARG B N 1
ATOM 2961 C CA . ARG B 1 94 ? 17.529 73.633 -23.204 1.00 14.79 119 ARG B CA 1
ATOM 2962 C C . ARG B 1 94 ? 17.157 73.916 -21.715 1.00 17.84 119 ARG B C 1
ATOM 2963 O O . ARG B 1 94 ? 17.294 75.047 -21.261 1.00 17.51 119 ARG B O 1
ATOM 2971 N N . ILE B 1 95 ? 16.740 72.868 -21.029 1.00 16.15 120 ILE B N 1
ATOM 2972 C CA . ILE B 1 95 ? 16.538 72.920 -19.556 1.00 17.69 120 ILE B CA 1
ATOM 2973 C C . ILE B 1 95 ? 17.604 72.028 -18.977 1.00 16.45 120 ILE B C 1
ATOM 2974 O O . ILE B 1 95 ? 17.928 70.951 -19.504 1.00 15.43 120 ILE B O 1
ATOM 2979 N N . LYS B 1 96 ? 18.185 72.510 -17.871 1.00 14.88 121 LYS B N 1
ATOM 2980 C CA . LYS B 1 96 ? 19.155 71.707 -17.116 1.00 15.55 121 LYS B CA 1
ATOM 2981 C C . LYS B 1 96 ? 18.628 71.547 -15.698 1.00 16.64 121 LYS B C 1
ATOM 2982 O O . LYS B 1 96 ? 17.919 72.435 -15.168 1.00 17.60 121 LYS B O 1
ATOM 2988 N N . TYR B 1 97 ? 18.945 70.413 -15.098 1.00 15.42 122 TYR B N 1
ATOM 2989 C CA . TYR B 1 97 ? 18.422 70.081 -13.780 1.00 16.80 122 TYR B CA 1
ATOM 2990 C C . TYR B 1 97 ? 19.591 69.541 -12.971 1.00 17.19 122 TYR B C 1
ATOM 2991 O O . TYR B 1 97 ? 20.413 68.745 -13.414 1.00 17.18 122 TYR B O 1
ATOM 3000 N N . ASP B 1 98 ? 19.691 69.997 -11.702 1.00 18.85 123 ASP B N 1
ATOM 3001 C CA . ASP B 1 98 ? 20.749 69.526 -10.802 1.00 18.61 123 ASP B CA 1
ATOM 3002 C C . ASP B 1 98 ? 20.060 68.825 -9.594 1.00 20.72 123 ASP B C 1
ATOM 3003 O O . ASP B 1 98 ? 19.330 69.466 -8.844 1.00 20.36 123 ASP B O 1
ATOM 3008 N N . PHE B 1 99 ? 20.306 67.529 -9.478 1.00 20.92 124 PHE B N 1
ATOM 3009 C CA . PHE B 1 99 ? 19.558 66.697 -8.505 1.00 23.72 124 PHE B CA 1
ATOM 3010 C C . PHE B 1 99 ? 19.865 67.157 -7.080 1.00 23.54 124 PHE B C 1
ATOM 3011 O O . PHE B 1 99 ? 18.959 67.141 -6.217 1.00 23.06 124 PHE B O 1
ATOM 3019 N N . LYS B 1 100 ? 21.110 67.586 -6.832 1.00 23.62 125 LYS B N 1
ATOM 3020 C CA . LYS B 1 100 ? 21.503 67.926 -5.434 1.00 25.28 125 LYS B CA 1
ATOM 3021 C C . LYS B 1 100 ? 20.686 69.058 -4.854 1.00 26.28 125 LYS B C 1
ATOM 3022 O O . LYS B 1 100 ? 20.256 68.967 -3.705 1.00 28.21 125 LYS B O 1
ATOM 3028 N N . THR B 1 101 ? 20.466 70.120 -5.630 1.00 23.78 126 THR B N 1
ATOM 3029 C CA . THR B 1 101 ? 19.705 71.283 -5.244 1.00 22.27 126 THR B CA 1
ATOM 3030 C C . THR B 1 101 ? 18.242 71.171 -5.601 1.00 23.09 126 THR B C 1
ATOM 3031 O O . THR B 1 101 ? 17.406 71.882 -5.067 1.00 22.26 126 THR B O 1
ATOM 3035 N N . SER B 1 102 ? 17.963 70.297 -6.561 1.00 24.20 127 SER B N 1
ATOM 3036 C CA . SER B 1 102 ? 16.653 70.174 -7.164 1.00 25.81 127 SER B CA 1
ATOM 3037 C C . SER B 1 102 ? 16.233 71.311 -8.083 1.00 23.34 127 SER B C 1
ATOM 3038 O O . SER B 1 102 ? 15.039 71.450 -8.393 1.00 21.94 127 SER B O 1
ATOM 3041 N N . ILE B 1 103 ? 17.196 72.151 -8.512 1.00 19.66 128 ILE B N 1
ATOM 3042 C CA . ILE B 1 103 ? 16.847 73.302 -9.334 1.00 19.60 128 ILE B CA 1
ATOM 3043 C C . ILE B 1 103 ? 16.841 72.854 -10.802 1.00 18.19 128 ILE B C 1
ATOM 3044 O O . ILE B 1 103 ? 17.768 72.122 -11.233 1.00 18.66 128 ILE B O 1
ATOM 3049 N N . ALA B 1 104 ? 15.743 73.209 -11.475 1.00 19.32 129 ALA B N 1
ATOM 3050 C CA . ALA B 1 104 ? 15.721 73.101 -12.996 1.00 17.94 129 ALA B CA 1
ATOM 3051 C C . ALA B 1 104 ? 15.413 74.409 -13.603 1.00 20.38 129 ALA B C 1
ATOM 3052 O O . ALA B 1 104 ? 14.518 75.179 -13.096 1.00 20.47 129 ALA B O 1
ATOM 3054 N N . GLY B 1 105 ? 15.973 74.658 -14.802 1.00 17.38 130 GLY B N 1
ATOM 3055 C CA . GLY B 1 105 ? 15.538 75.867 -15.506 1.00 17.19 130 GLY B CA 1
ATOM 3056 C C . GLY B 1 105 ? 16.281 75.955 -16.803 1.00 15.41 130 GLY B C 1
ATOM 3057 O O . GLY B 1 105 ? 17.163 75.128 -17.072 1.00 16.71 130 GLY B O 1
ATOM 3058 N N . PRO B 1 106 ? 15.944 76.974 -17.589 1.00 17.89 131 PRO B N 1
ATOM 3059 C CA . PRO B 1 106 ? 16.504 77.075 -18.939 1.00 17.80 131 PRO B CA 1
ATOM 3060 C C . PRO B 1 106 ? 17.889 77.679 -18.943 1.00 18.47 131 PRO B C 1
ATOM 3061 O O . PRO B 1 106 ? 18.264 78.414 -17.971 1.00 18.07 131 PRO B O 1
ATOM 3065 N N . SER B 1 107 ? 18.664 77.355 -19.971 1.00 17.98 132 SER B N 1
ATOM 3066 C CA . SER B 1 107 ? 19.937 77.994 -20.193 1.00 17.10 132 SER B CA 1
ATOM 3067 C C . SER B 1 107 ? 19.885 78.712 -21.484 1.00 17.70 132 SER B C 1
ATOM 3068 O O . SER B 1 107 ? 19.232 78.203 -22.462 1.00 18.62 132 SER B O 1
ATOM 3071 N N . LEU B 1 108 ? 20.631 79.831 -21.576 1.00 17.21 133 LEU B N 1
ATOM 3072 C CA . LEU B 1 108 ? 20.775 80.575 -22.861 1.00 18.11 133 LEU B CA 1
ATOM 3073 C C . LEU B 1 108 ? 22.051 80.123 -23.533 1.00 18.70 133 LEU B C 1
ATOM 3074 O O . LEU B 1 108 ? 22.433 80.666 -24.573 1.00 18.57 133 LEU B O 1
ATOM 3079 N N . ILE B 1 109 ? 22.726 79.127 -22.972 1.00 16.47 134 ILE B N 1
ATOM 3080 C CA . ILE B 1 109 ? 24.026 78.677 -23.576 1.00 16.72 134 ILE B CA 1
ATOM 3081 C C . ILE B 1 109 ? 23.591 77.539 -24.550 1.00 17.97 134 ILE B C 1
ATOM 3082 O O . ILE B 1 109 ? 23.373 76.389 -24.089 1.00 19.64 134 ILE B O 1
ATOM 3087 N N . LEU B 1 110 ? 23.489 77.884 -25.855 1.00 18.08 135 LEU B N 1
ATOM 3088 C CA . LEU B 1 110 ? 22.859 76.997 -26.893 1.00 17.12 135 LEU B CA 1
ATOM 3089 C C . LEU B 1 110 ? 23.908 76.793 -27.948 1.00 18.01 135 LEU B C 1
ATOM 3090 O O . LEU B 1 110 ? 24.455 77.766 -28.464 1.00 19.73 135 LEU B O 1
ATOM 3095 N N . ARG B 1 111 ? 24.212 75.540 -28.256 1.00 16.37 136 ARG B N 1
ATOM 3096 C CA A ARG B 1 111 ? 25.361 75.135 -29.036 0.50 16.09 136 ARG B CA 1
ATOM 3097 C CA B ARG B 1 111 ? 25.327 75.198 -29.090 0.50 16.04 136 ARG B CA 1
ATOM 3098 C C . ARG B 1 111 ? 24.936 74.400 -30.310 1.00 16.25 136 ARG B C 1
ATOM 3099 O O . ARG B 1 111 ? 23.868 73.755 -30.346 1.00 16.50 136 ARG B O 1
ATOM 3114 N N . ASP B 1 112 ? 25.827 74.418 -31.307 1.00 15.99 137 ASP B N 1
ATOM 3115 C CA . ASP B 1 112 ? 25.732 73.532 -32.478 1.00 15.97 137 ASP B CA 1
ATOM 3116 C C . ASP B 1 112 ? 26.283 72.187 -32.152 1.00 15.25 137 ASP B C 1
ATOM 3117 O O . ASP B 1 112 ? 27.459 72.089 -31.821 1.00 17.46 137 ASP B O 1
ATOM 3122 N N . LYS B 1 113 ? 25.399 71.180 -32.064 1.00 13.96 138 LYS B N 1
ATOM 3123 C CA . LYS B 1 113 ? 25.809 69.820 -31.640 1.00 12.65 138 LYS B CA 1
ATOM 3124 C C . LYS B 1 113 ? 25.918 68.866 -32.829 1.00 13.48 138 LYS B C 1
ATOM 3125 O O . LYS B 1 113 ? 26.006 67.628 -32.646 1.00 15.31 138 LYS B O 1
ATOM 3131 N N . SER B 1 114 ? 25.915 69.446 -34.051 1.00 15.95 139 SER B N 1
ATOM 3132 C CA . SER B 1 114 ? 25.861 68.618 -35.270 1.00 16.51 139 SER B CA 1
ATOM 3133 C C . SER B 1 114 ? 27.068 67.648 -35.466 1.00 18.25 139 SER B C 1
ATOM 3134 O O . SER B 1 114 ? 26.918 66.671 -36.201 1.00 19.11 139 SER B O 1
ATOM 3137 N N . ALA B 1 115 ? 28.209 67.937 -34.855 1.00 16.65 140 ALA B N 1
ATOM 3138 C CA . ALA B 1 115 ? 29.369 67.067 -35.026 1.00 18.56 140 ALA B CA 1
ATOM 3139 C C . ALA B 1 115 ? 29.317 65.874 -34.127 1.00 18.37 140 ALA B C 1
ATOM 3140 O O . ALA B 1 115 ? 30.113 64.937 -34.291 1.00 19.30 140 ALA B O 1
ATOM 3142 N N . ARG B 1 116 ? 28.393 65.851 -33.168 1.00 17.24 141 ARG B N 1
ATOM 3143 C CA . ARG B 1 116 ? 28.330 64.747 -32.178 1.00 16.91 141 ARG B CA 1
ATOM 3144 C C . ARG B 1 116 ? 27.727 63.483 -32.760 1.00 17.82 141 ARG B C 1
ATOM 3145 O O . ARG B 1 116 ? 26.752 63.531 -33.503 1.00 18.22 141 ARG B O 1
ATOM 3153 N N . GLU B 1 117 ? 28.379 62.354 -32.494 1.00 19.09 142 GLU B N 1
ATOM 3154 C CA . GLU B 1 117 ? 27.792 61.065 -32.970 1.00 19.93 142 GLU B CA 1
ATOM 3155 C C . GLU B 1 117 ? 26.360 60.844 -32.556 1.00 18.39 142 GLU B C 1
ATOM 3156 O O . GLU B 1 117 ? 25.615 60.211 -33.330 1.00 19.23 142 GLU B O 1
ATOM 3162 N N . TYR B 1 118 ? 25.978 61.296 -31.368 1.00 16.28 143 TYR B N 1
ATOM 3163 C CA . TYR B 1 118 ? 24.616 61.062 -30.931 1.00 15.95 143 TYR B CA 1
ATOM 3164 C C . TYR B 1 118 ? 23.632 61.766 -31.869 1.00 16.15 143 TYR B C 1
ATOM 3165 O O . TYR B 1 118 ? 22.551 61.261 -32.097 1.00 16.07 143 TYR B O 1
ATOM 3174 N N . PHE B 1 119 ? 24.023 62.928 -32.329 1.00 15.46 144 PHE B N 1
ATOM 3175 C CA . PHE B 1 119 ? 23.156 63.675 -33.232 1.00 15.22 144 PHE B CA 1
ATOM 3176 C C . PHE B 1 119 ? 23.061 62.971 -34.606 1.00 15.92 144 PHE B C 1
ATOM 3177 O O . PHE B 1 119 ? 22.000 62.829 -35.166 1.00 14.42 144 PHE B O 1
ATOM 3185 N N . LYS B 1 120 ? 24.204 62.525 -35.117 1.00 16.12 145 LYS B N 1
ATOM 3186 C CA . LYS B 1 120 ? 24.197 61.841 -36.428 1.00 17.63 145 LYS B CA 1
ATOM 3187 C C . LYS B 1 120 ? 23.404 60.564 -36.335 1.00 16.57 145 LYS B C 1
ATOM 3188 O O . LYS B 1 120 ? 22.644 60.225 -37.275 1.00 19.10 145 LYS B O 1
ATOM 3194 N N . TYR B 1 121 ? 23.465 59.873 -35.181 1.00 16.87 146 TYR B N 1
ATOM 3195 C CA . TYR B 1 121 ? 22.569 58.704 -34.939 1.00 16.50 146 TYR B CA 1
ATOM 3196 C C . TYR B 1 121 ? 21.095 59.118 -34.901 1.00 15.27 146 TYR B C 1
ATOM 3197 O O . TYR B 1 121 ? 20.230 58.475 -35.466 1.00 16.26 146 TYR B O 1
ATOM 3206 N N . ALA B 1 122 ? 20.804 60.224 -34.220 1.00 14.36 147 ALA B N 1
ATOM 3207 C CA . ALA B 1 122 ? 19.406 60.654 -34.116 1.00 13.73 147 ALA B CA 1
ATOM 3208 C C . ALA B 1 122 ? 18.821 60.889 -35.537 1.00 12.89 147 ALA B C 1
ATOM 3209 O O . ALA B 1 122 ? 17.673 60.585 -35.770 1.00 13.09 147 ALA B O 1
ATOM 3211 N N . GLN B 1 123 ? 19.622 61.470 -36.416 1.00 13.29 148 GLN B N 1
ATOM 3212 C CA . GLN B 1 123 ? 19.165 61.758 -37.760 1.00 14.54 148 GLN B CA 1
ATOM 3213 C C . GLN B 1 123 ? 18.731 60.483 -38.464 1.00 13.65 148 GLN B C 1
ATOM 3214 O O . GLN B 1 123 ? 17.826 60.522 -39.329 1.00 15.29 148 GLN B O 1
ATOM 3220 N N . SER B 1 124 ? 19.327 59.372 -38.086 1.00 15.59 149 SER B N 1
ATOM 3221 C CA . SER B 1 124 ? 19.012 58.100 -38.776 1.00 15.91 149 SER B CA 1
ATOM 3222 C C . SER B 1 124 ? 17.726 57.418 -38.255 1.00 16.88 149 SER B C 1
ATOM 3223 O O . SER B 1 124 ? 17.237 56.443 -38.832 1.00 17.65 149 SER B O 1
ATOM 3226 N N . LEU B 1 125 ? 17.169 57.923 -37.162 1.00 14.84 150 LEU B N 1
ATOM 3227 C CA . LEU B 1 125 ? 15.942 57.349 -36.610 1.00 15.91 150 LEU B CA 1
ATOM 3228 C C . LEU B 1 125 ? 14.723 57.782 -37.417 1.00 15.30 150 LEU B C 1
ATOM 3229 O O . LEU B 1 125 ? 14.793 58.755 -38.122 1.00 17.20 150 LEU B O 1
ATOM 3234 N N . ASP B 1 126 ? 13.652 57.002 -37.350 1.00 16.94 151 ASP B N 1
ATOM 3235 C CA . ASP B 1 126 ? 12.380 57.375 -37.988 1.00 17.22 151 ASP B CA 1
ATOM 3236 C C . ASP B 1 126 ? 11.692 58.496 -37.215 1.00 16.96 151 ASP B C 1
ATOM 3237 O O . ASP B 1 126 ? 12.001 58.710 -36.035 1.00 15.92 151 ASP B O 1
ATOM 3242 N N . ASN B 1 127 ? 10.774 59.204 -37.868 1.00 15.46 152 ASN B N 1
ATOM 3243 C CA . ASN B 1 127 ? 9.950 60.219 -37.111 1.00 17.37 152 ASN B CA 1
ATOM 3244 C C . ASN B 1 127 ? 9.242 59.527 -35.904 1.00 15.90 152 ASN B C 1
ATOM 3245 O O . ASN B 1 127 ? 8.598 58.488 -36.023 1.00 17.98 152 ASN B O 1
ATOM 3250 N N . GLU B 1 128 ? 9.391 60.164 -34.749 1.00 16.64 153 GLU B N 1
ATOM 3251 C CA . GLU B 1 128 ? 8.723 59.812 -33.507 1.00 16.77 153 GLU B CA 1
ATOM 3252 C C . GLU B 1 128 ? 9.257 58.489 -32.950 1.00 15.82 153 GLU B C 1
ATOM 3253 O O . GLU B 1 128 ? 8.751 58.008 -31.928 1.00 16.78 153 GLU B O 1
ATOM 3259 N N . GLN B 1 129 ? 10.322 57.974 -33.542 1.00 15.93 154 GLN B N 1
ATOM 3260 C CA . GLN B 1 129 ? 10.908 56.795 -32.959 1.00 16.81 154 GLN B CA 1
ATOM 3261 C C . GLN B 1 129 ? 11.750 57.202 -31.720 1.00 17.09 154 GLN B C 1
ATOM 3262 O O . GLN B 1 129 ? 12.470 58.204 -31.798 1.00 18.07 154 GLN B O 1
ATOM 3268 N N . ILE B 1 130 ? 11.745 56.423 -30.624 1.00 15.13 155 ILE B N 1
ATOM 3269 C CA . ILE B 1 130 ? 12.511 56.811 -29.456 1.00 15.10 155 ILE B CA 1
ATOM 3270 C C . ILE B 1 130 ? 13.624 55.792 -29.352 1.00 17.51 155 ILE B C 1
ATOM 3271 O O . ILE B 1 130 ? 13.337 54.585 -29.256 1.00 18.43 155 ILE B O 1
ATOM 3276 N N . SER B 1 131 ? 14.840 56.254 -29.346 1.00 16.18 156 SER B N 1
ATOM 3277 C CA . SER B 1 131 ? 15.983 55.329 -29.194 1.00 15.77 156 SER B CA 1
ATOM 3278 C C . SER B 1 131 ? 17.078 55.995 -28.423 1.00 17.11 156 SER B C 1
ATOM 3279 O O . SER B 1 131 ? 16.873 57.036 -27.820 1.00 17.61 156 SER B O 1
ATOM 3282 N N . ALA B 1 132 ? 18.247 55.376 -28.361 1.00 16.00 157 ALA B N 1
ATOM 3283 C CA . ALA B 1 132 ? 19.384 56.000 -27.668 1.00 18.36 157 ALA B CA 1
ATOM 3284 C C . ALA B 1 132 ? 20.676 55.566 -28.298 1.00 20.95 157 ALA B C 1
ATOM 3285 O O . ALA B 1 132 ? 20.747 54.516 -28.871 1.00 19.32 157 ALA B O 1
ATOM 3287 N N . TRP B 1 133 ? 21.677 56.425 -28.170 1.00 22.77 158 TRP B N 1
ATOM 3288 C CA . TRP B 1 133 ? 22.969 56.239 -28.750 1.00 27.45 158 TRP B CA 1
ATOM 3289 C C . TRP B 1 133 ? 23.933 55.183 -28.025 1.00 28.44 158 TRP B C 1
ATOM 3290 O O . TRP B 1 133 ? 24.473 54.177 -28.580 1.00 32.93 158 TRP B O 1
ATOM 3301 N N . GLY B 1 134 ? 24.119 55.417 -26.774 1.00 27.73 159 GLY B N 1
ATOM 3302 C CA . GLY B 1 134 ? 24.967 54.561 -25.941 1.00 25.45 159 GLY B CA 1
ATOM 3303 C C . GLY B 1 134 ? 25.574 55.533 -24.957 1.00 24.41 159 GLY B C 1
ATOM 3304 O O . GLY B 1 134 ? 25.899 56.630 -25.344 1.00 28.26 159 GLY B O 1
ATOM 3305 N N . ILE B 1 135 ? 25.900 55.096 -23.751 1.00 20.35 160 ILE B N 1
ATOM 3306 C CA . ILE B 1 135 ? 26.276 56.003 -22.692 1.00 18.85 160 ILE B CA 1
ATOM 3307 C C . ILE B 1 135 ? 27.617 56.723 -23.013 1.00 19.34 160 ILE B C 1
ATOM 3308 O O . ILE B 1 135 ? 28.611 56.029 -23.415 1.00 20.91 160 ILE B O 1
ATOM 3313 N N . GLU B 1 136 ? 27.608 58.046 -22.898 1.00 17.89 161 GLU B N 1
ATOM 3314 C CA . GLU B 1 136 ? 28.772 58.838 -23.275 1.00 19.42 161 GLU B CA 1
ATOM 3315 C C . GLU B 1 136 ? 28.876 60.042 -22.355 1.00 16.43 161 GLU B C 1
ATOM 3316 O O . GLU B 1 136 ? 27.855 60.620 -21.952 1.00 16.13 161 GLU B O 1
ATOM 3322 N N . LEU B 1 137 ? 30.116 60.467 -22.055 1.00 15.29 162 LEU B N 1
ATOM 3323 C CA . LEU B 1 137 ? 30.319 61.568 -21.128 1.00 15.49 162 LEU B CA 1
ATOM 3324 C C . LEU B 1 137 ? 29.823 62.879 -21.816 1.00 17.40 162 LEU B C 1
ATOM 3325 O O . LEU B 1 137 ? 30.003 63.030 -23.060 1.00 17.01 162 LEU B O 1
ATOM 3330 N N . GLU B 1 138 ? 29.268 63.772 -21.011 1.00 14.42 163 GLU B N 1
ATOM 3331 C CA . GLU B 1 138 ? 28.791 65.073 -21.542 1.00 16.37 163 GLU B CA 1
ATOM 3332 C C . GLU B 1 138 ? 29.983 65.938 -21.970 1.00 15.74 163 GLU B C 1
ATOM 3333 O O . GLU B 1 138 ? 31.084 65.867 -21.378 1.00 16.00 163 GLU B O 1
ATOM 3339 N N . ARG B 1 139 ? 29.727 66.718 -23.022 1.00 15.36 164 ARG B N 1
ATOM 3340 C CA . ARG B 1 139 ? 30.752 67.638 -23.484 1.00 13.55 164 ARG B CA 1
ATOM 3341 C C . ARG B 1 139 ? 30.141 68.988 -23.784 1.00 16.22 164 ARG B C 1
ATOM 3342 O O . ARG B 1 139 ? 28.946 69.116 -24.051 1.00 16.31 164 ARG B O 1
ATOM 3350 N N . ASP B 1 140 ? 31.003 70.001 -23.777 1.00 15.63 165 ASP B N 1
ATOM 3351 C CA . ASP B 1 140 ? 30.599 71.359 -24.219 1.00 15.58 165 ASP B CA 1
ATOM 3352 C C . ASP B 1 140 ? 31.682 71.835 -25.199 1.00 16.89 165 ASP B C 1
ATOM 3353 O O . ASP B 1 140 ? 32.906 71.850 -24.857 1.00 16.67 165 ASP B O 1
ATOM 3358 N N . LYS B 1 141 ? 31.253 72.224 -26.420 1.00 15.94 166 LYS B N 1
ATOM 3359 C CA . LYS B 1 141 ? 32.242 72.609 -27.465 1.00 17.90 166 LYS B CA 1
ATOM 3360 C C . LYS B 1 141 ? 33.312 71.527 -27.622 1.00 19.68 166 LYS B C 1
ATOM 3361 O O . LYS B 1 141 ? 34.550 71.808 -27.812 1.00 18.76 166 LYS B O 1
ATOM 3367 N N . GLY B 1 142 ? 32.860 70.273 -27.559 1.00 19.40 167 GLY B N 1
ATOM 3368 C CA . GLY B 1 142 ? 33.722 69.103 -27.697 1.00 20.67 167 GLY B CA 1
ATOM 3369 C C . GLY B 1 142 ? 34.615 68.772 -26.505 1.00 18.94 167 GLY B C 1
ATOM 3370 O O . GLY B 1 142 ? 35.366 67.816 -26.595 1.00 20.64 167 GLY B O 1
ATOM 3371 N N . GLU B 1 143 ? 34.628 69.622 -25.474 1.00 16.31 168 GLU B N 1
ATOM 3372 C CA . GLU B 1 143 ? 35.418 69.392 -24.276 1.00 17.64 168 GLU B CA 1
ATOM 3373 C C . GLU B 1 143 ? 34.641 68.641 -23.199 1.00 17.75 168 GLU B C 1
ATOM 3374 O O . GLU B 1 143 ? 33.480 68.941 -22.924 1.00 17.76 168 GLU B O 1
ATOM 3380 N N . LEU B 1 144 ? 35.310 67.703 -22.537 1.00 16.57 169 LEU B N 1
ATOM 3381 C CA . LEU B 1 144 ? 34.562 67.004 -21.435 1.00 14.50 169 LEU B CA 1
ATOM 3382 C C . LEU B 1 144 ? 34.090 67.947 -20.324 1.00 16.06 169 LEU B C 1
ATOM 3383 O O . LEU B 1 144 ? 34.825 68.848 -19.884 1.00 15.89 169 LEU B O 1
ATOM 3388 N N . VAL B 1 145 ? 32.872 67.724 -19.874 1.00 18.01 170 VAL B N 1
ATOM 3389 C CA . VAL B 1 145 ? 32.370 68.463 -18.727 1.00 17.83 170 VAL B CA 1
ATOM 3390 C C . VAL B 1 145 ? 32.928 67.771 -17.450 1.00 17.25 170 VAL B C 1
ATOM 3391 O O . VAL B 1 145 ? 32.949 66.572 -17.405 1.00 16.87 170 VAL B O 1
ATOM 3395 N N . TYR B 1 146 ? 33.446 68.545 -16.491 1.00 18.70 171 TYR B N 1
ATOM 3396 C CA . TYR B 1 146 ? 33.810 67.944 -15.173 1.00 19.61 171 TYR B CA 1
ATOM 3397 C C . TYR B 1 146 ? 33.032 68.645 -14.078 1.00 20.33 171 TYR B C 1
ATOM 3398 O O . TYR B 1 146 ? 32.776 69.805 -14.180 1.00 22.18 171 TYR B O 1
ATOM 3407 N N . PRO B 1 147 ? 32.654 67.900 -13.031 1.00 21.70 172 PRO B N 1
ATOM 3408 C CA . PRO B 1 147 ? 32.962 66.470 -12.893 1.00 21.12 172 PRO B CA 1
ATOM 3409 C C . PRO B 1 147 ? 32.343 65.624 -13.994 1.00 20.98 172 PRO B C 1
ATOM 3410 O O . PRO B 1 147 ? 31.279 65.982 -14.577 1.00 20.38 172 PRO B O 1
ATOM 3414 N N . LEU B 1 148 ? 33.031 64.552 -14.359 1.00 19.92 173 LEU B N 1
ATOM 3415 C CA . LEU B 1 148 ? 32.626 63.717 -15.477 1.00 18.25 173 LEU B CA 1
ATOM 3416 C C . LEU B 1 148 ? 31.203 63.232 -15.292 1.00 21.06 173 LEU B C 1
ATOM 3417 O O . LEU B 1 148 ? 30.774 62.772 -14.201 1.00 18.48 173 LEU B O 1
ATOM 3422 N N . SER B 1 149 ? 30.472 63.303 -16.388 1.00 19.03 174 SER B N 1
ATOM 3423 C CA . SER B 1 149 ? 29.030 63.149 -16.336 1.00 20.20 174 SER B CA 1
ATOM 3424 C C . SER B 1 149 ? 28.554 62.180 -17.458 1.00 18.39 174 SER B C 1
ATOM 3425 O O . SER B 1 149 ? 28.315 62.554 -18.592 1.00 20.61 174 SER B O 1
ATOM 3428 N N . PRO B 1 150 ? 28.434 60.888 -17.163 1.00 18.87 175 PRO B N 1
ATOM 3429 C CA . PRO B 1 150 ? 28.034 59.917 -18.171 1.00 16.34 175 PRO B CA 1
ATOM 3430 C C . PRO B 1 150 ? 26.490 60.004 -18.389 1.00 18.54 175 PRO B C 1
ATOM 3431 O O . PRO B 1 150 ? 25.710 60.037 -17.419 1.00 18.31 175 PRO B O 1
ATOM 3435 N N . SER B 1 151 ? 26.088 60.017 -19.664 1.00 16.63 176 SER B N 1
ATOM 3436 C CA . SER B 1 151 ? 24.618 60.220 -19.900 1.00 17.16 176 SER B CA 1
ATOM 3437 C C . SER B 1 151 ? 24.224 59.259 -20.996 1.00 15.83 176 SER B C 1
ATOM 3438 O O . SER B 1 151 ? 24.980 58.955 -21.954 1.00 16.57 176 SER B O 1
ATOM 3441 N N . LEU B 1 152 ? 22.991 58.776 -20.867 1.00 14.18 177 LEU B N 1
ATOM 3442 C CA . LEU B 1 152 ? 22.351 57.969 -21.910 1.00 13.35 177 LEU B CA 1
ATOM 3443 C C . LEU B 1 152 ? 21.381 58.935 -22.545 1.00 15.80 177 LEU B C 1
ATOM 3444 O O . LEU B 1 152 ? 20.439 59.410 -21.901 1.00 14.84 177 LEU B O 1
ATOM 3449 N N . ARG B 1 153 ? 21.668 59.306 -23.799 1.00 14.84 178 ARG B N 1
ATOM 3450 C CA . ARG B 1 153 ? 20.811 60.312 -24.396 1.00 15.68 178 ARG B CA 1
ATOM 3451 C C . ARG B 1 153 ? 19.692 59.641 -25.151 1.00 15.10 178 ARG B C 1
ATOM 3452 O O . ARG B 1 153 ? 19.898 58.903 -26.097 1.00 14.34 178 ARG B O 1
ATOM 3460 N N . ILE B 1 154 ? 18.485 59.920 -24.693 1.00 14.02 179 ILE B N 1
ATOM 3461 C CA . ILE B 1 154 ? 17.293 59.411 -25.361 1.00 13.15 179 ILE B CA 1
ATOM 3462 C C . ILE B 1 154 ? 17.038 60.411 -26.515 1.00 13.72 179 ILE B C 1
ATOM 3463 O O . ILE B 1 154 ? 17.049 61.629 -26.294 1.00 14.06 179 ILE B O 1
ATOM 3468 N N . LEU B 1 155 ? 16.742 59.860 -27.686 1.00 13.64 180 LEU B N 1
ATOM 3469 C CA . LEU B 1 155 ? 16.622 60.620 -28.957 1.00 11.96 180 LEU B CA 1
ATOM 3470 C C . LEU B 1 155 ? 15.315 60.319 -29.596 1.00 13.17 180 LEU B C 1
ATOM 3471 O O . LEU B 1 155 ? 14.915 59.182 -29.694 1.00 14.30 180 LEU B O 1
ATOM 3476 N N . MET B 1 156 ? 14.596 61.365 -30.047 1.00 12.47 181 MET B N 1
ATOM 3477 C CA . MET B 1 156 ? 13.275 61.194 -30.611 1.00 12.82 181 MET B CA 1
ATOM 3478 C C . MET B 1 156 ? 13.065 62.316 -31.678 1.00 14.44 181 MET B C 1
ATOM 3479 O O . MET B 1 156 ? 12.902 63.482 -31.316 1.00 13.79 181 MET B O 1
ATOM 3484 N N . PRO B 1 157 ? 13.178 61.984 -32.969 1.00 15.05 182 PRO B N 1
ATOM 3485 C CA . PRO B 1 157 ? 12.859 63.013 -33.991 1.00 14.27 182 PRO B CA 1
ATOM 3486 C C . PRO B 1 157 ? 11.385 63.387 -33.877 1.00 14.34 182 PRO B C 1
ATOM 3487 O O . PRO B 1 157 ? 10.491 62.522 -33.724 1.00 13.92 182 PRO B O 1
ATOM 3491 N N . ILE B 1 158 ? 11.110 64.674 -34.063 1.00 13.61 183 ILE B N 1
ATOM 3492 C CA . ILE B 1 158 ? 9.762 65.167 -33.887 1.00 14.00 183 ILE B CA 1
ATOM 3493 C C . ILE B 1 158 ? 9.326 65.704 -35.260 1.00 15.04 183 ILE B C 1
ATOM 3494 O O . ILE B 1 158 ? 10.059 66.473 -35.869 1.00 15.72 183 ILE B O 1
ATOM 3499 N N . SER B 1 159 ? 8.113 65.323 -35.657 1.00 15.25 184 SER B N 1
ATOM 3500 C CA . SER B 1 159 ? 7.580 65.703 -36.979 1.00 17.54 184 SER B CA 1
ATOM 3501 C C . SER B 1 159 ? 6.235 66.379 -36.769 1.00 17.51 184 SER B C 1
ATOM 3502 O O . SER B 1 159 ? 5.515 66.201 -35.729 1.00 19.22 184 SER B O 1
ATOM 3505 N N . VAL B 1 160 ? 5.877 67.178 -37.789 1.00 18.78 185 VAL B N 1
ATOM 3506 C CA . VAL B 1 160 ? 4.555 67.796 -37.869 1.00 20.22 185 VAL B CA 1
ATOM 3507 C C . VAL B 1 160 ? 4.044 67.520 -39.278 1.00 20.93 185 VAL B C 1
ATOM 3508 O O . VAL B 1 160 ? 4.740 67.771 -40.219 1.00 20.78 185 VAL B O 1
ATOM 3512 N N . ASN B 1 161 ? 2.869 66.909 -39.420 1.00 21.19 186 ASN B N 1
ATOM 3513 C CA A ASN B 1 161 ? 2.406 66.478 -40.728 0.50 22.64 186 ASN B CA 1
ATOM 3514 C CA B ASN B 1 161 ? 2.404 66.530 -40.733 0.50 22.62 186 ASN B CA 1
ATOM 3515 C C . ASN B 1 161 ? 3.419 65.666 -41.479 1.00 24.02 186 ASN B C 1
ATOM 3516 O O . ASN B 1 161 ? 3.632 65.843 -42.693 1.00 24.66 186 ASN B O 1
ATOM 3525 N N . ASP B 1 162 ? 4.115 64.774 -40.730 1.00 23.87 187 ASP B N 1
ATOM 3526 C CA . ASP B 1 162 ? 5.078 63.805 -41.261 1.00 23.80 187 ASP B CA 1
ATOM 3527 C C . ASP B 1 162 ? 6.351 64.432 -41.801 1.00 22.26 187 ASP B C 1
ATOM 3528 O O . ASP B 1 162 ? 7.156 63.764 -42.475 1.00 24.16 187 ASP B O 1
ATOM 3533 N N . VAL B 1 163 ? 6.537 65.688 -41.501 1.00 20.29 188 VAL B N 1
ATOM 3534 C CA . VAL B 1 163 ? 7.763 66.424 -41.873 1.00 18.32 188 VAL B CA 1
ATOM 3535 C C . VAL B 1 163 ? 8.596 66.712 -40.616 1.00 17.79 188 VAL B C 1
ATOM 3536 O O . VAL B 1 163 ? 8.205 67.367 -39.657 1.00 17.61 188 VAL B O 1
ATOM 3540 N N . ARG B 1 164 ? 9.785 66.172 -40.658 1.00 17.13 189 ARG B N 1
ATOM 3541 C CA . ARG B 1 164 ? 10.658 66.328 -39.433 1.00 16.38 189 ARG B CA 1
ATOM 3542 C C . ARG B 1 164 ? 11.007 67.763 -39.129 1.00 16.29 189 ARG B C 1
ATOM 3543 O O . ARG B 1 164 ? 11.474 68.523 -40.023 1.00 17.02 189 ARG B O 1
ATOM 3551 N N . GLN B 1 165 ? 10.854 68.167 -37.858 1.00 14.47 190 GLN B N 1
ATOM 3552 C CA . GLN B 1 165 ? 11.158 69.524 -37.422 1.00 15.51 190 GLN B CA 1
ATOM 3553 C C . GLN B 1 165 ? 12.380 69.629 -36.575 1.00 15.08 190 GLN B C 1
ATOM 3554 O O . GLN B 1 165 ? 12.935 70.701 -36.349 1.00 16.05 190 GLN B O 1
ATOM 3560 N N . GLY B 1 166 ? 12.838 68.499 -36.029 1.00 14.73 191 GLY B N 1
ATOM 3561 C CA . GLY B 1 166 ? 14.021 68.610 -35.104 1.00 13.12 191 GLY B CA 1
ATOM 3562 C C . GLY B 1 166 ? 13.966 67.333 -34.230 1.00 11.10 191 GLY B C 1
ATOM 3563 O O . GLY B 1 166 ? 13.347 66.354 -34.615 1.00 11.67 191 GLY B O 1
ATOM 3564 N N . TYR B 1 167 ? 14.651 67.414 -33.074 1.00 11.47 192 TYR B N 1
ATOM 3565 C CA . TYR B 1 167 ? 14.861 66.252 -32.222 1.00 12.46 192 TYR B CA 1
ATOM 3566 C C . TYR B 1 167 ? 14.660 66.613 -30.758 1.00 11.33 192 TYR B C 1
ATOM 3567 O O . TYR B 1 167 ? 15.250 67.628 -30.275 1.00 13.21 192 TYR B O 1
ATOM 3576 N N . LEU B 1 168 ? 13.924 65.754 -30.052 1.00 12.22 193 LEU B N 1
ATOM 3577 C CA . LEU B 1 168 ? 13.855 65.863 -28.566 1.00 12.40 193 LEU B CA 1
ATOM 3578 C C . LEU B 1 168 ? 14.987 65.004 -28.028 1.00 12.55 193 LEU B C 1
ATOM 3579 O O . LEU B 1 168 ? 15.185 63.894 -28.523 1.00 13.90 193 LEU B O 1
ATOM 3584 N N . VAL B 1 169 ? 15.766 65.541 -27.084 1.00 11.36 194 VAL B N 1
ATOM 3585 C CA . VAL B 1 169 ? 16.921 64.786 -26.574 1.00 12.84 194 VAL B CA 1
ATOM 3586 C C . VAL B 1 169 ? 16.803 64.843 -25.054 1.00 13.36 194 VAL B C 1
ATOM 3587 O O . VAL B 1 169 ? 16.710 65.973 -24.499 1.00 13.82 194 VAL B O 1
ATOM 3591 N N . LEU B 1 170 ? 16.891 63.701 -24.375 1.00 14.34 195 LEU B N 1
ATOM 3592 C CA . LEU B 1 170 ? 16.814 63.786 -22.913 1.00 14.10 195 LEU B CA 1
ATOM 3593 C C . LEU B 1 170 ? 18.075 63.117 -22.379 1.00 14.55 195 LEU B C 1
ATOM 3594 O O . LEU B 1 170 ? 18.375 61.984 -22.773 1.00 15.68 195 LEU B O 1
ATOM 3599 N N . ASN B 1 171 ? 18.834 63.827 -21.537 1.00 13.52 196 ASN B N 1
ATOM 3600 C CA . ASN B 1 171 ? 20.117 63.253 -21.058 1.00 14.64 196 ASN B CA 1
ATOM 3601 C C . ASN B 1 171 ? 19.828 62.542 -19.720 1.00 14.85 196 ASN B C 1
ATOM 3602 O O . ASN B 1 171 ? 19.623 63.244 -18.702 1.00 15.01 196 ASN B O 1
ATOM 3607 N N . VAL B 1 172 ? 19.776 61.224 -19.748 1.00 15.74 197 VAL B N 1
ATOM 3608 C CA . VAL B 1 172 ? 19.542 60.395 -18.539 1.00 15.05 197 VAL B CA 1
ATOM 3609 C C . VAL B 1 172 ? 20.846 60.347 -17.793 1.00 15.90 197 VAL B C 1
ATOM 3610 O O . VAL B 1 172 ? 21.893 59.986 -18.360 1.00 17.62 197 VAL B O 1
ATOM 3614 N N . ASP B 1 173 ? 20.787 60.771 -16.521 1.00 16.45 198 ASP B N 1
ATOM 3615 C CA . ASP B 1 173 ? 21.980 60.887 -15.658 1.00 17.74 198 ASP B CA 1
ATOM 3616 C C . ASP B 1 173 ? 22.357 59.505 -15.100 1.00 17.05 198 ASP B C 1
ATOM 3617 O O . ASP B 1 173 ? 21.724 58.993 -14.183 1.00 18.19 198 ASP B O 1
ATOM 3622 N N . ILE B 1 174 ? 23.408 58.923 -15.639 1.00 15.99 199 ILE B N 1
ATOM 3623 C CA . ILE B 1 174 ? 23.821 57.557 -15.264 1.00 17.18 199 ILE B CA 1
ATOM 3624 C C . ILE B 1 174 ? 24.459 57.506 -13.858 1.00 18.66 199 ILE B C 1
ATOM 3625 O O . ILE B 1 174 ? 24.368 56.458 -13.138 1.00 19.13 199 ILE B O 1
ATOM 3630 N N . GLU B 1 175 ? 25.189 58.545 -13.484 1.00 17.52 200 GLU B N 1
ATOM 3631 C CA . GLU B 1 175 ? 25.658 58.641 -12.072 1.00 21.60 200 GLU B CA 1
ATOM 3632 C C . GLU B 1 175 ? 24.492 58.605 -11.065 1.00 20.57 200 GLU B C 1
ATOM 3633 O O . GLU B 1 175 ? 24.576 57.919 -10.043 1.00 18.74 200 GLU B O 1
ATOM 3639 N N . TYR B 1 176 ? 23.398 59.345 -11.341 1.00 19.13 201 TYR B N 1
ATOM 3640 C CA . TYR B 1 176 ? 22.225 59.320 -10.491 1.00 18.50 201 TYR B CA 1
ATOM 3641 C C . TYR B 1 176 ? 21.623 57.933 -10.502 1.00 17.19 201 TYR B C 1
ATOM 3642 O O . TYR B 1 176 ? 21.371 57.341 -9.453 1.00 17.37 201 TYR B O 1
ATOM 3651 N N . LEU B 1 177 ? 21.402 57.373 -11.689 1.00 14.61 202 LEU B N 1
ATOM 3652 C CA . LEU B 1 177 ? 20.777 56.041 -11.714 1.00 17.23 202 LEU B CA 1
ATOM 3653 C C . LEU B 1 177 ? 21.642 55.001 -11.010 1.00 17.60 202 LEU B C 1
ATOM 3654 O O . LEU B 1 177 ? 21.121 54.120 -10.312 1.00 18.19 202 LEU B O 1
ATOM 3659 N N . SER B 1 178 ? 22.957 55.074 -11.238 1.00 18.83 203 SER B N 1
ATOM 3660 C CA . SER B 1 178 ? 23.878 54.103 -10.568 1.00 20.12 203 SER B CA 1
ATOM 3661 C C . SER B 1 178 ? 23.749 54.240 -9.065 1.00 20.65 203 SER B C 1
ATOM 3662 O O . SER B 1 178 ? 23.755 53.229 -8.340 1.00 18.20 203 SER B O 1
ATOM 3665 N N . SER B 1 179 ? 23.699 55.459 -8.566 1.00 19.53 204 SER B N 1
ATOM 3666 C CA . SER B 1 179 ? 23.552 55.630 -7.112 1.00 20.40 204 SER B CA 1
ATOM 3667 C C . SER B 1 179 ? 22.205 55.136 -6.634 1.00 20.39 204 SER B C 1
ATOM 3668 O O . SER B 1 179 ? 22.039 54.695 -5.493 1.00 21.96 204 SER B O 1
ATOM 3671 N N . LEU B 1 180 ? 21.205 55.094 -7.507 1.00 17.72 205 LEU B N 1
ATOM 3672 C CA . LEU B 1 180 ? 19.911 54.572 -7.115 1.00 21.01 205 LEU B CA 1
ATOM 3673 C C . LEU B 1 180 ? 19.848 53.052 -7.176 1.00 19.88 205 LEU B C 1
ATOM 3674 O O . LEU B 1 180 ? 19.215 52.438 -6.300 1.00 23.80 205 LEU B O 1
ATOM 3679 N N . LEU B 1 181 ? 20.468 52.431 -8.158 1.00 17.15 206 LEU B N 1
ATOM 3680 C CA . LEU B 1 181 ? 20.171 51.050 -8.459 1.00 17.47 206 LEU B CA 1
ATOM 3681 C C . LEU B 1 181 ? 21.302 50.051 -8.140 1.00 18.34 206 LEU B C 1
ATOM 3682 O O . LEU B 1 181 ? 21.019 48.859 -8.058 1.00 18.89 206 LEU B O 1
ATOM 3687 N N . ASN B 1 182 ? 22.535 50.513 -8.006 1.00 17.90 207 ASN B N 1
ATOM 3688 C CA . ASN B 1 182 ? 23.648 49.594 -8.104 1.00 17.67 207 ASN B CA 1
ATOM 3689 C C . ASN B 1 182 ? 24.167 49.084 -6.769 1.00 19.49 207 ASN B C 1
ATOM 3690 O O . ASN B 1 182 ? 25.182 48.463 -6.748 1.00 19.66 207 ASN B O 1
ATOM 3695 N N . TYR B 1 183 ? 23.485 49.392 -5.674 1.00 18.90 208 TYR B N 1
ATOM 3696 C CA . TYR B 1 183 ? 23.859 48.769 -4.388 1.00 19.42 208 TYR B CA 1
ATOM 3697 C C . TYR B 1 183 ? 22.598 48.201 -3.780 1.00 19.81 208 TYR B C 1
ATOM 3698 O O . TYR B 1 183 ? 21.577 48.893 -3.786 1.00 22.69 208 TYR B O 1
ATOM 3707 N N . SER B 1 184 ? 22.636 46.956 -3.263 1.00 20.16 209 SER B N 1
ATOM 3708 C CA . SER B 1 184 ? 21.495 46.322 -2.605 1.00 20.94 209 SER B CA 1
ATOM 3709 C C . SER B 1 184 ? 21.879 46.234 -1.145 1.00 22.13 209 SER B C 1
ATOM 3710 O O . SER B 1 184 ? 22.793 45.479 -0.786 1.00 22.09 209 SER B O 1
ATOM 3713 N N . PRO B 1 185 ? 21.188 47.002 -0.273 1.00 22.44 210 PRO B N 1
ATOM 3714 C CA . PRO B 1 185 ? 21.581 46.910 1.159 1.00 23.47 210 PRO B CA 1
ATOM 3715 C C . PRO B 1 185 ? 21.147 45.539 1.723 1.00 23.83 210 PRO B C 1
ATOM 3716 O O . PRO B 1 185 ? 21.848 45.023 2.577 1.00 25.92 210 PRO B O 1
ATOM 3720 N N . VAL B 1 186 ? 20.076 44.964 1.213 1.00 23.36 211 VAL B N 1
ATOM 3721 C CA . VAL B 1 186 ? 19.517 43.711 1.762 1.00 25.29 211 VAL B CA 1
ATOM 3722 C C . VAL B 1 186 ? 20.484 42.547 1.496 1.00 26.02 211 VAL B C 1
ATOM 3723 O O . VAL B 1 186 ? 20.723 41.730 2.407 1.00 26.25 211 VAL B O 1
ATOM 3727 N N . ARG B 1 187 ? 21.084 42.489 0.300 1.00 24.77 212 ARG B N 1
ATOM 3728 C CA . ARG B 1 187 ? 22.081 41.455 0.004 1.00 24.70 212 ARG B CA 1
ATOM 3729 C C . ARG B 1 187 ? 23.533 41.906 0.128 1.00 25.32 212 ARG B C 1
ATOM 3730 O O . ARG B 1 187 ? 24.440 41.084 0.005 1.00 25.44 212 ARG B O 1
ATOM 3738 N N . ASP B 1 188 ? 23.767 43.199 0.359 1.00 23.18 213 ASP B N 1
ATOM 3739 C CA . ASP B 1 188 ? 25.073 43.792 0.412 1.00 25.83 213 ASP B CA 1
ATOM 3740 C C . ASP B 1 188 ? 25.859 43.412 -0.840 1.00 24.14 213 ASP B C 1
ATOM 3741 O O . ASP B 1 188 ? 26.981 42.929 -0.729 1.00 26.01 213 ASP B O 1
ATOM 3746 N N . PHE B 1 189 ? 25.327 43.710 -2.025 1.00 21.56 214 PHE B N 1
ATOM 3747 C CA . PHE B 1 189 ? 26.083 43.533 -3.270 1.00 20.02 214 PHE B CA 1
ATOM 3748 C C . PHE B 1 189 ? 26.131 44.909 -4.020 1.00 19.94 214 PHE B C 1
ATOM 3749 O O . PHE B 1 189 ? 25.147 45.674 -3.982 1.00 21.24 214 PHE B O 1
ATOM 3757 N N . HIS B 1 190 ? 27.301 45.185 -4.586 1.00 19.13 215 HIS B N 1
ATOM 3758 C CA . HIS B 1 190 ? 27.549 46.303 -5.496 1.00 19.87 215 HIS B CA 1
ATOM 3759 C C . HIS B 1 190 ? 27.521 45.754 -6.900 1.00 20.45 215 HIS B C 1
ATOM 3760 O O . HIS B 1 190 ? 28.265 44.826 -7.243 1.00 21.79 215 HIS B O 1
ATOM 3767 N N . ILE B 1 191 ? 26.699 46.368 -7.766 1.00 18.25 216 ILE B N 1
ATOM 3768 C CA . ILE B 1 191 ? 26.664 45.894 -9.146 1.00 18.51 216 ILE B CA 1
ATOM 3769 C C . ILE B 1 191 ? 27.456 46.913 -9.949 1.00 18.59 216 ILE B C 1
ATOM 3770 O O . ILE B 1 191 ? 27.172 48.069 -9.870 1.00 18.03 216 ILE B O 1
ATOM 3775 N N . GLU B 1 192 ? 28.458 46.459 -10.685 1.00 17.34 217 GLU B N 1
ATOM 3776 C CA . GLU B 1 192 ? 29.239 47.305 -11.558 1.00 16.37 217 GLU B CA 1
ATOM 3777 C C . GLU B 1 192 ? 28.617 47.229 -12.961 1.00 16.02 217 GLU B C 1
ATOM 3778 O O . GLU B 1 192 ? 28.009 46.201 -13.353 1.00 16.46 217 GLU B O 1
ATOM 3784 N N . LEU B 1 193 ? 28.775 48.317 -13.742 1.00 16.15 218 LEU B N 1
ATOM 3785 C CA . LEU B 1 193 ? 28.284 48.307 -15.132 1.00 15.68 218 LEU B CA 1
ATOM 3786 C C . LEU B 1 193 ? 29.533 48.347 -16.039 1.00 17.15 218 LEU B C 1
ATOM 3787 O O . LEU B 1 193 ? 30.410 49.234 -15.915 1.00 16.02 218 LEU B O 1
ATOM 3792 N N . VAL B 1 194 ? 29.613 47.339 -16.891 1.00 16.82 219 VAL B N 1
ATOM 3793 C CA . VAL B 1 194 ? 30.749 47.191 -17.820 1.00 17.87 219 VAL B CA 1
ATOM 3794 C C . VAL B 1 194 ? 30.196 47.259 -19.248 1.00 17.85 219 VAL B C 1
ATOM 3795 O O . VAL B 1 194 ? 29.231 46.553 -19.599 1.00 18.32 219 VAL B O 1
ATOM 3799 N N . LYS B 1 195 ? 30.771 48.139 -20.064 1.00 17.79 220 LYS B N 1
ATOM 3800 C CA . LYS B 1 195 ? 30.296 48.295 -21.433 1.00 18.18 220 LYS B CA 1
ATOM 3801 C C . LYS B 1 195 ? 30.722 47.107 -22.286 1.00 20.75 220 LYS B C 1
ATOM 3802 O O . LYS B 1 195 ? 31.584 46.323 -21.882 1.00 20.94 220 LYS B O 1
ATOM 3808 N N . HIS B 1 196 ? 30.110 47.022 -23.443 1.00 19.79 221 HIS B N 1
ATOM 3809 C CA . HIS B 1 196 ? 30.460 45.924 -24.347 1.00 23.72 221 HIS B CA 1
ATOM 3810 C C . HIS B 1 196 ? 31.925 45.993 -24.816 1.00 23.34 221 HIS B C 1
ATOM 3811 O O . HIS B 1 196 ? 32.458 44.938 -25.194 1.00 25.97 221 HIS B O 1
ATOM 3818 N N . LYS B 1 197 ? 32.577 47.159 -24.754 1.00 22.83 222 LYS B N 1
ATOM 3819 C CA . LYS B 1 197 ? 34.005 47.296 -25.059 1.00 22.71 222 LYS B CA 1
ATOM 3820 C C . LYS B 1 197 ? 34.883 46.974 -23.874 1.00 22.91 222 LYS B C 1
ATOM 3821 O O . LYS B 1 197 ? 36.117 47.073 -23.963 1.00 26.30 222 LYS B O 1
ATOM 3827 N N . GLY B 1 198 ? 34.277 46.632 -22.721 1.00 22.17 223 GLY B N 1
ATOM 3828 C CA . GLY B 1 198 ? 35.066 46.111 -21.580 1.00 21.18 223 GLY B CA 1
ATOM 3829 C C . GLY B 1 198 ? 35.384 47.151 -20.513 1.00 21.04 223 GLY B C 1
ATOM 3830 O O . GLY B 1 198 ? 35.877 46.816 -19.438 1.00 21.94 223 GLY B O 1
ATOM 3831 N N . PHE B 1 199 ? 35.056 48.443 -20.771 1.00 20.00 224 PHE B N 1
ATOM 3832 C CA . PHE B 1 199 ? 35.427 49.451 -19.815 1.00 18.93 224 PHE B CA 1
ATOM 3833 C C . PHE B 1 199 ? 34.289 49.706 -18.838 1.00 17.61 224 PHE B C 1
ATOM 3834 O O . PHE B 1 199 ? 33.124 49.382 -19.146 1.00 18.67 224 PHE B O 1
ATOM 3842 N N . TYR B 1 200 ? 34.644 50.172 -17.656 1.00 17.38 225 TYR B N 1
ATOM 3843 C CA . TYR B 1 200 ? 33.655 50.291 -16.567 1.00 16.77 225 TYR B CA 1
ATOM 3844 C C . TYR B 1 200 ? 33.022 51.705 -16.668 1.00 17.68 225 TYR B C 1
ATOM 3845 O O . TYR B 1 200 ? 33.751 52.733 -16.815 1.00 17.88 225 TYR B O 1
ATOM 3854 N N . ILE B 1 201 ? 31.704 51.764 -16.461 1.00 17.63 226 ILE B N 1
ATOM 3855 C CA . ILE B 1 201 ? 30.991 53.013 -16.402 1.00 18.16 226 ILE B CA 1
ATOM 3856 C C . ILE B 1 201 ? 30.269 53.185 -15.069 1.00 18.17 226 ILE B C 1
ATOM 3857 O O . ILE B 1 201 ? 29.756 54.279 -14.776 1.00 18.25 226 ILE B O 1
ATOM 3862 N N . ALA B 1 202 ? 30.248 52.137 -14.225 1.00 17.36 227 ALA B N 1
ATOM 3863 C CA . ALA B 1 202 ? 29.745 52.337 -12.843 1.00 17.95 227 ALA B CA 1
ATOM 3864 C C . ALA B 1 202 ? 30.441 51.329 -11.947 1.00 16.64 227 ALA B C 1
ATOM 3865 O O . ALA B 1 202 ? 30.599 50.174 -12.294 1.00 18.03 227 ALA B O 1
ATOM 3867 N N . SER B 1 203 ? 30.866 51.825 -10.783 1.00 17.34 228 SER B N 1
ATOM 3868 C CA . SER B 1 203 ? 31.520 50.940 -9.840 1.00 19.67 228 SER B CA 1
ATOM 3869 C C . SER B 1 203 ? 31.594 51.703 -8.490 1.00 21.68 228 SER B C 1
ATOM 3870 O O . SER B 1 203 ? 31.705 52.902 -8.497 1.00 23.69 228 SER B O 1
ATOM 3873 N N . PRO B 1 204 ? 31.666 50.957 -7.364 1.00 23.00 229 PRO B N 1
ATOM 3874 C CA . PRO B 1 204 ? 31.923 51.588 -6.076 1.00 25.48 229 PRO B CA 1
ATOM 3875 C C . PRO B 1 204 ? 33.359 52.137 -6.086 1.00 27.05 229 PRO B C 1
ATOM 3876 O O . PRO B 1 204 ? 33.714 52.964 -5.253 1.00 30.09 229 PRO B O 1
ATOM 3880 N N . ASP B 1 205 ? 34.185 51.678 -7.011 1.00 26.48 230 ASP B N 1
ATOM 3881 C CA . ASP B 1 205 ? 35.550 52.220 -7.175 1.00 26.20 230 ASP B CA 1
ATOM 3882 C C . ASP B 1 205 ? 35.609 53.227 -8.326 1.00 25.32 230 ASP B C 1
ATOM 3883 O O . ASP B 1 205 ? 35.749 52.866 -9.524 1.00 23.58 230 ASP B O 1
ATOM 3888 N N . GLU B 1 206 ? 35.510 54.510 -7.970 1.00 26.01 231 GLU B N 1
ATOM 3889 C CA . GLU B 1 206 ? 35.416 55.540 -9.003 1.00 29.18 231 GLU B CA 1
ATOM 3890 C C . GLU B 1 206 ? 36.691 55.639 -9.812 1.00 28.47 231 GLU B C 1
ATOM 3891 O O . GLU B 1 206 ? 36.690 56.113 -10.940 1.00 27.06 231 GLU B O 1
ATOM 3897 N N . SER B 1 207 ? 37.803 55.154 -9.260 1.00 27.68 232 SER B N 1
ATOM 3898 C CA . SER B 1 207 ? 39.050 55.264 -9.967 1.00 27.60 232 SER B CA 1
ATOM 3899 C C . SER B 1 207 ? 39.178 54.349 -11.197 1.00 26.67 232 SER B C 1
ATOM 3900 O O . SER B 1 207 ? 40.109 54.515 -12.007 1.00 26.93 232 SER B O 1
ATOM 3903 N N . ARG B 1 208 ? 38.264 53.398 -11.358 1.00 23.21 233 ARG B N 1
ATOM 3904 C CA . ARG B 1 208 ? 38.404 52.518 -12.482 1.00 24.15 233 ARG B CA 1
ATOM 3905 C C . ARG B 1 208 ? 37.484 52.910 -13.636 1.00 21.18 233 ARG B C 1
ATOM 3906 O O . ARG B 1 208 ? 37.444 52.215 -14.563 1.00 21.73 233 ARG B O 1
ATOM 3914 N N . LEU B 1 209 ? 36.715 53.991 -13.498 1.00 21.34 234 LEU B N 1
ATOM 3915 C CA . LEU B 1 209 ? 35.705 54.285 -14.554 1.00 19.89 234 LEU B CA 1
ATOM 3916 C C . LEU B 1 209 ? 36.340 54.979 -15.795 1.00 20.22 234 LEU B C 1
ATOM 3917 O O . LEU B 1 209 ? 37.267 55.800 -15.661 1.00 20.83 234 LEU B O 1
ATOM 3922 N N . TYR B 1 210 ? 35.802 54.651 -16.977 1.00 20.48 235 TYR B N 1
ATOM 3923 C CA . TYR B 1 210 ? 35.970 55.374 -18.233 1.00 19.59 235 TYR B CA 1
ATOM 3924 C C . TYR B 1 210 ? 37.380 55.191 -18.780 1.00 20.89 235 TYR B C 1
ATOM 3925 O O . TYR B 1 210 ? 37.973 56.139 -19.277 1.00 22.06 235 TYR B O 1
ATOM 3934 N N . GLY B 1 211 ? 37.927 53.971 -18.664 1.00 22.40 236 GLY B N 1
ATOM 3935 C CA . GLY B 1 211 ? 39.321 53.715 -19.163 1.00 23.25 236 GLY B CA 1
ATOM 3936 C C . GLY B 1 211 ? 39.502 53.902 -20.657 1.00 25.06 236 GLY B C 1
ATOM 3937 O O . GLY B 1 211 ? 40.661 53.921 -21.148 1.00 24.32 236 GLY B O 1
ATOM 3938 N N . ASP B 1 212 ? 38.392 53.947 -21.409 1.00 22.97 237 ASP B N 1
ATOM 3939 C CA . ASP B 1 212 ? 38.442 54.252 -22.825 1.00 24.28 237 ASP B CA 1
ATOM 3940 C C . ASP B 1 212 ? 38.684 55.751 -23.064 1.00 25.52 237 ASP B C 1
ATOM 3941 O O . ASP B 1 212 ? 39.121 56.125 -24.129 1.00 26.35 237 ASP B O 1
ATOM 3946 N N . ILE B 1 213 ? 38.492 56.575 -22.053 1.00 24.38 238 ILE B N 1
ATOM 3947 C CA . ILE B 1 213 ? 38.598 58.053 -22.225 1.00 26.05 238 ILE B CA 1
ATOM 3948 C C . ILE B 1 213 ? 39.721 58.603 -21.423 1.00 26.08 238 ILE B C 1
ATOM 3949 O O . ILE B 1 213 ? 40.421 59.558 -21.835 1.00 27.76 238 ILE B O 1
ATOM 3954 N N . ILE B 1 214 ? 39.941 58.023 -20.257 1.00 27.99 239 ILE B N 1
ATOM 3955 C CA . ILE B 1 214 ? 41.035 58.421 -19.454 1.00 28.54 239 ILE B CA 1
ATOM 3956 C C . ILE B 1 214 ? 42.204 57.426 -19.612 1.00 31.29 239 ILE B C 1
ATOM 3957 O O . ILE B 1 214 ? 42.117 56.285 -19.120 1.00 29.74 239 ILE B O 1
ATOM 3962 N N . PRO B 1 215 ? 43.316 57.882 -20.242 1.00 34.14 240 PRO B N 1
ATOM 3963 C CA . PRO B 1 215 ? 44.472 57.004 -20.587 1.00 34.78 240 PRO B CA 1
ATOM 3964 C C . PRO B 1 215 ? 45.045 56.203 -19.460 1.00 34.90 240 PRO B C 1
ATOM 3965 O O . PRO B 1 215 ? 45.386 55.035 -19.668 1.00 34.51 240 PRO B O 1
ATOM 3969 N N . GLU B 1 216 ? 45.162 56.827 -18.302 1.00 34.23 241 GLU B N 1
ATOM 3970 C CA . GLU B 1 216 ? 45.777 56.250 -17.129 1.00 35.91 241 GLU B CA 1
ATOM 3971 C C . GLU B 1 216 ? 44.903 55.174 -16.561 1.00 35.62 241 GLU B C 1
ATOM 3972 O O . GLU B 1 216 ? 45.220 54.597 -15.528 1.00 35.32 241 GLU B O 1
ATOM 3978 N N . ARG B 1 217 ? 43.740 54.952 -17.183 1.00 34.82 242 ARG B N 1
ATOM 3979 C CA . ARG B 1 217 ? 42.827 53.973 -16.600 1.00 32.68 242 ARG B CA 1
ATOM 3980 C C . ARG B 1 217 ? 42.591 52.889 -17.597 1.00 31.90 242 ARG B C 1
ATOM 3981 O O . ARG B 1 217 ? 41.662 52.066 -17.437 1.00 31.82 242 ARG B O 1
ATOM 3989 N N . SER B 1 218 ? 43.395 52.900 -18.643 1.00 30.38 243 SER B N 1
ATOM 3990 C CA . SER B 1 218 ? 43.237 51.981 -19.749 1.00 32.11 243 SER B CA 1
ATOM 3991 C C . SER B 1 218 ? 43.309 50.499 -19.314 1.00 31.64 243 SER B C 1
ATOM 3992 O O . SER B 1 218 ? 42.676 49.627 -19.928 1.00 31.93 243 SER B O 1
ATOM 3995 N N . GLN B 1 219 ? 44.027 50.237 -18.237 1.00 32.04 244 GLN B N 1
ATOM 3996 C CA . GLN B 1 219 ? 44.162 48.857 -17.725 1.00 32.30 244 GLN B CA 1
ATOM 3997 C C . GLN B 1 219 ? 42.870 48.372 -17.029 1.00 31.99 244 GLN B C 1
ATOM 3998 O O . GLN B 1 219 ? 42.694 47.170 -16.809 1.00 31.70 244 GLN B O 1
ATOM 4004 N N . PHE B 1 220 ? 41.924 49.289 -16.739 1.00 30.39 245 PHE B N 1
ATOM 4005 C CA . PHE B 1 220 ? 40.686 48.806 -16.143 1.00 28.64 245 PHE B CA 1
ATOM 4006 C C . PHE B 1 220 ? 39.651 48.446 -17.203 1.00 28.34 245 PHE B C 1
ATOM 4007 O O . PHE B 1 220 ? 38.641 49.180 -17.421 1.00 26.74 245 PHE B O 1
ATOM 4015 N N . ASN B 1 221 ? 39.923 47.345 -17.894 1.00 25.28 246 ASN B N 1
ATOM 4016 C CA . ASN B 1 221 ? 39.078 46.788 -18.873 1.00 24.54 246 ASN B CA 1
ATOM 4017 C C . ASN B 1 221 ? 38.856 45.348 -18.448 1.00 26.00 246 ASN B C 1
ATOM 4018 O O . ASN B 1 221 ? 39.798 44.649 -18.094 1.00 26.16 246 ASN B O 1
ATOM 4023 N N . PHE B 1 222 ? 37.618 44.909 -18.458 1.00 24.29 247 PHE B N 1
ATOM 4024 C CA . PHE B 1 222 ? 37.291 43.616 -17.884 1.00 25.89 247 PHE B CA 1
ATOM 4025 C C . PHE B 1 222 ? 37.993 42.503 -18.682 1.00 28.26 247 PHE B C 1
ATOM 4026 O O . PHE B 1 222 ? 38.356 41.471 -18.130 1.00 27.97 247 PHE B O 1
ATOM 4034 N N . SER B 1 223 ? 38.121 42.697 -19.981 1.00 29.68 248 SER B N 1
ATOM 4035 C CA . SER B 1 223 ? 38.784 41.696 -20.850 1.00 32.49 248 SER B CA 1
ATOM 4036 C C . SER B 1 223 ? 40.281 41.536 -20.522 1.00 33.92 248 SER B C 1
ATOM 4037 O O . SER B 1 223 ? 40.862 40.452 -20.707 1.00 35.69 248 SER B O 1
ATOM 4040 N N . ASN B 1 224 ? 40.904 42.588 -20.032 1.00 33.44 249 ASN B N 1
ATOM 4041 C CA . ASN B 1 224 ? 42.290 42.564 -19.568 1.00 33.16 249 ASN B CA 1
ATOM 4042 C C . ASN B 1 224 ? 42.358 41.995 -18.155 1.00 32.84 249 ASN B C 1
ATOM 4043 O O . ASN B 1 224 ? 43.261 41.221 -17.800 1.00 32.10 249 ASN B O 1
ATOM 4048 N N . MET B 1 225 ? 41.400 42.361 -17.307 1.00 28.74 250 MET B N 1
ATOM 4049 C CA . MET B 1 225 ? 41.419 41.921 -15.923 1.00 28.39 250 MET B CA 1
ATOM 4050 C C . MET B 1 225 ? 41.036 40.440 -15.775 1.00 28.84 250 MET B C 1
ATOM 4051 O O . MET B 1 225 ? 41.602 39.744 -14.899 1.00 31.38 250 MET B O 1
ATOM 4056 N N . TYR B 1 226 ? 40.122 39.952 -16.608 1.00 27.99 251 TYR B N 1
ATOM 4057 C CA . TYR B 1 226 ? 39.564 38.600 -16.473 1.00 29.49 251 TYR B CA 1
ATOM 4058 C C . TYR B 1 226 ? 39.447 37.945 -17.813 1.00 29.40 251 TYR B C 1
ATOM 4059 O O . TYR B 1 226 ? 38.354 37.689 -18.320 1.00 27.39 251 TYR B O 1
ATOM 4068 N N . PRO B 1 227 ? 40.611 37.679 -18.448 1.00 30.35 252 PRO B N 1
ATOM 4069 C CA . PRO B 1 227 ? 40.571 37.308 -19.856 1.00 31.76 252 PRO B CA 1
ATOM 4070 C C . PRO B 1 227 ? 39.860 36.030 -20.122 1.00 32.10 252 PRO B C 1
ATOM 4071 O O . PRO B 1 227 ? 39.362 35.857 -21.233 1.00 33.47 252 PRO B O 1
ATOM 4075 N N . ASP B 1 228 ? 39.802 35.136 -19.153 1.00 32.81 253 ASP B N 1
ATOM 4076 C CA . ASP B 1 228 ? 39.107 33.855 -19.369 1.00 35.68 253 ASP B CA 1
ATOM 4077 C C . ASP B 1 228 ? 37.604 33.913 -19.117 1.00 35.40 253 ASP B C 1
ATOM 4078 O O . ASP B 1 228 ? 36.820 33.075 -19.626 1.00 34.88 253 ASP B O 1
ATOM 4083 N N . ILE B 1 229 ? 37.191 34.934 -18.366 1.00 34.60 254 ILE B N 1
ATOM 4084 C CA . ILE B 1 229 ? 35.797 35.085 -17.970 1.00 32.20 254 ILE B CA 1
ATOM 4085 C C . ILE B 1 229 ? 35.096 35.960 -18.985 1.00 31.02 254 ILE B C 1
ATOM 4086 O O . ILE B 1 229 ? 33.973 35.686 -19.361 1.00 31.07 254 ILE B O 1
ATOM 4091 N N . TRP B 1 230 ? 35.803 36.969 -19.475 1.00 30.98 255 TRP B N 1
ATOM 4092 C CA . TRP B 1 230 ? 35.261 37.866 -20.528 1.00 31.25 255 TRP B CA 1
ATOM 4093 C C . TRP B 1 230 ? 34.473 37.250 -21.696 1.00 32.11 255 TRP B C 1
ATOM 4094 O O . TRP B 1 230 ? 33.409 37.701 -22.032 1.00 28.89 255 TRP B O 1
ATOM 4105 N N . PRO B 1 231 ? 35.004 36.195 -22.353 1.00 33.50 256 PRO B N 1
ATOM 4106 C CA . PRO B 1 231 ? 34.239 35.537 -23.395 1.00 33.30 256 PRO B CA 1
ATOM 4107 C C . PRO B 1 231 ? 32.849 35.066 -22.993 1.00 33.33 256 PRO B C 1
ATOM 4108 O O . PRO B 1 231 ? 31.911 35.223 -23.797 1.00 34.44 256 PRO B O 1
ATOM 4112 N N . ARG B 1 232 ? 32.706 34.508 -21.785 1.00 31.34 257 ARG B N 1
ATOM 4113 C CA . ARG B 1 232 ? 31.403 34.169 -21.219 1.00 32.76 257 ARG B CA 1
ATOM 4114 C C . ARG B 1 232 ? 30.466 35.384 -21.023 1.00 31.56 257 ARG B C 1
ATOM 4115 O O . ARG B 1 232 ? 29.255 35.320 -21.326 1.00 31.17 257 ARG B O 1
ATOM 4123 N N . VAL B 1 233 ? 31.019 36.463 -20.511 1.00 31.07 258 VAL B N 1
ATOM 4124 C CA . VAL B 1 233 ? 30.247 37.718 -20.320 1.00 30.76 258 VAL B CA 1
ATOM 4125 C C . VAL B 1 233 ? 29.661 38.198 -21.639 1.00 34.01 258 VAL B C 1
ATOM 4126 O O . VAL B 1 233 ? 28.483 38.494 -21.737 1.00 34.19 258 VAL B O 1
ATOM 4130 N N . VAL B 1 234 ? 30.492 38.298 -22.666 1.00 36.82 259 VAL B N 1
ATOM 4131 C CA . VAL B 1 234 ? 29.941 38.501 -23.978 1.00 41.35 259 VAL B CA 1
ATOM 4132 C C . VAL B 1 234 ? 29.217 37.177 -24.384 1.00 44.15 259 VAL B C 1
ATOM 4133 O O . VAL B 1 234 ? 29.659 36.070 -24.087 1.00 46.33 259 VAL B O 1
ATOM 4137 N N . SER B 1 235 ? 28.076 37.269 -25.022 1.00 47.59 260 SER B N 1
ATOM 4138 C CA . SER B 1 235 ? 27.339 36.042 -25.338 1.00 50.70 260 SER B CA 1
ATOM 4139 C C . SER B 1 235 ? 27.276 34.924 -24.268 1.00 50.68 260 SER B C 1
ATOM 4140 O O . SER B 1 235 ? 27.596 33.806 -24.550 1.00 51.69 260 SER B O 1
ATOM 4143 N N . GLU B 1 236 ? 26.829 35.229 -23.058 1.00 50.74 261 GLU B N 1
ATOM 4144 C CA . GLU B 1 236 ? 26.177 34.246 -22.173 1.00 49.33 261 GLU B CA 1
ATOM 4145 C C . GLU B 1 236 ? 25.232 35.097 -21.293 1.00 47.94 261 GLU B C 1
ATOM 4146 O O . GLU B 1 236 ? 25.681 35.872 -20.453 1.00 48.48 261 GLU B O 1
ATOM 4152 N N . GLN B 1 237 ? 23.934 34.947 -21.466 1.00 45.83 262 GLN B N 1
ATOM 4153 C CA . GLN B 1 237 ? 23.002 35.893 -20.855 1.00 43.92 262 GLN B CA 1
ATOM 4154 C C . GLN B 1 237 ? 23.289 36.121 -19.376 1.00 41.62 262 GLN B C 1
ATOM 4155 O O . GLN B 1 237 ? 23.182 37.280 -18.903 1.00 40.95 262 GLN B O 1
ATOM 4161 N N . ALA B 1 238 ? 23.621 35.045 -18.655 1.00 36.47 263 ALA B N 1
ATOM 4162 C CA . ALA B 1 238 ? 23.924 35.164 -17.245 1.00 34.72 263 ALA B CA 1
ATOM 4163 C C . ALA B 1 238 ? 24.741 33.969 -16.783 1.00 33.32 263 ALA B C 1
ATOM 4164 O O . ALA B 1 238 ? 24.577 32.863 -17.321 1.00 32.82 263 ALA B O 1
ATOM 4166 N N . GLY B 1 239 ? 25.578 34.159 -15.775 1.00 30.28 264 GLY B N 1
ATOM 4167 C CA . GLY B 1 239 ? 26.315 33.015 -15.170 1.00 27.88 264 GLY B CA 1
ATOM 4168 C C . GLY B 1 239 ? 27.312 33.476 -14.145 1.00 28.21 264 GLY B C 1
ATOM 4169 O O . GLY B 1 239 ? 27.315 34.659 -13.788 1.00 26.44 264 GLY B O 1
ATOM 4170 N N . TYR B 1 240 ? 28.140 32.557 -13.598 1.00 25.99 265 TYR B N 1
ATOM 4171 C CA . TYR B 1 240 ? 29.207 32.999 -12.758 1.00 25.80 265 TYR B CA 1
ATOM 4172 C C . TYR B 1 240 ? 30.475 32.182 -13.005 1.00 27.18 265 TYR B C 1
ATOM 4173 O O . TYR B 1 240 ? 30.454 31.136 -13.694 1.00 26.64 265 TYR B O 1
ATOM 4182 N N . SER B 1 241 ? 31.548 32.668 -12.459 1.00 27.11 266 SER B N 1
ATOM 4183 C CA . SER B 1 241 ? 32.828 31.985 -12.553 1.00 30.08 266 SER B CA 1
ATOM 4184 C C . SER B 1 241 ? 33.661 32.285 -11.334 1.00 30.47 266 SER B C 1
ATOM 4185 O O . SER B 1 241 ? 33.784 33.447 -10.924 1.00 30.08 266 SER B O 1
ATOM 4188 N N . TYR B 1 242 ? 34.256 31.255 -10.710 1.00 29.96 267 TYR B N 1
ATOM 4189 C CA . TYR B 1 242 ? 35.141 31.512 -9.577 1.00 31.94 267 TYR B CA 1
ATOM 4190 C C . TYR B 1 242 ? 36.557 31.017 -9.914 1.00 34.34 267 TYR B C 1
ATOM 4191 O O . TYR B 1 242 ? 36.726 29.837 -10.177 1.00 35.59 267 TYR B O 1
ATOM 4200 N N . SER B 1 243 ? 37.536 31.912 -9.956 1.00 35.33 268 SER B N 1
ATOM 4201 C CA . SER B 1 243 ? 38.896 31.603 -10.466 1.00 36.98 268 SER B CA 1
ATOM 4202 C C . SER B 1 243 ? 39.810 31.149 -9.332 1.00 37.77 268 SER B C 1
ATOM 4203 O O . SER B 1 243 ? 41.049 31.188 -9.466 1.00 37.79 268 SER B O 1
ATOM 4206 N N . GLY B 1 244 ? 39.224 30.805 -8.193 1.00 37.22 269 GLY B N 1
ATOM 4207 C CA . GLY B 1 244 ? 40.014 30.722 -6.933 1.00 36.39 269 GLY B CA 1
ATOM 4208 C C . GLY B 1 244 ? 40.442 32.009 -6.212 1.00 35.92 269 GLY B C 1
ATOM 4209 O O . GLY B 1 244 ? 41.017 31.950 -5.118 1.00 37.22 269 GLY B O 1
ATOM 4210 N N . GLU B 1 245 ? 40.163 33.190 -6.772 1.00 34.28 270 GLU B N 1
ATOM 4211 C CA . GLU B 1 245 ? 40.614 34.431 -6.142 1.00 33.31 270 GLU B CA 1
ATOM 4212 C C . GLU B 1 245 ? 39.463 35.458 -6.115 1.00 32.13 270 GLU B C 1
ATOM 4213 O O . GLU B 1 245 ? 39.396 36.292 -5.201 1.00 33.42 270 GLU B O 1
ATOM 4219 N N . HIS B 1 246 ? 38.648 35.409 -7.156 1.00 29.08 271 HIS B N 1
ATOM 4220 C CA . HIS B 1 246 ? 37.429 36.271 -7.261 1.00 28.37 271 HIS B CA 1
ATOM 4221 C C . HIS B 1 246 ? 36.283 35.417 -7.695 1.00 26.08 271 HIS B C 1
ATOM 4222 O O . HIS B 1 246 ? 36.446 34.546 -8.544 1.00 24.64 271 HIS B O 1
ATOM 4229 N N . LEU B 1 247 ? 35.090 35.732 -7.183 1.00 24.10 272 LEU B N 1
ATOM 4230 C CA . LEU B 1 247 ? 33.869 35.184 -7.733 1.00 22.50 272 LEU B CA 1
ATOM 4231 C C . LEU B 1 247 ? 33.251 36.346 -8.564 1.00 22.09 272 LEU B C 1
ATOM 4232 O O . LEU B 1 247 ? 33.114 37.435 -8.056 1.00 21.72 272 LEU B O 1
ATOM 4237 N N . ILE B 1 248 ? 32.967 36.062 -9.812 1.00 22.68 273 ILE B N 1
ATOM 4238 C CA . ILE B 1 248 ? 32.337 37.063 -10.729 1.00 23.79 273 ILE B CA 1
ATOM 4239 C C . ILE B 1 248 ? 31.002 36.507 -11.190 1.00 23.14 273 ILE B C 1
ATOM 4240 O O . ILE B 1 248 ? 30.905 35.407 -11.768 1.00 25.69 273 ILE B O 1
ATOM 4245 N N . ALA B 1 249 ? 29.935 37.225 -10.912 1.00 21.17 274 ALA B N 1
ATOM 4246 C CA . ALA B 1 249 ? 28.642 36.863 -11.401 1.00 20.84 274 ALA B CA 1
ATOM 4247 C C . ALA B 1 249 ? 28.312 37.947 -12.430 1.00 20.33 274 ALA B C 1
ATOM 4248 O O . ALA B 1 249 ? 28.647 39.106 -12.201 1.00 19.61 274 ALA B O 1
ATOM 4250 N N . PHE B 1 250 ? 27.706 37.567 -13.545 1.00 20.82 275 PHE B N 1
ATOM 4251 C CA . PHE B 1 250 ? 27.488 38.504 -14.657 1.00 21.58 275 PHE B CA 1
ATOM 4252 C C . PHE B 1 250 ? 26.146 38.255 -15.341 1.00 21.11 275 PHE B C 1
ATOM 4253 O O . PHE B 1 250 ? 25.600 37.140 -15.352 1.00 23.56 275 PHE B O 1
ATOM 4261 N N . SER B 1 251 ? 25.586 39.326 -15.913 1.00 22.41 276 SER B N 1
ATOM 4262 C CA . SER B 1 251 ? 24.418 39.199 -16.773 1.00 23.37 276 SER B CA 1
ATOM 4263 C C . SER B 1 251 ? 24.479 40.342 -17.775 1.00 24.79 276 SER B C 1
ATOM 4264 O O . SER B 1 251 ? 25.397 41.224 -17.713 1.00 24.68 276 SER B O 1
ATOM 4267 N N . SER B 1 252 ? 23.596 40.283 -18.771 1.00 20.66 277 SER B N 1
ATOM 4268 C CA . SER B 1 252 ? 23.649 41.363 -19.738 1.00 24.56 277 SER B CA 1
ATOM 4269 C C . SER B 1 252 ? 22.291 41.883 -19.894 1.00 23.94 277 SER B C 1
ATOM 4270 O O . SER B 1 252 ? 21.351 41.082 -19.920 1.00 25.24 277 SER B O 1
ATOM 4273 N N . ILE B 1 253 ? 22.165 43.196 -20.074 1.00 23.31 278 ILE B N 1
ATOM 4274 C CA . ILE B 1 253 ? 20.855 43.743 -20.446 1.00 23.93 278 ILE B CA 1
ATOM 4275 C C . ILE B 1 253 ? 20.952 44.708 -21.627 1.00 23.28 278 ILE B C 1
ATOM 4276 O O . ILE B 1 253 ? 22.051 45.123 -22.001 1.00 22.11 278 ILE B O 1
ATOM 4281 N N . LYS B 1 254 ? 19.789 45.048 -22.187 1.00 21.61 279 LYS B N 1
ATOM 4282 C CA . LYS B 1 254 ? 19.716 46.142 -23.201 1.00 24.29 279 LYS B CA 1
ATOM 4283 C C . LYS B 1 254 ? 19.065 47.251 -22.443 1.00 22.00 279 LYS B C 1
ATOM 4284 O O . LYS B 1 254 ? 17.974 47.058 -21.911 1.00 24.59 279 LYS B O 1
ATOM 4290 N N . PHE B 1 255 ? 19.733 48.388 -22.330 1.00 20.88 280 PHE B N 1
ATOM 4291 C CA . PHE B 1 255 ? 19.106 49.501 -21.612 1.00 20.00 280 PHE B CA 1
ATOM 4292 C C . PHE B 1 255 ? 18.976 50.656 -22.618 1.00 20.31 280 PHE B C 1
ATOM 4293 O O . PHE B 1 255 ? 19.895 51.491 -22.751 1.00 19.67 280 PHE B O 1
ATOM 4301 N N . VAL B 1 256 ? 17.845 50.657 -23.361 1.00 19.22 281 VAL B N 1
ATOM 4302 C CA . VAL B 1 256 ? 17.494 51.645 -24.380 1.00 18.86 281 VAL B CA 1
ATOM 4303 C C . VAL B 1 256 ? 18.348 51.546 -25.652 1.00 20.03 281 VAL B C 1
ATOM 4304 O O . VAL B 1 256 ? 17.809 51.245 -26.712 1.00 20.27 281 VAL B O 1
ATOM 4308 N N . SER B 1 257 ? 19.623 51.772 -25.547 1.00 17.45 282 SER B N 1
ATOM 4309 C CA . SER B 1 257 ? 20.475 51.660 -26.716 1.00 20.89 282 SER B CA 1
ATOM 4310 C C . SER B 1 257 ? 20.627 50.190 -27.129 1.00 22.53 282 SER B C 1
ATOM 4311 O O . SER B 1 257 ? 20.379 49.289 -26.319 1.00 23.12 282 SER B O 1
ATOM 4314 N N . ASN B 1 258 ? 21.136 49.970 -28.333 1.00 24.07 283 ASN B N 1
ATOM 4315 C CA . ASN B 1 258 ? 21.143 48.605 -28.867 1.00 29.17 283 ASN B CA 1
ATOM 4316 C C . ASN B 1 258 ? 22.318 47.773 -28.301 1.00 30.65 283 ASN B C 1
ATOM 4317 O O . ASN B 1 258 ? 22.247 46.528 -28.301 1.00 35.12 283 ASN B O 1
ATOM 4322 N N . GLU B 1 259 ? 23.358 48.409 -27.786 1.00 30.01 284 GLU B N 1
ATOM 4323 C CA . GLU B 1 259 ? 24.547 47.633 -27.385 1.00 30.33 284 GLU B CA 1
ATOM 4324 C C . GLU B 1 259 ? 24.360 47.071 -25.988 1.00 29.35 284 GLU B C 1
ATOM 4325 O O . GLU B 1 259 ? 23.969 47.808 -25.122 1.00 28.89 284 GLU B O 1
ATOM 4331 N N . PRO B 1 260 ? 24.593 45.772 -25.776 1.00 26.13 285 PRO B N 1
ATOM 4332 C CA . PRO B 1 260 ? 24.426 45.158 -24.420 1.00 25.68 285 PRO B CA 1
ATOM 4333 C C . PRO B 1 260 ? 25.287 45.893 -23.393 1.00 22.77 285 PRO B C 1
ATOM 4334 O O . PRO B 1 260 ? 26.402 46.351 -23.709 1.00 22.40 285 PRO B O 1
ATOM 4338 N N . LEU B 1 261 ? 24.757 45.973 -22.173 1.00 21.52 286 LEU B N 1
ATOM 4339 C CA . LEU B 1 261 ? 25.435 46.557 -21.029 1.00 20.80 286 LEU B CA 1
ATOM 4340 C C . LEU B 1 261 ? 25.571 45.336 -20.077 1.00 19.46 286 LEU B C 1
ATOM 4341 O O . LEU B 1 261 ? 24.614 44.578 -19.872 1.00 22.21 286 LEU B O 1
ATOM 4346 N N . HIS B 1 262 ? 26.739 45.157 -19.450 1.00 19.94 287 HIS B N 1
ATOM 4347 C CA . HIS B 1 262 ? 26.987 43.983 -18.598 1.00 17.45 287 HIS B CA 1
ATOM 4348 C C . HIS B 1 262 ? 26.961 44.373 -17.118 1.00 18.68 287 HIS B C 1
ATOM 4349 O O . HIS B 1 262 ? 27.599 45.355 -16.715 1.00 21.42 287 HIS B O 1
ATOM 4356 N N . LEU B 1 263 ? 26.150 43.656 -16.370 1.00 18.53 288 LEU B N 1
ATOM 4357 C CA . LEU B 1 263 ? 26.000 43.854 -14.917 1.00 19.22 288 LEU B CA 1
ATOM 4358 C C . LEU B 1 263 ? 26.923 42.826 -14.240 1.00 19.18 288 LEU B C 1
ATOM 4359 O O . LEU B 1 263 ? 26.865 41.623 -14.527 1.00 20.47 288 LEU B O 1
ATOM 4364 N N . ILE B 1 264 ? 27.777 43.313 -13.385 1.00 17.95 289 ILE B N 1
ATOM 4365 C CA . ILE B 1 264 ? 28.817 42.440 -12.783 1.00 17.80 289 ILE B CA 1
ATOM 4366 C C . ILE B 1 264 ? 28.785 42.591 -11.280 1.00 18.60 289 ILE B C 1
ATOM 4367 O O . ILE B 1 264 ? 28.794 43.745 -10.759 1.00 18.09 289 ILE B O 1
ATOM 4372 N N . ILE B 1 265 ? 28.871 41.446 -10.575 1.00 17.92 290 ILE B N 1
ATOM 4373 C CA . ILE B 1 265 ? 29.161 41.448 -9.158 1.00 17.49 290 ILE B CA 1
ATOM 4374 C C . ILE B 1 265 ? 30.466 40.703 -9.009 1.00 18.68 290 ILE B C 1
ATOM 4375 O O . ILE B 1 265 ? 30.530 39.536 -9.388 1.00 19.10 290 ILE B O 1
ATOM 4380 N N . ASP B 1 266 ? 31.454 41.389 -8.450 1.00 18.71 291 ASP B N 1
ATOM 4381 C CA . ASP B 1 266 ? 32.835 40.837 -8.389 1.00 19.46 291 ASP B CA 1
ATOM 4382 C C . ASP B 1 266 ? 33.229 40.882 -6.942 1.00 20.10 291 ASP B C 1
ATOM 4383 O O . ASP B 1 266 ? 33.381 41.991 -6.326 1.00 21.32 291 ASP B O 1
ATOM 4388 N N . LEU B 1 267 ? 33.368 39.692 -6.325 1.00 19.96 292 LEU B N 1
ATOM 4389 C CA . LEU B 1 267 ? 33.763 39.569 -4.949 1.00 22.12 292 LEU B CA 1
ATOM 4390 C C . LEU B 1 267 ? 35.157 38.863 -4.841 1.00 23.57 292 LEU B C 1
ATOM 4391 O O . LEU B 1 267 ? 35.382 37.831 -5.475 1.00 24.48 292 LEU B O 1
ATOM 4396 N N . SER B 1 268 ? 36.038 39.481 -4.090 1.00 24.48 293 SER B N 1
ATOM 4397 C CA . SER B 1 268 ? 37.345 38.825 -3.752 1.00 26.49 293 SER B CA 1
ATOM 4398 C C . SER B 1 268 ? 37.115 37.714 -2.750 1.00 27.06 293 SER B C 1
ATOM 4399 O O . SER B 1 268 ? 36.074 37.640 -2.086 1.00 25.67 293 SER B O 1
ATOM 4402 N N . ASN B 1 269 ? 38.113 36.826 -2.600 1.00 28.42 294 ASN B N 1
ATOM 4403 C CA . ASN B 1 269 ? 38.068 35.848 -1.494 1.00 30.11 294 ASN B CA 1
ATOM 4404 C C . ASN B 1 269 ? 37.839 36.525 -0.130 1.00 29.98 294 ASN B C 1
ATOM 4405 O O . ASN B 1 269 ? 37.121 36.017 0.712 1.00 30.40 294 ASN B O 1
ATOM 4410 N N . GLU B 1 270 ? 38.463 37.669 0.117 1.00 29.64 295 GLU B N 1
ATOM 4411 C CA . GLU B 1 270 ? 38.297 38.307 1.416 1.00 32.59 295 GLU B CA 1
ATOM 4412 C C . GLU B 1 270 ? 36.838 38.691 1.647 1.00 31.80 295 GLU B C 1
ATOM 4413 O O . GLU B 1 270 ? 36.258 38.488 2.742 1.00 31.18 295 GLU B O 1
ATOM 4419 N N . GLN B 1 271 ? 36.229 39.242 0.606 1.00 29.55 296 GLN B N 1
ATOM 4420 C CA . GLN B 1 271 ? 34.832 39.657 0.707 1.00 28.00 296 GLN B CA 1
ATOM 4421 C C . GLN B 1 271 ? 33.907 38.446 0.913 1.00 27.17 296 GLN B C 1
ATOM 4422 O O . GLN B 1 271 ? 32.908 38.511 1.659 1.00 27.15 296 GLN B O 1
ATOM 4428 N N . LEU B 1 272 ? 34.200 37.379 0.194 1.00 26.96 297 LEU B N 1
ATOM 4429 C CA . LEU B 1 272 ? 33.478 36.131 0.297 1.00 30.53 297 LEU B CA 1
ATOM 4430 C C . LEU B 1 272 ? 33.570 35.580 1.709 1.00 31.77 297 LEU B C 1
ATOM 4431 O O . LEU B 1 272 ? 32.554 35.230 2.294 1.00 32.14 297 LEU B O 1
ATOM 4436 N N . SER B 1 273 ? 34.782 35.530 2.261 1.00 34.38 298 SER B N 1
ATOM 4437 C CA . SER B 1 273 ? 34.928 35.053 3.651 1.00 36.63 298 SER B CA 1
ATOM 4438 C C . SER B 1 273 ? 34.075 35.875 4.567 1.00 37.52 298 SER B C 1
ATOM 4439 O O . SER B 1 273 ? 33.329 35.360 5.402 1.00 38.46 298 SER B O 1
ATOM 4442 N N . LYS B 1 274 ? 34.207 37.171 4.437 1.00 38.57 299 LYS B N 1
ATOM 4443 C CA . LYS B 1 274 ? 33.485 38.068 5.335 1.00 40.96 299 LYS B CA 1
ATOM 4444 C C . LYS B 1 274 ? 31.938 37.903 5.257 1.00 41.29 299 LYS B C 1
ATOM 4445 O O . LYS B 1 274 ? 31.227 38.255 6.199 1.00 41.76 299 LYS B O 1
ATOM 4451 N N . ARG B 1 275 ? 31.414 37.328 4.173 1.00 40.38 300 ARG B N 1
ATOM 4452 C CA . ARG B 1 275 ? 29.955 37.180 4.066 1.00 40.47 300 ARG B CA 1
ATOM 4453 C C . ARG B 1 275 ? 29.448 36.024 4.900 1.00 40.97 300 ARG B C 1
ATOM 4454 O O . ARG B 1 275 ? 28.239 35.870 5.102 1.00 40.57 300 ARG B O 1
ATOM 4462 N N . ALA B 1 276 ? 30.366 35.164 5.304 1.00 41.53 301 ALA B N 1
ATOM 4463 C CA . ALA B 1 276 ? 30.014 34.050 6.156 1.00 41.53 301 ALA B CA 1
ATOM 4464 C C . ALA B 1 276 ? 29.404 34.598 7.441 1.00 40.24 301 ALA B C 1
ATOM 4465 O O . ALA B 1 276 ? 28.601 33.941 8.082 1.00 42.36 301 ALA B O 1
ATOM 4467 N N . THR B 1 277 ? 29.818 35.777 7.847 1.00 38.24 302 THR B N 1
ATOM 4468 C CA . THR B 1 277 ? 29.390 36.320 9.118 1.00 36.47 302 THR B CA 1
ATOM 4469 C C . THR B 1 277 ? 28.157 37.251 9.022 1.00 33.85 302 THR B C 1
ATOM 4470 O O . THR B 1 277 ? 27.852 37.949 9.961 1.00 32.02 302 THR B O 1
ATOM 4474 N N . ARG B 1 278 ? 27.503 37.291 7.859 1.00 31.83 303 ARG B N 1
ATOM 4475 C CA . ARG B 1 278 ? 26.404 38.282 7.652 1.00 29.73 303 ARG B CA 1
ATOM 4476 C C . ARG B 1 278 ? 25.280 38.058 8.648 1.00 26.59 303 ARG B C 1
ATOM 4477 O O . ARG B 1 278 ? 24.895 36.919 8.867 1.00 28.89 303 ARG B O 1
ATOM 4485 N N . ASP B 1 279 ? 24.742 39.144 9.188 1.00 26.28 304 ASP B N 1
ATOM 4486 C CA . ASP B 1 279 ? 23.579 39.044 10.082 1.00 25.44 304 ASP B CA 1
ATOM 4487 C C . ASP B 1 279 ? 22.612 40.198 9.756 1.00 24.70 304 ASP B C 1
ATOM 4488 O O . ASP B 1 279 ? 23.021 41.311 9.339 1.00 24.01 304 ASP B O 1
ATOM 4493 N N . ILE B 1 280 ? 21.334 39.965 10.028 1.00 23.27 305 ILE B N 1
ATOM 4494 C CA . ILE B 1 280 ? 20.356 41.079 9.976 1.00 22.26 305 ILE B CA 1
ATOM 4495 C C . ILE B 1 280 ? 20.824 42.336 10.710 1.00 24.26 305 ILE B C 1
ATOM 4496 O O . ILE B 1 280 ? 20.555 43.477 10.259 1.00 23.50 305 ILE B O 1
ATOM 4501 N N . ASN B 1 281 ? 21.532 42.174 11.830 1.00 24.92 306 ASN B N 1
ATOM 4502 C CA . ASN B 1 281 ? 22.059 43.341 12.548 1.00 28.18 306 ASN B CA 1
ATOM 4503 C C . ASN B 1 281 ? 22.934 44.204 11.657 1.00 28.36 306 ASN B C 1
ATOM 4504 O O . ASN B 1 281 ? 22.925 45.405 11.828 1.00 29.14 306 ASN B O 1
ATOM 4509 N N . ASP B 1 282 ? 23.636 43.606 10.691 1.00 27.77 307 ASP B N 1
ATOM 4510 C CA . ASP B 1 282 ? 24.481 44.417 9.790 1.00 31.43 307 ASP B CA 1
ATOM 4511 C C . ASP B 1 282 ? 23.622 45.362 8.934 1.00 31.62 307 ASP B C 1
ATOM 4512 O O . ASP B 1 282 ? 24.032 46.498 8.663 1.00 32.89 307 ASP B O 1
ATOM 4517 N N . LEU B 1 283 ? 22.421 44.923 8.540 1.00 30.52 308 LEU B N 1
ATOM 4518 C CA . LEU B 1 283 ? 21.545 45.747 7.698 1.00 29.20 308 LEU B CA 1
ATOM 4519 C C . LEU B 1 283 ? 21.147 47.000 8.441 1.00 30.53 308 LEU B C 1
ATOM 4520 O O . LEU B 1 283 ? 21.120 48.107 7.887 1.00 29.98 308 LEU B O 1
ATOM 4525 N N . ILE B 1 284 ? 20.831 46.814 9.705 1.00 30.20 309 ILE B N 1
ATOM 4526 C CA . ILE B 1 284 ? 20.312 47.890 10.494 1.00 33.41 309 ILE B CA 1
ATOM 4527 C C . ILE B 1 284 ? 21.439 48.892 10.766 1.00 35.27 309 ILE B C 1
ATOM 4528 O O . ILE B 1 284 ? 21.233 50.082 10.615 1.00 37.90 309 ILE B O 1
ATOM 4533 N N . GLN B 1 285 ? 22.606 48.397 11.122 1.00 37.97 310 GLN B N 1
ATOM 4534 C CA . GLN B 1 285 ? 23.764 49.284 11.347 1.00 43.29 310 GLN B CA 1
ATOM 4535 C C . GLN B 1 285 ? 23.965 50.162 10.128 1.00 45.27 310 GLN B C 1
ATOM 4536 O O . GLN B 1 285 ? 24.431 51.280 10.232 1.00 46.22 310 GLN B O 1
ATOM 4542 N N . GLU B 1 286 ? 23.566 49.605 8.994 1.00 49.17 311 GLU B N 1
ATOM 4543 C CA . GLU B 1 286 ? 23.407 50.227 7.650 1.00 52.66 311 GLU B CA 1
ATOM 4544 C C . GLU B 1 286 ? 24.544 49.875 6.711 1.00 53.31 311 GLU B C 1
ATOM 4545 O O . GLU B 1 286 ? 24.717 50.488 5.647 1.00 54.88 311 GLU B O 1
#

Foldseek 3Di:
DVVLLVVLLVVVLVLVVVLLVVLVVLLVVVVVVVLCLLPDPLVVVCLVPVDPVSLVVNFVVVLVVCLVSVQFQWKFWAFPQQKTDWIWGADNVVSGIGTDPLIGRCNVDPVSVVLNVDAAQDKAKDPWDWDDDVPHGDPVTWTWIKIWHFHDDPRHTGTIIITTGTVVVSQVVRQADLVSGFGKWKAFLQQATCGDPDPLQHDLVPDVVNVCSGNCNVPVPCVVVQNVQDWDWDDDPFKIKTKHWDARSHPGIMMIITIGTPVRSVVCVVDDVVVSPDD/DQVVLLVVVQVLVVVLLVVLVVVLVVVLVVVLCLLPDVLVVVCLVPVDPVSLQVNFVVVLVVCLVPVFFQKKFWAWPQQKTDWIWGADSVVSGIGTDPLIGRCNVPPFSVVLNPDAAQDKFWDDWDWDADPNHGDPVTWIWTWIWHFHADPRHTTTIIITTGTVVVVQVVRQADLVSGFGKWKAFLQQATCGGPDPLQHDCVPPVVNVCNGNCNVPVVCSVCQPPPQWDWDDPVFKIKTKHWDDNRHDGIIMIITIGTPVRVVVCVPDDPVSSVVD

Solvent-accessible surface area: 25350 Å² total; per-residue (Å²): 114,75,102,75,6,77,71,10,0,129,54,0,45,101,8,2,48,44,0,5,54,49,1,55,11,16,39,15,36,1,83,14,0,1,64,19,0,6,113,2,102,15,2,98,54,13,24,126,112,93,40,146,65,30,35,46,100,0,21,88,17,0,6,26,0,0,106,75,14,85,2,0,51,10,0,4,4,0,36,65,70,0,45,1,89,1,10,0,86,11,65,61,169,76,54,116,13,24,74,20,171,119,71,23,98,9,40,84,32,100,2,5,100,75,1,80,82,11,98,58,55,76,64,27,22,65,46,35,55,12,8,78,60,172,48,125,38,31,150,118,25,5,3,0,2,3,5,0,1,0,8,22,20,128,126,94,57,58,0,6,1,1,0,0,0,6,2,86,26,1,20,81,94,16,11,96,16,76,14,26,61,1,84,3,9,1,0,32,89,113,0,32,0,7,5,23,88,53,112,55,41,14,15,5,51,76,28,103,125,46,64,92,45,15,0,44,96,54,28,82,115,7,39,71,135,0,63,59,68,115,70,16,91,30,80,71,42,125,54,0,0,0,8,13,25,22,94,6,22,50,142,80,14,11,0,0,0,3,26,16,26,46,109,88,10,61,123,29,83,110,65,34,0,94,79,22,33,122,160,125,47,85,75,8,0,102,54,0,50,104,5,3,48,42,0,6,53,48,2,57,10,18,40,18,42,0,58,15,0,0,59,28,0,0,83,1,100,18,0,60,36,16,42,144,95,93,50,142,66,27,30,53,102,0,16,86,13,0,5,21,0,0,104,54,14,74,2,0,60,10,0,3,5,0,38,67,68,0,42,1,88,1,14,0,96,8,60,88,192,89,52,119,13,20,78,20,162,116,73,19,100,9,40,82,28,92,1,6,97,54,1,85,84,11,101,55,46,74,41,11,1,81,17,27,50,11,10,66,57,165,46,124,37,52,151,124,30,11,3,0,0,2,0,0,0,0,0,14,60,137,129,92,62,64,0,7,0,1,0,1,0,20,2,107,29,0,19,92,95,14,12,86,15,77,20,21,64,1,86,1,10,1,0,32,69,116,0,30,0,7,4,19,85,53,124,62,51,15,20,5,49,75,34,98,132,59,63,91,50,12,0,42,97,55,36,82,128,11,38,75,83,0,34,113,66,160,47,10,76,23,82,74,36,116,58,0,0,0,0,13,37,23,120,4,19,9,114,94,35,12,2,0,0,2,27,14,30,52,142,88,19,77,145,26,87,94,63,27,0,72,74,19,38,121,182

B-factor: mean 24.93, std 10.14, range [11.1, 74.94]

Sequence (555 aa):
LANNVENTAKEALHQLAYTGREYNNIQDQIETISDLLGHSQSLYDYLREPSKANLTILENMMWSSVARNQKLYKQIRFLDTSGTEKVRIKYDFKTSIAGPSLILRDKSAREYFKYAQSLDNEQISAWGIELERDKGELVYPLSPSLRILMPISVNDVRQGYLVLNVDIEYLSSLLNYSPVRDFHIELVKHKGFYIASPDESRLYGDIIPERSQFNFSNMYPDIWPRVVSEQAGYSYSGEHLIAFSSIKFVSNEPLHLIIDLSNEQLSKRATRDINDLIQENVENTAKEALHQLAYTGREYNNIQDQIETISDLLGHSQSLYDYLREPSKANLTILENMWSSVARNQKLYKQIRFLDTSSGTEKVRIKYDFKTSIAGPSLILRRDKSAREYFKYAQSLDNEQISAWGIELERDKGELVYPLSPSLRILMPISVNNDVRQGYLVLNVDIEYLSSLLNYSPVRDFHIELVKHKGFYIASPDESRLYGDIIPERSQFNFSNMYPDIWPRVVSEQAGYSYSGEHLIAFSSIKFVSNEPLHLIIDLSNEQLSKRATRDINDLIQE